Protein AF-A0A072PUK7-F1 (afdb_monomer)

Organism: NCBI:txid1182545

Nearest PDB structures (foldseek):
  8v2d-assembly1_y  TM=2.556E-01  e=5.052E+00  synthetic construct
  8v3b-assembly1_a  TM=1.703E-01  e=1.465E+00  synthetic construct

InterPro domains:
  IPR007219 Xylanolytic transcriptional activator, regulatory domain [PF04082] (165-290)

Sequence (587 aa):
MPHIDLFSLNPIAETFNTQPPFGWIFDDLPDAVFPTLPSFSNAPALASSQPLQNTEMQPFRTTEDVPGGLGLGKLATTPAPGKDTTSSEDLWSGDCTPFHSQRSVLPDFGRVDETPPAATHCASVQITPSMRMKILESVQGPLNCGAWPKAEWNPGSTQEEYYITAQLLQGTHGYCSGSKRLLETAECWRSALVNTAKSTGLFNYEPAQHLLSECKSAEERWKVWIGQERRRRLSWAVYEYDSSVSYLHNIRPYVTVGDMILDLPSSPPHWEAETAYSWAALHPWGPGPKYSAFRSTIRHFFDGTADPLSRLDEDNQRLPIMLTLIRMLWTVKEIRRSPICDLIDNSHWVNDARSLLKGINMFQESIVSLTASAKCTVDQILQAVRRAQMVHLAHLYGAGDLLDLVYVMIRQSPARDTAQERLRQWAKHDARRVRHVAFHAAQILALVRHWPGNAPLESFNVFHAGVVLCCMCVLLPSNQTSEVVFPRARADDAVRLDHLAMDQNDPRMNSIQAWVRDGGHRTVCIFGINDLTITMAQRQVLELTAEILGNMQVWGVSQYFRKIILDLSRKTPWDGVRPAFLRVEKA

Solvent-accessible surface area (backbone atoms only — not comparable to full-atom values): 35848 Å² total; per-residue (Å²): 132,82,84,84,43,90,78,74,59,70,71,79,71,76,74,90,88,72,84,74,98,67,96,77,91,72,83,91,55,61,61,80,74,37,71,85,74,85,79,90,77,82,78,75,87,80,76,79,89,82,90,81,77,92,74,90,80,81,86,84,81,86,78,88,87,87,89,79,94,88,79,94,80,91,86,84,88,89,83,88,86,83,89,86,85,84,91,83,85,89,86,86,87,82,87,89,82,90,82,84,87,82,91,81,86,79,86,91,81,82,90,82,89,87,79,71,81,71,83,77,72,82,78,76,80,84,77,54,73,69,58,51,50,51,53,44,52,68,48,44,53,57,60,74,53,34,73,55,57,56,30,74,79,34,68,70,55,54,64,37,71,67,46,55,49,50,51,52,52,51,30,54,46,16,63,21,50,44,40,66,69,40,29,52,48,23,61,64,44,48,58,52,51,51,48,47,39,55,76,60,39,47,39,57,56,79,84,57,62,66,64,34,65,71,40,89,44,59,58,53,26,40,56,56,46,52,56,51,52,50,47,51,45,49,32,50,49,53,50,46,62,43,43,43,35,38,81,68,46,71,42,87,45,84,73,52,83,86,57,59,45,43,61,42,61,72,54,67,70,61,72,68,35,92,41,36,66,63,35,45,66,77,34,80,90,50,83,57,87,83,71,52,52,41,70,63,57,59,45,32,62,72,72,74,52,80,66,55,64,82,78,48,60,70,63,72,37,44,48,64,53,50,53,47,45,47,43,48,42,49,48,53,55,53,48,68,69,36,78,66,40,80,78,44,77,68,77,58,60,65,51,48,53,53,48,42,51,53,44,45,54,67,65,57,72,48,57,53,45,46,70,71,36,93,83,59,51,72,64,60,50,51,52,47,49,52,44,39,43,50,43,32,48,40,51,48,60,65,57,62,65,49,62,63,37,51,50,39,39,74,54,67,41,94,61,29,68,62,35,42,51,50,51,42,50,54,39,71,75,37,60,41,56,47,42,43,42,35,33,30,21,32,39,40,51,36,49,46,72,75,56,71,76,73,48,73,65,52,50,50,53,43,50,54,21,26,56,50,32,28,54,32,25,45,68,46,83,60,83,79,88,55,97,64,88,66,74,80,74,54,83,85,51,50,41,56,45,37,67,78,44,58,50,98,79,33,66,67,51,51,51,45,53,46,35,30,68,72,53,74,96,54,47,39,23,43,90,98,36,81,41,39,50,47,86,62,27,35,42,52,38,23,53,52,36,28,49,57,27,64,70,44,68,71,39,42,31,16,55,48,49,24,51,49,34,55,52,46,50,73,62,55,69,60,75,80,46,48,70,84,71,73,78,76,74,87,122

Secondary structure (DSSP, 8-state):
-----TTT--PPP-------S--------GGGTSPPPP---------S--PPPP-PPPPPPP------------------------------------------PPPP----S---GGGG---PPPPPHHHHHHHHHHHHHHHHT-HHHHHHH-GGGGGSHHHHHHHHHHHHHHHHS--HHHHHHHHHHHHHHHHHHHHTTTTB---THHHHHH--SHHHHHHHHHHHHHHHHHHHHHHHHHHHHHHHT----SS-GGG-B-BPPPPHHHHH--SHHHHHHT-TTSSS----BHHHHHHTTTS--S-GGGGS-HHHHHHHHHHHHHHHHHHHHHHHHSGGGGGS-HHHHHHHHHHHHHHHHTT---HHHHHH-TT--HHHHHHHHHHHHHHHHHHHHTTTTHHHHHHHHHHT-TTHHHHHHHHHHHHHH-HHHHHHHHHHHHHHHHHHHHS----TTHHHHHHHHHHHHHHHHHHSPPSTT---------GGG-EETTPPPSSTT-HHHHHHHHHHHH--S--EEBTTBS-SSSTTHHHHHHHHHHHHHHH--SSTHHHHHHHHHHHHHHH-TTTT-S---------

pLDDT: mean 70.59, std 26.68, range [20.86, 98.5]

Foldseek 3Di:
DDDPPLQVPPDQDDDDPDDDPDDDDDDLFPCLQAPDDDDPPPDPDDDDDDDDDDDDDDDDDDDDDDDDDDDDDDDDDDDDDDDDDDDDDDDDDDDDDDDDDDDDDDDDDDDDDDFDPVVPPPDDDDDDPVVVVVVCVVLVVDVVCDLPVVCVVPVVVLLDLVSLVSLLVQLLQLSQFLDSVSPVVSVVCLLVSVVSCVVSCLQADDPVLVVLVPDDDLQSNLVVVLVRLSSPSSSLSSVCSQLVCCLLRVDDRPDDPVSRFDWQHFAPQLNPQPGSVSNCVVPVPGSHTDTHGLVVLLCCLPVPNDCSPVVDHALSRVVSSLSVLLSVLSVLLVCCSDPVCVVDPVVVSLVSLVSSLSSLCSLQDQLLLLVVDPPHDPVSSLSNLVSLLSSLSSLCSSLHCLVVLLSCLLSVDPCVVVSLVVLLVSLVVCVLSLLSNLLSLLQLLLSCVSDPSLNSSSLSSLLSSLSSNLLSLQSHDALPPDPPPDPDDPPVQEQASNDRDNDPPRVSVVVSVCCSVPNDNGAYAYVPGRHSNDPCNSLVSLVSSLVSLVVSRRTSSSVSSSVSSVVCSVVVSNPPSRPPPDPPPDD

Mean predicted aligned error: 15.01 Å

Structure (mmCIF, N/CA/C/O backbone):
data_AF-A0A072PUK7-F1
#
_entry.id   AF-A0A072PUK7-F1
#
loop_
_atom_site.group_PDB
_atom_site.id
_atom_site.type_symbol
_atom_site.label_atom_id
_atom_site.label_alt_id
_atom_site.label_comp_id
_atom_site.label_asym_id
_atom_site.label_entity_id
_atom_site.label_seq_id
_atom_site.pdbx_PDB_ins_code
_atom_site.Cartn_x
_atom_site.Cartn_y
_atom_site.Cartn_z
_atom_site.occupancy
_atom_site.B_iso_or_equiv
_atom_site.auth_seq_id
_atom_site.auth_comp_id
_atom_site.auth_asym_id
_atom_site.auth_atom_id
_atom_site.pdbx_PDB_model_num
ATOM 1 N N . MET A 1 1 ? -6.722 8.634 26.640 1.00 25.91 1 MET A N 1
ATOM 2 C CA . MET A 1 1 ? -5.559 7.976 26.005 1.00 25.91 1 MET A CA 1
ATOM 3 C C . MET A 1 1 ? -5.471 8.482 24.583 1.00 25.91 1 MET A C 1
ATOM 5 O O . MET A 1 1 ? -6.528 8.562 23.969 1.00 25.91 1 MET A O 1
ATOM 9 N N . PRO A 1 2 ? -4.289 8.891 24.098 1.00 23.02 2 PRO A N 1
ATOM 10 C CA . PRO A 1 2 ? -4.176 9.499 22.782 1.00 23.02 2 PRO A CA 1
ATOM 11 C C . PRO A 1 2 ? -4.453 8.458 21.691 1.00 23.02 2 PRO A C 1
ATOM 13 O O . PRO A 1 2 ? -4.244 7.262 21.894 1.00 23.02 2 PRO A O 1
ATOM 16 N N . HIS A 1 3 ? -4.977 8.951 20.573 1.00 25.84 3 HIS A N 1
ATOM 17 C CA . HIS A 1 3 ? -5.333 8.226 19.359 1.00 25.84 3 HIS A CA 1
ATOM 18 C C . HIS A 1 3 ? -4.319 7.131 18.998 1.00 25.84 3 HIS A C 1
ATOM 20 O O . HIS A 1 3 ? -3.142 7.417 18.794 1.00 25.84 3 HIS A O 1
ATOM 26 N N . ILE A 1 4 ? -4.786 5.889 18.861 1.00 30.83 4 ILE A N 1
ATOM 27 C CA . ILE A 1 4 ? -4.075 4.868 18.082 1.00 30.83 4 ILE A CA 1
ATOM 28 C C . ILE A 1 4 ? -4.841 4.744 16.779 1.00 30.83 4 ILE A C 1
ATOM 30 O O . ILE A 1 4 ? -5.672 3.864 16.580 1.00 30.83 4 ILE A O 1
ATOM 34 N N . ASP A 1 5 ? -4.594 5.717 15.925 1.00 33.12 5 ASP A N 1
ATOM 35 C CA . ASP A 1 5 ? -4.659 5.496 14.500 1.00 33.12 5 ASP A CA 1
ATOM 36 C C . ASP A 1 5 ? -3.208 5.211 14.095 1.00 33.12 5 ASP A C 1
ATOM 38 O O . ASP A 1 5 ? -2.327 6.054 14.283 1.00 33.12 5 ASP A O 1
ATOM 42 N N . LEU A 1 6 ? -2.941 3.990 13.620 1.00 32.50 6 LEU A N 1
ATOM 43 C CA . LEU A 1 6 ? -1.608 3.547 13.191 1.00 32.50 6 LEU A CA 1
ATOM 44 C C . LEU A 1 6 ? -0.988 4.469 12.130 1.00 32.50 6 LEU A C 1
ATOM 46 O O . LEU A 1 6 ? 0.217 4.400 11.886 1.00 32.50 6 LEU A O 1
ATOM 50 N N . PHE A 1 7 ? -1.795 5.342 11.526 1.00 35.38 7 PHE A N 1
ATOM 51 C CA . PHE A 1 7 ? -1.407 6.255 10.467 1.00 35.38 7 PHE A CA 1
ATOM 52 C C . PHE A 1 7 ? -1.565 7.730 10.816 1.00 35.38 7 PHE A C 1
ATOM 54 O O . PHE A 1 7 ? -0.974 8.552 10.119 1.00 35.38 7 PHE A O 1
ATOM 61 N N . SER A 1 8 ? -2.223 8.055 11.936 1.00 32.59 8 SER A N 1
ATOM 62 C CA . SER A 1 8 ? -2.003 9.321 12.655 1.00 32.59 8 SER A CA 1
ATOM 63 C C . SER A 1 8 ? -0.807 9.261 13.609 1.00 32.59 8 SER A C 1
ATOM 65 O O . SER A 1 8 ? -0.509 10.253 14.278 1.00 32.59 8 SER A O 1
ATOM 67 N N . LEU A 1 9 ? -0.093 8.129 13.680 1.00 31.00 9 LEU A N 1
ATOM 68 C CA . LEU A 1 9 ? 1.265 8.082 14.217 1.00 31.00 9 LEU A CA 1
ATOM 69 C C . LEU A 1 9 ? 2.174 8.929 13.312 1.00 31.00 9 LEU A C 1
ATOM 71 O O . LEU A 1 9 ? 2.912 8.400 12.490 1.00 31.00 9 LEU A O 1
ATOM 75 N N . ASN A 1 10 ? 2.118 10.250 13.474 1.00 26.75 10 ASN A N 1
ATOM 76 C CA . ASN A 1 10 ? 3.261 11.126 13.276 1.00 26.75 10 ASN A CA 1
ATOM 77 C C . ASN A 1 10 ? 4.203 10.836 14.451 1.00 26.75 10 ASN A C 1
ATOM 79 O O . ASN A 1 10 ? 3.912 11.271 15.572 1.00 26.75 10 ASN A O 1
ATOM 83 N N . PRO A 1 11 ? 5.327 10.119 14.277 1.00 30.80 11 PRO A N 1
ATOM 84 C CA . PRO A 1 11 ? 6.404 10.288 15.225 1.00 30.80 11 PRO A CA 1
ATOM 85 C C . PRO A 1 11 ? 6.891 11.716 15.026 1.00 30.80 11 PRO A C 1
ATOM 87 O O . PRO A 1 11 ? 7.088 12.166 13.895 1.00 30.80 11 PRO A O 1
ATOM 90 N N . ILE A 1 12 ? 7.091 12.434 16.122 1.00 27.72 12 ILE A N 1
ATOM 91 C CA . ILE A 1 12 ? 7.823 13.683 16.060 1.00 27.72 12 ILE A CA 1
ATOM 92 C C . ILE A 1 12 ? 9.151 13.424 15.339 1.00 27.72 12 ILE A C 1
ATOM 94 O O . ILE A 1 12 ? 9.971 12.614 15.779 1.00 27.72 12 ILE A O 1
ATOM 98 N N . ALA A 1 13 ? 9.304 14.077 14.191 1.00 27.75 13 ALA A N 1
ATOM 99 C CA . ALA A 1 13 ? 10.493 14.029 13.370 1.00 27.75 13 ALA A CA 1
ATOM 100 C C . ALA A 1 13 ? 11.665 14.654 14.140 1.00 27.75 13 ALA A C 1
ATOM 102 O O . ALA A 1 13 ? 11.561 15.797 14.566 1.00 27.75 13 ALA A O 1
ATOM 103 N N . GLU A 1 14 ? 12.751 13.898 14.333 1.00 29.55 14 GLU A N 1
ATOM 104 C CA . GLU A 1 14 ? 14.132 14.335 14.054 1.00 29.55 14 GLU A CA 1
ATOM 105 C C . GLU A 1 14 ? 15.160 13.233 14.407 1.00 29.55 14 GLU A C 1
ATOM 107 O O . GLU A 1 14 ? 15.269 12.766 15.540 1.00 29.55 14 GLU A O 1
ATOM 112 N N . THR A 1 15 ? 15.886 12.786 13.375 1.00 27.91 15 THR A N 1
ATOM 113 C CA . THR A 1 15 ? 17.275 12.272 13.333 1.00 27.91 15 THR A CA 1
ATOM 114 C C . THR A 1 15 ? 17.825 11.464 14.526 1.00 27.91 15 THR A C 1
ATOM 116 O O . THR A 1 15 ? 18.219 11.997 15.562 1.00 27.91 15 THR A O 1
ATOM 119 N N . PHE A 1 16 ? 17.971 10.145 14.346 1.00 28.09 16 PHE A N 1
ATOM 120 C CA . PHE A 1 16 ? 18.967 9.336 15.066 1.00 28.09 16 PHE A CA 1
ATOM 121 C C . PHE A 1 16 ? 20.197 9.179 14.172 1.00 28.09 16 PHE A C 1
ATOM 123 O O . PHE A 1 16 ? 20.231 8.319 13.299 1.00 28.09 16 PHE A O 1
ATOM 130 N N . ASN A 1 17 ? 21.209 10.016 14.394 1.00 28.11 17 ASN A N 1
ATOM 131 C CA . ASN A 1 17 ? 22.545 9.809 13.847 1.00 28.11 17 ASN A CA 1
ATOM 132 C C . ASN A 1 17 ? 23.510 9.556 15.010 1.00 28.11 17 ASN A C 1
ATOM 134 O O . ASN A 1 17 ? 24.316 10.406 15.371 1.00 28.11 17 ASN A O 1
ATOM 138 N N . THR A 1 18 ? 23.380 8.395 15.649 1.00 27.39 18 THR A N 1
ATOM 139 C CA . THR A 1 18 ? 24.414 7.861 16.537 1.00 27.39 18 THR A CA 1
ATOM 140 C C . THR A 1 18 ? 24.674 6.415 16.139 1.00 27.39 18 THR A C 1
ATOM 142 O O . THR A 1 18 ? 23.888 5.511 16.415 1.00 27.39 18 THR A O 1
ATOM 145 N N . GLN A 1 19 ? 25.783 6.203 15.425 1.00 24.84 19 GLN A N 1
ATOM 146 C CA . GLN A 1 19 ? 26.342 4.870 15.222 1.00 24.84 19 GLN A CA 1
ATOM 147 C C . GLN A 1 19 ? 26.604 4.230 16.597 1.00 24.84 19 GLN A C 1
ATOM 149 O O . GLN A 1 19 ? 27.283 4.852 17.419 1.00 24.84 19 GLN A O 1
ATOM 154 N N . PRO A 1 20 ? 26.128 3.003 16.875 1.00 25.94 20 PRO A N 1
ATOM 155 C CA . PRO A 1 20 ? 26.666 2.239 17.988 1.00 25.94 20 PRO A CA 1
ATOM 156 C C . PRO A 1 20 ? 28.110 1.820 17.650 1.00 25.94 20 PRO A C 1
ATOM 158 O O . PRO A 1 20 ? 28.400 1.491 16.495 1.00 25.94 20 PRO A O 1
ATOM 161 N N . PRO A 1 21 ? 29.032 1.807 18.628 1.00 24.41 21 PRO A N 1
ATOM 162 C CA . PRO A 1 21 ? 30.450 1.574 18.397 1.00 24.41 21 PRO A CA 1
ATOM 163 C C . PRO A 1 21 ? 30.739 0.073 18.314 1.00 24.41 21 PRO A C 1
ATOM 165 O O . PRO A 1 21 ? 31.517 -0.440 19.098 1.00 24.41 21 PRO A O 1
ATOM 168 N N . PHE A 1 22 ? 30.102 -0.664 17.406 1.00 24.11 22 PHE A N 1
ATOM 169 C CA . PHE A 1 22 ? 30.465 -2.059 17.154 1.00 24.11 22 PHE A CA 1
ATOM 170 C C . PHE A 1 22 ? 30.292 -2.376 15.671 1.00 24.11 22 PHE A C 1
ATOM 172 O O . PHE A 1 22 ? 29.188 -2.599 15.181 1.00 24.11 22 PHE A O 1
ATOM 179 N N . GLY A 1 23 ? 31.419 -2.377 14.956 1.00 27.22 23 GLY A N 1
ATOM 180 C CA . GLY A 1 23 ? 31.505 -2.808 13.568 1.00 27.22 23 GLY A CA 1
ATOM 181 C C . GLY A 1 23 ? 31.259 -4.306 13.456 1.00 27.22 23 GLY A C 1
ATOM 182 O O . GLY A 1 23 ? 32.079 -5.100 13.903 1.00 27.22 23 GLY A O 1
ATOM 183 N N . TRP A 1 24 ? 30.127 -4.673 12.863 1.00 23.97 24 TRP A N 1
ATOM 184 C CA . TRP A 1 24 ? 29.847 -6.026 12.393 1.00 23.97 24 TRP A CA 1
ATOM 185 C C . TRP A 1 24 ? 29.324 -5.892 10.962 1.00 23.97 24 TRP A C 1
ATOM 187 O O . TRP A 1 24 ? 28.233 -5.378 10.721 1.00 23.97 24 TRP A O 1
ATOM 197 N N . ILE A 1 25 ? 30.177 -6.273 10.016 1.00 28.25 25 ILE A N 1
ATOM 198 C CA . ILE A 1 25 ? 29.888 -6.349 8.585 1.00 28.25 25 ILE A CA 1
ATOM 199 C C . ILE A 1 25 ? 29.170 -7.685 8.359 1.00 28.25 25 ILE A C 1
ATOM 201 O O . ILE A 1 25 ? 29.759 -8.732 8.607 1.00 28.25 25 ILE A O 1
ATOM 205 N N . PHE A 1 26 ? 27.920 -7.651 7.897 1.00 25.41 26 PHE A N 1
ATOM 206 C CA . PHE A 1 26 ? 27.231 -8.805 7.312 1.00 25.41 26 PHE A CA 1
ATOM 207 C C . PHE A 1 26 ? 26.489 -8.361 6.052 1.00 25.41 26 PHE A C 1
ATOM 209 O O . PHE A 1 26 ? 25.993 -7.236 5.993 1.00 25.41 26 PHE A O 1
ATOM 216 N N . ASP A 1 27 ? 26.463 -9.248 5.060 1.00 32.69 27 ASP A N 1
ATOM 217 C CA . ASP A 1 27 ? 26.165 -8.960 3.658 1.00 32.69 27 ASP A CA 1
ATOM 218 C C . ASP A 1 27 ? 24.836 -8.225 3.420 1.00 32.69 27 ASP A C 1
ATOM 220 O O . ASP A 1 27 ? 23.766 -8.627 3.886 1.00 32.69 27 ASP A O 1
ATOM 224 N N . ASP A 1 28 ? 24.927 -7.151 2.633 1.00 41.06 28 ASP A N 1
ATOM 225 C CA . ASP A 1 28 ? 23.843 -6.269 2.190 1.00 41.06 28 ASP A CA 1
ATOM 226 C C . ASP A 1 28 ? 22.943 -6.933 1.132 1.00 41.06 28 ASP A C 1
ATOM 228 O O . ASP A 1 28 ? 22.792 -6.452 0.007 1.00 41.06 28 ASP A O 1
ATOM 232 N N . LEU A 1 29 ? 22.371 -8.088 1.475 1.00 48.34 29 LEU A N 1
ATOM 233 C CA . LEU A 1 29 ? 21.511 -8.870 0.591 1.00 48.34 29 LEU A CA 1
ATOM 234 C C . LEU A 1 29 ? 20.019 -8.617 0.894 1.00 48.34 29 LEU A C 1
ATOM 236 O O . LEU A 1 29 ? 19.629 -8.597 2.065 1.00 48.34 29 LEU A O 1
ATOM 240 N N . PRO A 1 30 ? 19.149 -8.484 -0.133 1.00 47.72 30 PRO A N 1
ATOM 241 C CA . PRO A 1 30 ? 17.701 -8.281 0.038 1.00 47.72 30 PRO A CA 1
ATOM 242 C C . PRO A 1 30 ? 16.964 -9.413 0.778 1.00 47.72 30 PRO A C 1
ATOM 244 O O . PRO A 1 30 ? 15.794 -9.254 1.131 1.00 47.72 30 PRO A O 1
ATOM 247 N N . ASP A 1 31 ? 17.626 -10.551 1.004 1.00 42.69 31 ASP A N 1
ATOM 248 C CA . ASP A 1 31 ? 17.055 -11.771 1.588 1.00 42.69 31 ASP A CA 1
ATOM 249 C C . ASP A 1 31 ? 16.512 -11.588 3.011 1.00 42.69 31 ASP A C 1
ATOM 251 O O . ASP A 1 31 ? 15.659 -12.355 3.446 1.00 42.69 31 ASP A O 1
ATOM 255 N N . ALA A 1 32 ? 16.983 -10.568 3.733 1.00 42.75 32 ALA A N 1
ATOM 256 C CA . ALA A 1 32 ? 16.532 -10.276 5.091 1.00 42.75 32 ALA A CA 1
ATOM 257 C C . ALA A 1 32 ? 15.123 -9.665 5.154 1.00 42.75 32 ALA A C 1
ATOM 259 O O . ALA A 1 32 ? 14.412 -9.878 6.128 1.00 42.75 32 ALA A O 1
ATOM 260 N N . VAL A 1 33 ? 14.732 -8.884 4.140 1.00 46.84 33 VAL A N 1
ATOM 261 C CA . VAL A 1 33 ? 13.440 -8.168 4.116 1.00 46.84 33 VAL A CA 1
ATOM 262 C C . VAL A 1 33 ? 12.386 -8.962 3.363 1.00 46.84 33 VAL A C 1
ATOM 264 O O . VAL A 1 33 ? 11.215 -8.961 3.723 1.00 46.84 33 VAL A O 1
ATOM 267 N N . PHE A 1 34 ? 12.800 -9.670 2.320 1.00 60.19 34 PHE A N 1
ATOM 268 C CA . PHE A 1 34 ? 11.905 -10.475 1.513 1.00 60.19 34 PHE A CA 1
ATOM 269 C C . PHE A 1 34 ? 12.312 -11.937 1.721 1.00 60.19 34 PHE A C 1
ATOM 271 O O . PHE A 1 34 ? 13.358 -12.342 1.216 1.00 60.19 34 PHE A O 1
ATOM 278 N N . PRO A 1 35 ? 11.543 -12.764 2.446 1.00 50.28 35 PRO A N 1
ATOM 279 C CA . PRO A 1 35 ? 11.881 -14.174 2.605 1.00 50.28 35 PRO A CA 1
ATOM 280 C C . PRO A 1 35 ? 11.685 -14.933 1.285 1.00 50.28 35 PRO A C 1
ATOM 282 O O . PRO A 1 35 ? 10.990 -14.483 0.367 1.00 50.28 35 PRO A O 1
ATOM 285 N N . THR A 1 36 ? 12.368 -16.064 1.123 1.00 43.31 36 THR A N 1
ATOM 286 C CA . THR A 1 36 ? 12.168 -16.973 -0.013 1.00 43.31 36 THR A CA 1
ATOM 287 C C . THR A 1 36 ? 10.867 -17.751 0.179 1.00 43.31 36 THR A C 1
ATOM 289 O O . THR A 1 36 ? 10.718 -18.503 1.138 1.00 43.31 36 THR A O 1
ATOM 292 N N . LEU A 1 37 ? 9.913 -17.606 -0.744 1.00 37.78 37 LEU A N 1
ATOM 293 C CA . LEU A 1 37 ? 8.827 -18.580 -0.855 1.00 37.78 37 LEU A CA 1
ATOM 294 C C . LEU A 1 37 ? 9.389 -19.823 -1.564 1.00 37.78 37 LEU A C 1
ATOM 296 O O . LEU A 1 37 ? 10.026 -19.664 -2.611 1.00 37.78 37 LEU A O 1
ATOM 300 N N . PRO A 1 38 ? 9.196 -21.046 -1.039 1.00 28.73 38 PRO A N 1
ATOM 301 C CA . PRO A 1 38 ? 9.624 -22.249 -1.736 1.00 28.73 38 PRO A CA 1
ATOM 302 C C . PRO A 1 38 ? 8.954 -22.316 -3.111 1.00 28.73 38 PRO A C 1
ATOM 304 O O . PRO A 1 38 ? 7.731 -22.233 -3.242 1.00 28.73 38 PRO A O 1
ATOM 307 N N . SER A 1 39 ? 9.769 -22.438 -4.157 1.00 32.19 39 SER A N 1
ATOM 308 C CA . SER A 1 39 ? 9.288 -22.602 -5.521 1.00 32.19 39 SER A CA 1
ATOM 309 C C . SER A 1 39 ? 8.701 -24.003 -5.689 1.00 32.19 39 SER A C 1
ATOM 311 O O . SER A 1 39 ? 9.440 -24.968 -5.888 1.00 32.19 39 SER A O 1
ATOM 313 N N . PHE A 1 40 ? 7.377 -24.129 -5.668 1.00 32.94 40 PHE A N 1
ATOM 314 C CA . PHE A 1 40 ? 6.696 -25.315 -6.189 1.00 32.94 40 PHE A CA 1
ATOM 315 C C . PHE A 1 40 ? 6.689 -25.237 -7.720 1.00 32.94 40 PHE A C 1
ATOM 317 O O . PHE A 1 40 ? 5.702 -24.875 -8.346 1.00 32.94 40 PHE A O 1
ATOM 324 N N . SER A 1 41 ? 7.840 -25.486 -8.338 1.00 34.19 41 SER A N 1
ATOM 325 C CA . SER A 1 41 ? 7.991 -25.518 -9.793 1.00 34.19 41 SER A CA 1
ATOM 326 C C . SER A 1 41 ? 8.832 -26.727 -10.163 1.00 34.19 41 SER A C 1
ATOM 328 O O . SER A 1 41 ? 9.997 -26.587 -10.510 1.00 34.19 41 SER A O 1
ATOM 330 N N . ASN A 1 42 ? 8.226 -27.905 -10.053 1.00 29.78 42 ASN A N 1
ATOM 331 C CA . ASN A 1 42 ? 8.621 -29.121 -10.762 1.00 29.78 42 ASN A CA 1
ATOM 332 C C . ASN A 1 42 ? 7.356 -29.968 -10.969 1.00 29.78 42 ASN A C 1
ATOM 334 O O . ASN A 1 42 ? 7.219 -31.051 -10.410 1.00 29.78 42 ASN A O 1
ATOM 338 N N . ALA A 1 43 ? 6.396 -29.450 -11.737 1.00 25.33 43 ALA A N 1
ATOM 339 C CA . ALA A 1 43 ? 5.422 -30.316 -12.390 1.00 25.33 43 ALA A CA 1
ATOM 340 C C . ALA A 1 43 ? 6.002 -30.642 -13.776 1.00 25.33 43 ALA A C 1
ATOM 342 O O . ALA A 1 43 ? 6.139 -29.725 -14.592 1.00 25.33 43 ALA A O 1
ATOM 343 N N . PRO A 1 44 ? 6.427 -31.888 -14.053 1.00 25.61 44 PRO A N 1
ATOM 344 C CA . PRO A 1 44 ? 6.801 -32.263 -15.406 1.00 25.61 44 PRO A CA 1
ATOM 345 C C . PRO A 1 44 ? 5.556 -32.160 -16.293 1.00 25.61 44 PRO A C 1
ATOM 347 O O . PRO A 1 44 ? 4.453 -32.500 -15.867 1.00 25.61 44 PRO A O 1
ATOM 350 N N . ALA A 1 45 ? 5.738 -31.684 -17.524 1.00 28.19 45 ALA A N 1
ATOM 351 C CA . ALA A 1 45 ? 4.702 -31.705 -18.546 1.00 28.19 45 ALA A CA 1
ATOM 352 C C . ALA A 1 45 ? 4.183 -33.145 -18.703 1.00 28.19 45 ALA A C 1
ATOM 354 O O . ALA A 1 45 ? 4.885 -34.013 -19.223 1.00 28.19 45 ALA A O 1
ATOM 355 N N . LEU A 1 46 ? 2.975 -33.413 -18.207 1.00 26.86 46 LEU A N 1
ATOM 356 C CA . LEU A 1 46 ? 2.336 -34.716 -18.337 1.00 26.86 46 LEU A CA 1
ATOM 357 C C . LEU A 1 46 ? 1.792 -34.844 -19.760 1.00 26.86 46 LEU A C 1
ATOM 359 O O . LEU A 1 46 ? 0.763 -34.277 -20.125 1.00 26.86 46 LEU A O 1
ATOM 363 N N . ALA A 1 47 ? 2.546 -35.581 -20.571 1.00 25.89 47 ALA A N 1
ATOM 364 C CA . ALA A 1 47 ? 2.105 -36.102 -21.848 1.00 25.89 47 ALA A CA 1
ATOM 365 C C . ALA A 1 47 ? 0.898 -37.042 -21.657 1.00 25.89 47 ALA A C 1
ATOM 367 O O . ALA A 1 47 ? 0.901 -37.908 -20.787 1.00 25.89 47 ALA A O 1
ATOM 368 N N . SER A 1 48 ? -0.123 -36.825 -22.488 1.00 28.00 48 SER A N 1
ATOM 369 C CA . SER A 1 48 ? -1.161 -37.758 -22.957 1.00 28.00 48 SER A CA 1
ATOM 370 C C . SER A 1 48 ? -1.429 -39.056 -22.164 1.00 28.00 48 SER A C 1
ATOM 372 O O . SER A 1 48 ? -0.689 -40.030 -22.265 1.00 28.00 48 SER A O 1
ATOM 374 N N . SER A 1 49 ? -2.609 -39.083 -21.530 1.00 28.73 49 SER A N 1
ATOM 375 C CA . SER A 1 49 ? -3.603 -40.177 -21.491 1.00 28.73 49 SER A CA 1
ATOM 376 C C . SER A 1 49 ? -3.157 -41.627 -21.224 1.00 28.73 49 SER A C 1
ATOM 378 O O . SER A 1 49 ? -2.731 -42.313 -22.149 1.00 28.73 49 SER A O 1
ATOM 380 N N . GLN A 1 50 ? -3.515 -42.153 -20.044 1.00 24.73 50 GLN A N 1
ATOM 381 C CA . GLN A 1 50 ? -4.168 -43.466 -19.874 1.00 24.73 50 GLN A CA 1
ATOM 382 C C . GLN A 1 50 ? -5.102 -43.441 -18.640 1.00 24.73 50 GLN A C 1
ATOM 384 O O . GLN A 1 50 ? -4.770 -42.779 -17.656 1.00 24.73 50 GLN A O 1
ATOM 389 N N . PRO A 1 51 ? -6.269 -44.119 -18.663 1.00 25.08 51 PRO A N 1
ATOM 390 C CA . PRO A 1 51 ? -7.196 -44.143 -17.534 1.00 25.08 51 PRO A CA 1
ATOM 391 C C . PRO A 1 51 ? -6.722 -45.152 -16.478 1.00 25.08 51 PRO A C 1
ATOM 393 O O . PRO A 1 51 ? -6.647 -46.351 -16.747 1.00 25.08 51 PRO A O 1
ATOM 396 N N . LEU A 1 52 ? -6.411 -44.675 -15.272 1.00 27.75 52 LEU A N 1
ATOM 397 C CA . LEU A 1 52 ? -6.125 -45.542 -14.129 1.00 27.75 52 LEU A CA 1
ATOM 398 C C . LEU A 1 52 ? -7.435 -46.015 -13.491 1.00 27.75 52 LEU A C 1
ATOM 400 O O . LEU A 1 52 ? -8.305 -45.222 -13.136 1.00 27.75 52 LEU A O 1
ATOM 404 N N . GLN A 1 53 ? -7.551 -47.338 -13.412 1.00 27.61 53 GLN A N 1
ATOM 405 C CA . GLN A 1 53 ? -8.649 -48.096 -12.827 1.00 27.61 53 GLN A CA 1
ATOM 406 C C . GLN A 1 53 ? -8.847 -47.774 -11.340 1.00 27.61 53 GLN A C 1
ATOM 408 O O . GLN A 1 53 ? -7.892 -47.515 -10.610 1.00 27.61 53 GLN A O 1
ATOM 413 N N . ASN A 1 54 ? -10.111 -47.841 -10.915 1.00 28.89 54 ASN A N 1
ATOM 414 C CA . ASN A 1 54 ? -10.561 -47.748 -9.531 1.00 28.89 54 ASN A CA 1
ATOM 415 C C . ASN A 1 54 ? -9.769 -48.683 -8.608 1.00 28.89 54 ASN A C 1
ATOM 417 O O . ASN A 1 54 ? -9.853 -49.903 -8.748 1.00 28.89 54 ASN A O 1
ATOM 421 N N . THR A 1 55 ? -9.120 -48.105 -7.600 1.00 27.75 55 THR A N 1
ATOM 422 C CA . THR A 1 55 ? -8.709 -48.830 -6.396 1.00 27.75 55 THR A CA 1
ATOM 423 C C . THR A 1 55 ? -9.420 -48.186 -5.213 1.00 27.75 55 THR A C 1
ATOM 425 O O . THR A 1 55 ? -9.147 -47.042 -4.855 1.00 27.75 55 THR A O 1
ATOM 428 N N . GLU A 1 56 ? -10.384 -48.911 -4.651 1.00 26.42 56 GLU A N 1
ATOM 429 C CA . GLU A 1 56 ? -11.117 -48.544 -3.441 1.00 26.42 56 GLU A CA 1
ATOM 430 C C . GLU A 1 56 ? -10.144 -48.318 -2.270 1.00 26.42 56 GLU A C 1
ATOM 432 O O . GLU A 1 56 ? -9.367 -49.206 -1.917 1.00 26.42 56 GLU A O 1
ATOM 437 N N . MET A 1 57 ? -10.190 -47.137 -1.643 1.00 24.81 57 MET A N 1
ATOM 438 C CA . MET A 1 57 ? -9.539 -46.898 -0.351 1.00 24.81 57 MET A CA 1
ATOM 439 C C . MET A 1 57 ? -10.513 -47.224 0.785 1.00 24.81 57 MET A C 1
ATOM 441 O O . MET A 1 57 ? -11.585 -46.630 0.892 1.00 24.81 57 MET A O 1
ATOM 445 N N . GLN A 1 58 ? -10.118 -48.172 1.637 1.00 25.81 58 GLN A N 1
ATOM 446 C CA . GLN A 1 58 ? -10.835 -48.545 2.855 1.00 25.81 58 GLN A CA 1
ATOM 447 C C . GLN A 1 58 ? -10.789 -47.438 3.929 1.00 25.81 58 GLN A C 1
ATOM 449 O O . GLN A 1 58 ? -9.793 -46.717 4.022 1.00 25.81 58 GLN A O 1
ATOM 454 N N . PRO A 1 59 ? -11.826 -47.317 4.781 1.00 26.08 59 PRO A N 1
ATOM 455 C CA . PRO A 1 59 ? -11.885 -46.298 5.825 1.00 26.08 59 PRO A CA 1
ATOM 456 C C . PRO A 1 59 ? -10.960 -46.620 7.012 1.00 26.08 59 PRO A C 1
ATOM 458 O O . PRO A 1 59 ? -10.960 -47.730 7.548 1.00 26.08 59 PRO A O 1
ATOM 461 N N . PHE A 1 60 ? -10.199 -45.613 7.451 1.00 25.19 60 PHE A N 1
ATOM 462 C CA . PHE A 1 60 ? -9.362 -45.658 8.652 1.00 25.19 60 PHE A CA 1
ATOM 463 C C . PHE A 1 60 ? -10.220 -45.784 9.924 1.00 25.19 60 PHE A C 1
ATOM 465 O O . PHE A 1 60 ? -11.138 -44.995 10.147 1.00 25.19 60 PHE A O 1
ATOM 472 N N . ARG A 1 61 ? -9.896 -46.774 10.768 1.00 25.50 61 ARG A N 1
ATOM 473 C CA . ARG A 1 61 ? -10.485 -46.984 12.100 1.00 25.50 61 ARG A CA 1
ATOM 474 C C . ARG A 1 61 ? -9.884 -46.018 13.124 1.00 25.50 61 ARG A C 1
ATOM 476 O O . ARG A 1 61 ? -8.668 -45.889 13.219 1.00 25.50 61 ARG A O 1
ATOM 483 N N . THR A 1 62 ? -10.754 -45.410 13.921 1.00 27.30 62 THR A N 1
ATOM 484 C CA . THR A 1 62 ? -10.461 -44.720 15.182 1.00 27.30 62 THR A CA 1
ATOM 485 C C . THR A 1 62 ? -10.145 -45.729 16.286 1.00 27.30 62 THR A C 1
ATOM 487 O O . THR A 1 62 ? -10.878 -46.704 16.444 1.00 27.30 62 THR A O 1
ATOM 490 N N . THR A 1 63 ? -9.114 -45.472 17.088 1.00 26.45 63 THR A N 1
ATOM 491 C CA . THR A 1 63 ? -8.918 -46.136 18.386 1.00 26.45 63 THR A CA 1
ATOM 492 C C . THR A 1 63 ? -8.673 -45.079 19.453 1.00 26.45 63 THR A C 1
ATOM 494 O O . THR A 1 63 ? -7.598 -44.481 19.517 1.00 26.45 63 THR A O 1
ATOM 497 N N . GLU A 1 64 ? -9.717 -44.839 20.242 1.00 27.17 64 GLU A N 1
ATOM 498 C CA . GLU A 1 64 ? -9.637 -44.397 21.632 1.00 27.17 64 GLU A CA 1
ATOM 499 C C . GLU A 1 64 ? -8.920 -45.480 22.454 1.00 27.17 64 GLU A C 1
ATOM 501 O O . GLU A 1 64 ? -9.101 -46.662 22.169 1.00 27.17 64 GLU A O 1
ATOM 506 N N . ASP A 1 65 ? -8.091 -45.085 23.427 1.00 25.70 65 ASP A N 1
ATOM 507 C CA . ASP A 1 65 ? -8.149 -45.620 24.797 1.00 25.70 65 ASP A CA 1
ATOM 508 C C . ASP A 1 65 ? -7.102 -44.963 25.721 1.00 25.70 65 ASP A C 1
ATOM 510 O O . ASP A 1 65 ? -5.911 -44.868 25.419 1.00 25.70 65 ASP A O 1
ATOM 514 N N . VAL A 1 66 ? -7.596 -44.518 26.878 1.00 29.98 66 VAL A N 1
ATOM 515 C CA . VAL A 1 66 ? -6.891 -44.064 28.092 1.00 29.98 66 VAL A CA 1
ATOM 516 C C . VAL A 1 66 ? -7.027 -45.183 29.135 1.00 29.98 66 VAL A C 1
ATOM 518 O O . VAL A 1 66 ? -8.085 -45.808 29.188 1.00 29.98 66 VAL A O 1
ATOM 521 N N . PRO A 1 67 ? -6.008 -45.480 29.966 1.00 32.00 67 PRO A N 1
ATOM 522 C CA . PRO A 1 67 ? -6.103 -45.192 31.420 1.00 32.00 67 PRO A CA 1
ATOM 523 C C . PRO A 1 67 ? -4.718 -44.907 32.060 1.00 32.00 67 PRO A C 1
ATOM 525 O O . PRO A 1 67 ? -3.700 -45.360 31.561 1.00 32.00 67 PRO A O 1
ATOM 528 N N . GLY A 1 68 ? -4.514 -44.210 33.180 1.00 24.28 68 GLY A N 1
ATOM 529 C CA . GLY A 1 68 ? -5.352 -43.633 34.226 1.00 24.28 68 GLY A CA 1
ATOM 530 C C . GLY A 1 68 ? -4.480 -43.419 35.490 1.00 24.28 68 GLY A C 1
ATOM 531 O O . GLY A 1 68 ? -3.583 -44.213 35.740 1.00 24.28 68 GLY A O 1
ATOM 532 N N . GLY A 1 69 ? -4.769 -42.371 36.275 1.00 22.59 69 GLY A N 1
ATOM 533 C CA . GLY A 1 69 ? -4.661 -42.326 37.750 1.00 22.59 69 GLY A CA 1
ATOM 534 C C . GLY A 1 69 ? -3.294 -42.233 38.465 1.00 22.59 69 GLY A C 1
ATOM 535 O O . GLY A 1 69 ? -2.403 -43.032 38.218 1.00 22.59 69 GLY A O 1
ATOM 536 N N . LEU A 1 70 ? -3.239 -41.309 39.449 1.00 26.53 70 LEU A N 1
ATOM 537 C CA . LEU A 1 70 ? -2.422 -41.196 40.693 1.00 26.53 70 LEU A CA 1
ATOM 538 C C . LEU A 1 70 ? -1.889 -39.751 40.810 1.00 26.53 70 LEU A C 1
ATOM 540 O O . LEU A 1 70 ? -1.274 -39.257 39.880 1.00 26.53 70 LEU A O 1
ATOM 544 N N . GLY A 1 71 ? -2.040 -38.965 41.876 1.00 25.06 71 GLY A N 1
ATOM 545 C CA . GLY A 1 71 ? -2.621 -39.107 43.206 1.00 25.06 71 GLY A CA 1
ATOM 546 C C . GLY A 1 71 ? -2.318 -37.801 43.972 1.00 25.06 71 GLY A C 1
ATOM 547 O O . GLY A 1 71 ? -1.273 -37.186 43.770 1.00 25.06 71 GLY A O 1
ATOM 548 N N . LEU A 1 72 ? -3.256 -37.348 44.806 1.00 28.50 72 LEU A N 1
ATOM 549 C CA . LEU A 1 72 ? -3.148 -36.165 45.671 1.00 28.50 72 LEU A CA 1
ATOM 550 C C . LEU A 1 72 ? -2.050 -36.323 46.740 1.00 28.50 72 LEU A C 1
ATOM 552 O O . LEU A 1 72 ? -2.022 -37.330 47.443 1.00 28.50 72 LEU A O 1
ATOM 556 N N . GLY A 1 73 ? -1.240 -35.279 46.949 1.00 24.81 73 GLY A N 1
ATOM 557 C CA . GLY A 1 73 ? -0.295 -35.169 48.065 1.00 24.81 73 GLY A CA 1
ATOM 558 C C . GLY A 1 73 ? -0.150 -33.724 48.557 1.00 24.81 73 GLY A C 1
ATOM 559 O O . GLY A 1 73 ? 0.369 -32.871 47.847 1.00 24.81 73 GLY A O 1
ATOM 560 N N . LYS A 1 74 ? -0.635 -33.461 49.777 1.00 26.41 74 LYS A N 1
ATOM 561 C CA . LYS A 1 74 ? -0.427 -32.235 50.574 1.00 26.41 74 LYS A CA 1
ATOM 562 C C . LYS A 1 74 ? 1.016 -32.152 51.092 1.00 26.41 74 LYS A C 1
ATOM 564 O O . LYS A 1 74 ? 1.535 -33.186 51.485 1.00 26.41 74 LYS A O 1
ATOM 569 N N . LEU A 1 75 ? 1.566 -30.937 51.216 1.00 25.22 75 LEU A N 1
ATOM 570 C CA . LEU A 1 75 ? 2.505 -30.398 52.239 1.00 25.22 75 LEU A CA 1
ATOM 571 C C . LEU A 1 75 ? 3.035 -29.050 51.679 1.00 25.22 75 LEU A C 1
ATOM 573 O O . LEU A 1 75 ? 3.209 -28.954 50.475 1.00 25.22 75 LEU A O 1
ATOM 577 N N . ALA A 1 76 ? 3.361 -27.966 52.382 1.00 24.75 76 ALA A N 1
ATOM 578 C CA . ALA A 1 76 ? 3.249 -27.499 53.757 1.00 24.75 76 ALA A CA 1
ATOM 579 C C . ALA A 1 76 ? 3.496 -25.968 53.721 1.00 24.75 76 ALA A C 1
ATOM 581 O O . ALA A 1 76 ? 4.124 -25.441 52.807 1.00 24.75 76 ALA A O 1
ATOM 582 N N . THR A 1 77 ? 2.970 -25.268 54.718 1.00 23.31 77 THR A N 1
ATOM 583 C CA . THR A 1 77 ? 3.019 -23.817 54.959 1.00 23.31 77 THR A CA 1
ATOM 584 C C . THR A 1 77 ? 4.349 -23.308 55.537 1.00 23.31 77 THR A C 1
ATOM 586 O O . THR A 1 77 ? 5.043 -24.073 56.200 1.00 23.31 77 THR A O 1
ATOM 589 N N . THR A 1 78 ? 4.534 -21.974 55.444 1.00 26.03 78 THR A N 1
ATOM 590 C CA . THR A 1 78 ? 5.351 -21.014 56.255 1.00 26.03 78 THR A CA 1
ATOM 591 C C . THR A 1 78 ? 6.632 -20.441 55.604 1.00 26.03 78 THR A C 1
ATOM 593 O O . THR A 1 78 ? 7.213 -21.093 54.747 1.00 26.03 78 THR A O 1
ATOM 596 N N . PRO A 1 79 ? 7.125 -19.249 56.025 1.00 28.58 79 PRO A N 1
ATOM 597 C CA . PRO A 1 79 ? 6.449 -17.941 56.021 1.00 28.58 79 PRO A CA 1
ATOM 598 C C . PRO A 1 79 ? 7.324 -16.803 55.417 1.00 28.58 79 PRO A C 1
ATOM 600 O O . PRO A 1 79 ? 8.525 -16.949 55.209 1.00 28.58 79 PRO A O 1
ATOM 603 N N . ALA A 1 80 ? 6.712 -15.640 55.175 1.00 28.83 80 ALA A N 1
ATOM 604 C CA . ALA A 1 80 ? 7.379 -14.392 54.779 1.00 28.83 80 ALA A CA 1
ATOM 605 C C . ALA A 1 80 ? 8.124 -13.704 55.946 1.00 28.83 80 ALA A C 1
ATOM 607 O O . ALA A 1 80 ? 7.744 -13.899 57.103 1.00 28.83 80 ALA A O 1
ATOM 608 N N . PRO A 1 81 ? 9.055 -12.774 55.656 1.00 27.72 81 PRO A N 1
ATOM 609 C CA . PRO A 1 81 ? 9.310 -11.628 56.515 1.00 27.72 81 PRO A CA 1
ATOM 610 C C . PRO A 1 81 ? 8.879 -10.325 55.825 1.00 27.72 81 PRO A C 1
ATOM 612 O O . PRO A 1 81 ? 9.152 -10.094 54.649 1.00 27.72 81 PRO A O 1
ATOM 615 N N . GLY A 1 82 ? 8.182 -9.480 56.582 1.00 23.59 82 GLY A N 1
ATOM 616 C CA . GLY A 1 82 ? 7.835 -8.117 56.198 1.00 23.59 82 GLY A CA 1
ATOM 617 C C . GLY A 1 82 ? 8.685 -7.065 56.909 1.00 23.59 82 GLY A C 1
ATOM 618 O O . GLY A 1 82 ? 9.645 -7.398 57.607 1.00 23.59 82 GLY A O 1
ATOM 619 N N . LYS A 1 83 ? 8.184 -5.826 56.790 1.00 29.22 83 LYS A N 1
ATOM 620 C CA . LYS A 1 83 ? 8.675 -4.524 57.277 1.00 29.22 83 LYS A CA 1
ATOM 621 C C . LYS A 1 83 ? 9.727 -3.868 56.388 1.00 29.22 83 LYS A C 1
ATOM 623 O O . LYS A 1 83 ? 10.622 -4.536 55.897 1.00 29.22 83 LYS A O 1
ATOM 628 N N . ASP A 1 84 ? 9.772 -2.559 56.190 1.00 24.02 84 ASP A N 1
ATOM 629 C CA . ASP A 1 84 ? 8.918 -1.377 56.424 1.00 24.02 84 ASP A CA 1
ATOM 630 C C . ASP A 1 84 ? 9.835 -0.210 55.999 1.00 24.02 84 ASP A C 1
ATOM 632 O O . ASP A 1 84 ? 11.022 -0.283 56.316 1.00 24.02 84 ASP A O 1
ATOM 636 N N . THR A 1 85 ? 9.350 0.843 55.325 1.00 26.77 85 THR A N 1
ATOM 637 C CA . THR A 1 85 ? 9.730 2.268 55.559 1.00 26.77 85 THR A CA 1
ATOM 638 C C . THR A 1 85 ? 9.114 3.205 54.503 1.00 26.77 85 THR A C 1
ATOM 640 O O . THR A 1 85 ? 9.562 3.310 53.369 1.00 26.77 85 THR A O 1
ATOM 643 N N . THR A 1 86 ? 8.007 3.834 54.902 1.00 23.45 86 THR A N 1
ATOM 644 C CA . THR A 1 86 ? 7.694 5.282 54.856 1.00 23.45 86 THR A CA 1
ATOM 645 C C . THR A 1 86 ? 8.359 6.226 53.827 1.00 23.45 86 THR A C 1
ATOM 647 O O . THR A 1 86 ? 9.552 6.494 53.904 1.00 23.45 86 THR A O 1
ATOM 650 N N . SER A 1 87 ? 7.492 6.831 52.995 1.00 25.06 87 SER A N 1
ATOM 651 C CA . SER A 1 87 ? 7.340 8.262 52.618 1.00 25.06 87 SER A CA 1
ATOM 652 C C . SER A 1 87 ? 8.553 9.176 52.350 1.00 25.06 87 SER A C 1
ATOM 654 O O . SER A 1 87 ? 9.344 9.431 53.252 1.00 25.06 87 SER A O 1
ATOM 656 N N . SER A 1 88 ? 8.523 9.882 51.211 1.00 24.14 88 SER A N 1
ATOM 657 C CA . SER A 1 88 ? 8.527 11.360 51.170 1.00 24.14 88 SER A CA 1
ATOM 658 C C . SER A 1 88 ? 8.181 11.865 49.767 1.00 24.14 88 SER A C 1
ATOM 660 O O . SER A 1 88 ? 8.697 11.360 48.774 1.00 24.14 88 SER A O 1
ATOM 662 N N . GLU A 1 89 ? 7.313 12.870 49.728 1.00 24.58 89 GLU A N 1
ATOM 663 C CA . GLU A 1 89 ? 6.960 13.699 48.579 1.00 24.58 89 GLU A CA 1
ATOM 664 C C . GLU A 1 89 ? 8.073 14.710 48.220 1.00 24.58 89 GLU A C 1
ATOM 666 O O . GLU A 1 89 ? 8.925 15.036 49.050 1.00 24.58 89 GLU A O 1
ATOM 671 N N . ASP A 1 90 ? 7.945 15.222 46.990 1.00 25.33 90 ASP A N 1
ATOM 672 C CA . ASP A 1 90 ? 8.180 16.598 46.527 1.00 25.33 90 ASP A CA 1
ATOM 673 C C . ASP A 1 90 ? 9.553 17.166 46.125 1.00 25.33 90 ASP A C 1
ATOM 675 O O . ASP A 1 90 ? 10.612 16.882 46.678 1.00 25.33 90 ASP A O 1
ATOM 679 N N . LEU A 1 91 ? 9.397 18.107 45.174 1.00 23.02 91 LEU A N 1
ATOM 680 C CA . LEU A 1 91 ? 10.295 19.109 44.588 1.00 23.02 91 LEU A CA 1
ATOM 681 C C . LEU A 1 91 ? 11.110 18.647 43.381 1.00 23.02 91 LEU A C 1
ATOM 683 O O . LEU A 1 91 ? 11.972 17.799 43.515 1.00 23.02 91 LEU A O 1
ATOM 687 N N . TRP A 1 92 ? 10.842 19.252 42.213 1.00 23.42 92 TRP A N 1
ATOM 688 C CA . TRP A 1 92 ? 11.764 20.185 41.538 1.00 23.42 92 TRP A CA 1
ATOM 689 C C . TRP A 1 92 ? 10.996 21.039 40.509 1.00 23.42 92 TRP A C 1
ATOM 691 O O . TRP A 1 92 ? 10.603 20.566 39.443 1.00 23.42 92 TRP A O 1
ATOM 701 N N . SER A 1 93 ? 10.810 22.316 40.852 1.00 23.73 93 SER A N 1
ATOM 702 C CA . SER A 1 93 ? 10.529 23.422 39.928 1.00 23.73 93 SER A CA 1
ATOM 703 C C . SER A 1 93 ? 11.822 23.850 39.221 1.00 23.73 93 SER A C 1
ATOM 705 O O . SER A 1 93 ? 12.895 23.780 39.821 1.00 23.73 93 SER A O 1
ATOM 707 N N . GLY A 1 94 ? 11.734 24.345 37.984 1.00 22.75 94 GLY A N 1
ATOM 708 C CA . GLY A 1 94 ? 12.870 24.962 37.293 1.00 22.75 94 GLY A CA 1
ATOM 709 C C . GLY A 1 94 ? 12.479 25.623 35.971 1.00 22.75 94 GLY A C 1
ATOM 710 O O . GLY A 1 94 ? 12.036 24.952 35.043 1.00 22.75 94 GLY A O 1
ATOM 711 N N . ASP A 1 95 ? 12.639 26.942 35.936 1.00 21.61 95 ASP A N 1
ATOM 712 C CA . ASP A 1 95 ? 12.208 27.907 34.923 1.00 21.61 95 ASP A CA 1
ATOM 713 C C . ASP A 1 95 ? 12.828 27.736 33.519 1.00 21.61 95 ASP A C 1
ATOM 715 O O . ASP A 1 95 ? 13.981 27.336 33.361 1.00 21.61 95 ASP A O 1
ATOM 719 N N . CYS A 1 96 ? 12.074 28.129 32.483 1.00 20.86 96 CYS A N 1
ATOM 720 C CA . CYS A 1 96 ? 12.551 28.282 31.103 1.00 20.86 96 CYS A CA 1
ATOM 721 C C . CYS A 1 96 ? 12.816 29.763 30.780 1.00 20.86 96 CYS A C 1
ATOM 723 O O . CYS A 1 96 ? 11.912 30.590 30.887 1.00 20.86 96 CYS A O 1
ATOM 725 N N . THR A 1 97 ? 14.019 30.090 30.300 1.00 22.02 97 THR A N 1
ATOM 726 C CA . THR A 1 97 ? 14.330 31.356 29.605 1.00 22.02 97 THR A CA 1
ATOM 727 C C . THR A 1 97 ? 14.652 31.083 28.124 1.00 22.02 97 THR A C 1
ATOM 729 O O . THR A 1 97 ? 15.173 30.011 27.810 1.00 22.02 97 THR A O 1
ATOM 732 N N . PRO A 1 98 ? 14.331 31.998 27.183 1.00 22.83 98 PRO A N 1
ATOM 733 C CA . PRO A 1 98 ? 14.499 31.752 25.752 1.00 22.83 98 PRO A CA 1
ATOM 734 C C . PRO A 1 98 ? 15.870 32.229 25.249 1.00 22.83 98 PRO A C 1
ATOM 736 O O . PRO A 1 98 ? 16.341 33.295 25.643 1.00 22.83 98 PRO A O 1
ATOM 739 N N . PHE A 1 99 ? 16.477 31.489 24.314 1.00 20.98 99 PHE A N 1
ATOM 740 C CA . PHE A 1 99 ? 17.619 31.970 23.529 1.00 20.98 99 PHE A CA 1
ATOM 741 C C . PHE A 1 99 ? 17.362 31.896 22.020 1.00 20.98 99 PHE A C 1
ATOM 743 O O . PHE A 1 99 ? 16.746 30.968 21.501 1.00 20.98 99 PHE A O 1
ATOM 750 N N . HIS A 1 100 ? 17.839 32.947 21.355 1.00 22.75 100 HIS A N 1
ATOM 751 C CA . HIS A 1 100 ? 17.632 33.329 19.964 1.00 22.75 100 HIS A CA 1
ATOM 752 C C . HIS A 1 100 ? 18.368 32.455 18.930 1.00 22.75 100 HIS A C 1
ATOM 754 O O . HIS A 1 100 ? 19.550 32.157 19.060 1.00 22.75 100 HIS A O 1
ATOM 760 N N . SER A 1 101 ? 17.634 32.168 17.851 1.00 25.47 101 SER A N 1
ATOM 761 C CA . SER A 1 101 ? 18.008 32.018 16.433 1.00 25.47 101 SER A CA 1
ATOM 762 C C . SER A 1 101 ? 19.484 32.094 15.997 1.00 25.47 101 SER A C 1
ATOM 764 O O . SER A 1 101 ? 20.120 33.136 16.142 1.00 25.47 101 SER A O 1
ATOM 766 N N . GLN A 1 102 ? 19.904 31.114 15.186 1.00 23.05 102 GLN A N 1
ATOM 767 C CA . GLN A 1 102 ? 20.804 31.340 14.047 1.00 23.05 102 GLN A CA 1
ATOM 768 C C . GLN A 1 102 ? 20.335 30.550 12.813 1.00 23.05 102 GLN A C 1
ATOM 770 O O . GLN A 1 102 ? 20.260 29.325 12.822 1.00 23.05 102 GLN A O 1
ATOM 775 N N . ARG A 1 103 ? 19.997 31.295 11.751 1.00 23.53 103 ARG A N 1
ATOM 776 C CA . ARG A 1 103 ? 19.768 30.809 10.383 1.00 23.53 103 ARG A CA 1
ATOM 777 C C . ARG A 1 103 ? 21.102 30.394 9.762 1.00 23.53 103 ARG A C 1
ATOM 779 O O . ARG A 1 103 ? 22.051 31.173 9.820 1.00 23.53 103 ARG A O 1
ATOM 786 N N . SER A 1 104 ? 21.127 29.270 9.054 1.00 22.44 104 SER A N 1
ATOM 787 C CA . SER A 1 104 ? 22.119 29.002 8.011 1.00 22.44 104 SER A CA 1
ATOM 788 C C . SER A 1 104 ? 21.427 28.915 6.647 1.00 22.44 104 SER A C 1
ATOM 790 O O . SER A 1 104 ? 20.337 28.369 6.495 1.00 22.44 104 SER A O 1
ATOM 792 N N . VAL A 1 105 ? 22.045 29.593 5.686 1.00 23.50 105 VAL A N 1
ATOM 793 C CA . VAL A 1 105 ? 21.566 29.914 4.339 1.00 23.50 105 VAL A CA 1
ATOM 794 C C . VAL A 1 105 ? 21.873 28.747 3.392 1.00 23.50 105 VAL A C 1
ATOM 796 O O . VAL A 1 105 ? 23.014 28.291 3.348 1.00 23.50 105 VAL A O 1
ATOM 799 N N . LEU A 1 106 ? 20.879 28.284 2.627 1.00 23.31 106 LEU A N 1
ATOM 800 C CA . LEU A 1 106 ? 21.059 27.381 1.479 1.00 23.31 106 LEU A CA 1
ATOM 801 C C . LEU A 1 106 ? 21.266 28.206 0.191 1.00 23.31 106 LEU A C 1
ATOM 803 O O . LEU A 1 106 ? 20.644 29.262 0.062 1.00 23.31 106 LEU A O 1
ATOM 807 N N . PRO A 1 107 ? 22.113 27.759 -0.756 1.00 24.23 107 PRO A N 1
ATOM 808 C CA . PRO A 1 107 ? 22.316 28.451 -2.022 1.00 24.23 107 PRO A CA 1
ATOM 809 C C . PRO A 1 107 ? 21.170 28.199 -3.012 1.00 24.23 107 PRO A C 1
ATOM 811 O O . PRO A 1 107 ? 20.620 27.103 -3.106 1.00 24.23 107 PRO A O 1
ATOM 814 N N . ASP A 1 108 ? 20.861 29.258 -3.754 1.00 28.14 108 ASP A N 1
ATOM 815 C CA . ASP A 1 108 ? 19.842 29.368 -4.794 1.00 28.14 108 ASP A CA 1
ATOM 816 C C . ASP A 1 108 ? 20.214 28.528 -6.028 1.00 28.14 108 ASP A C 1
ATOM 818 O O . ASP A 1 108 ? 21.262 28.748 -6.639 1.00 28.14 108 ASP A O 1
ATOM 822 N N . PHE A 1 109 ? 19.339 27.604 -6.436 1.00 26.08 109 PHE A N 1
ATOM 823 C CA . PHE A 1 109 ? 19.403 26.983 -7.760 1.00 26.08 109 PHE A CA 1
ATOM 824 C C . PHE A 1 109 ? 18.010 26.913 -8.397 1.00 26.08 109 PHE A C 1
ATOM 826 O O . PHE A 1 109 ? 17.218 26.017 -8.124 1.00 26.08 109 PHE A O 1
ATOM 833 N N . GLY A 1 110 ? 17.766 27.866 -9.304 1.00 24.23 110 GLY A N 1
ATOM 834 C CA . GLY A 1 110 ? 16.965 27.675 -10.517 1.00 24.23 110 GLY A CA 1
ATOM 835 C C . GLY A 1 110 ? 15.443 27.733 -10.380 1.00 24.23 110 GLY A C 1
ATOM 836 O O . GLY A 1 110 ? 14.771 26.716 -10.507 1.00 24.23 110 GLY A O 1
ATOM 837 N N . ARG A 1 111 ? 14.881 28.942 -10.256 1.00 24.12 111 ARG A N 1
ATOM 838 C CA . ARG A 1 111 ? 13.485 29.220 -10.643 1.00 24.12 111 ARG A CA 1
ATOM 839 C C . ARG A 1 111 ? 13.335 29.180 -12.166 1.00 24.12 111 ARG A C 1
ATOM 841 O O . ARG A 1 111 ? 14.089 29.888 -12.824 1.00 24.12 111 ARG A O 1
ATOM 848 N N . VAL A 1 112 ? 12.329 28.459 -12.675 1.00 26.98 112 VAL A N 1
ATOM 849 C CA . VAL A 1 112 ? 11.146 29.029 -13.365 1.00 26.98 112 VAL A CA 1
ATOM 850 C C . VAL A 1 112 ? 9.961 28.055 -13.190 1.00 26.98 112 VAL A C 1
ATOM 852 O O . VAL A 1 112 ? 9.981 26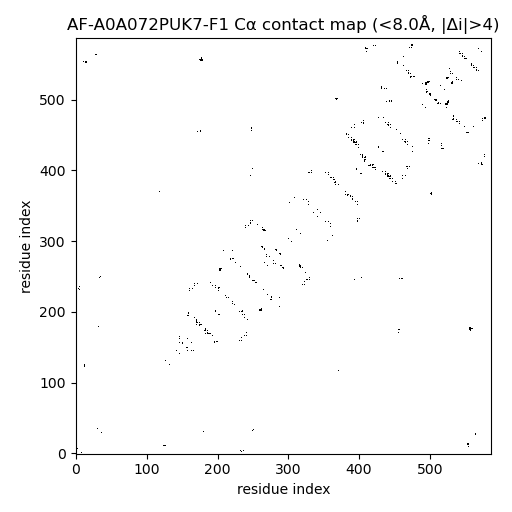.947 -13.712 1.00 26.98 112 VAL A O 1
ATOM 855 N N . ASP A 1 113 ? 8.995 28.501 -12.383 1.00 29.09 113 ASP A N 1
ATOM 856 C CA . ASP A 1 113 ? 7.541 28.264 -12.372 1.00 29.09 113 ASP A CA 1
ATOM 857 C C . ASP A 1 113 ? 6.970 26.858 -12.642 1.00 29.09 113 ASP A C 1
ATOM 859 O O . ASP A 1 113 ? 6.715 26.506 -13.785 1.00 29.09 113 ASP A O 1
ATOM 863 N N . GLU A 1 114 ? 6.676 26.111 -11.561 1.00 29.08 114 GLU A N 1
ATOM 864 C CA . GLU A 1 114 ? 5.487 25.227 -11.406 1.00 29.08 114 GLU A CA 1
ATOM 865 C C . GLU A 1 114 ? 5.421 24.522 -10.019 1.00 29.08 114 GLU A C 1
ATOM 867 O O . GLU A 1 114 ? 4.842 23.447 -9.873 1.00 29.08 114 GLU A O 1
ATOM 872 N N . THR A 1 115 ? 5.996 25.089 -8.948 1.00 27.03 115 THR A N 1
ATOM 873 C CA . THR A 1 115 ? 5.810 24.544 -7.589 1.00 27.03 115 THR A CA 1
ATOM 874 C C . THR A 1 115 ? 4.563 25.151 -6.934 1.00 27.03 115 THR A C 1
ATOM 876 O O . THR A 1 115 ? 4.530 26.362 -6.702 1.00 27.03 115 THR A O 1
ATOM 879 N N . PRO A 1 116 ? 3.516 24.366 -6.605 1.00 26.78 116 PRO A N 1
ATOM 880 C CA . PRO A 1 116 ? 2.403 24.897 -5.834 1.00 26.78 116 PRO A CA 1
ATOM 881 C C . PRO A 1 116 ? 2.882 25.310 -4.425 1.00 26.78 116 PRO A C 1
ATOM 883 O O . PRO A 1 116 ? 3.711 24.619 -3.826 1.00 26.78 116 PRO A O 1
ATOM 886 N N . PRO A 1 117 ? 2.349 26.408 -3.855 1.00 26.67 117 PRO A N 1
ATOM 887 C CA . PRO A 1 117 ? 2.814 27.018 -2.598 1.00 26.67 117 PRO A CA 1
ATOM 888 C C . PRO A 1 117 ? 2.657 26.147 -1.330 1.00 26.67 117 PRO A C 1
ATOM 890 O O . PRO A 1 117 ? 3.066 26.557 -0.241 1.00 26.67 117 PRO A O 1
ATOM 893 N N . ALA A 1 118 ? 2.110 24.933 -1.451 1.00 31.69 118 ALA A N 1
ATOM 894 C CA . ALA A 1 118 ? 1.831 24.017 -0.345 1.00 31.69 118 ALA A CA 1
ATOM 895 C C . ALA A 1 118 ? 3.087 23.437 0.339 1.00 31.69 118 ALA A C 1
ATOM 897 O O . ALA A 1 118 ? 3.012 23.044 1.501 1.00 31.69 118 ALA A O 1
ATOM 898 N N . ALA A 1 119 ? 4.251 23.436 -0.327 1.00 29.39 119 ALA A N 1
ATOM 899 C CA . ALA A 1 119 ? 5.497 22.886 0.228 1.00 29.39 119 ALA A CA 1
ATOM 900 C C . ALA A 1 119 ? 6.024 23.646 1.467 1.00 29.39 119 ALA A C 1
ATOM 902 O O . ALA A 1 119 ? 6.894 23.151 2.178 1.00 29.39 119 ALA A O 1
ATOM 903 N N . THR A 1 120 ? 5.494 24.839 1.747 1.00 30.95 120 THR A N 1
ATOM 904 C CA . THR A 1 120 ? 6.005 25.740 2.794 1.00 30.95 120 THR A CA 1
ATOM 905 C C . THR A 1 120 ? 5.305 25.593 4.154 1.00 30.95 120 THR A C 1
ATOM 907 O O . THR A 1 120 ? 5.725 26.232 5.115 1.00 30.95 120 THR A O 1
ATOM 910 N N . HIS A 1 121 ? 4.246 24.780 4.270 1.00 27.86 121 HIS A N 1
ATOM 911 C CA . HIS A 1 121 ? 3.359 24.793 5.448 1.00 27.86 121 HIS A CA 1
ATOM 912 C C . HIS A 1 121 ? 3.521 23.637 6.452 1.00 27.86 121 HIS A C 1
ATOM 914 O O . HIS A 1 121 ? 2.883 23.667 7.503 1.00 27.86 121 HIS A O 1
ATOM 920 N N . CYS A 1 122 ? 4.400 22.661 6.215 1.00 27.31 122 CYS A N 1
ATOM 921 C CA . CYS A 1 122 ? 4.645 21.569 7.167 1.00 27.31 122 CYS A CA 1
ATOM 922 C C . CYS A 1 122 ? 5.843 21.862 8.085 1.00 27.31 122 CYS A C 1
ATOM 924 O O . CYS A 1 122 ? 6.877 21.208 7.999 1.00 27.31 122 CYS A O 1
ATOM 926 N N . ALA A 1 123 ? 5.709 22.845 8.978 1.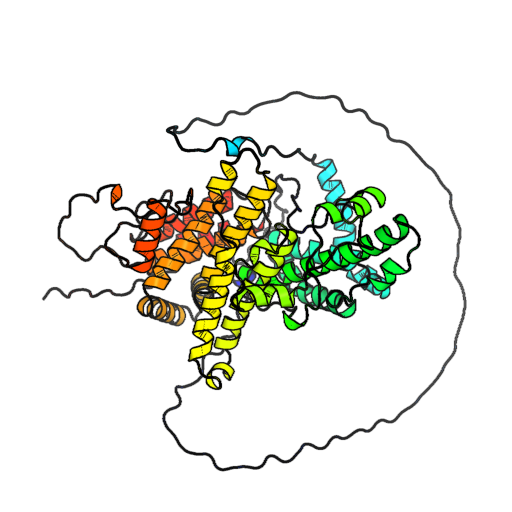00 26.39 123 ALA A N 1
ATOM 927 C CA . ALA A 1 123 ? 6.623 23.003 10.111 1.00 26.39 123 ALA A CA 1
ATOM 928 C C . ALA A 1 123 ? 6.004 22.334 11.350 1.00 26.39 123 ALA A C 1
ATOM 930 O O . ALA A 1 123 ? 5.117 22.896 11.990 1.00 26.39 123 ALA A O 1
ATOM 931 N N . SER A 1 124 ? 6.433 21.110 11.667 1.00 29.64 124 SER A N 1
ATOM 932 C CA . SER A 1 124 ? 6.038 20.397 12.888 1.00 29.64 124 SER A CA 1
ATOM 933 C C . SER A 1 124 ? 6.833 20.879 14.110 1.00 29.64 124 SER A C 1
ATOM 935 O O . SER A 1 124 ? 8.012 21.205 14.006 1.00 29.64 124 SER A O 1
ATOM 937 N N . VAL A 1 125 ? 6.180 20.894 15.276 1.00 29.80 125 VAL A N 1
ATOM 938 C CA . VAL A 1 125 ? 6.732 21.240 16.600 1.00 29.80 125 VAL A CA 1
ATOM 939 C C . VAL A 1 125 ? 7.979 20.401 16.932 1.00 29.80 125 VAL A C 1
ATOM 941 O O . VAL A 1 125 ? 7.932 19.174 16.861 1.00 29.80 125 VAL A O 1
ATOM 944 N N . GLN A 1 126 ? 9.079 21.054 17.330 1.00 27.73 126 GLN A N 1
ATOM 945 C CA . GLN A 1 126 ? 10.340 20.394 17.700 1.00 27.73 126 GLN A CA 1
ATOM 946 C C . GLN A 1 126 ? 10.264 19.765 19.103 1.00 27.73 126 GLN A C 1
ATOM 948 O O . GLN A 1 126 ? 10.012 20.458 20.089 1.00 27.73 126 GLN A O 1
ATOM 953 N N . ILE A 1 127 ? 10.526 18.457 19.211 1.00 32.75 127 ILE A N 1
ATOM 954 C CA . ILE A 1 127 ? 10.738 17.774 20.498 1.00 32.75 127 ILE A CA 1
ATOM 955 C C . ILE A 1 127 ? 12.202 17.867 20.918 1.00 32.75 127 ILE A C 1
ATOM 957 O O . ILE A 1 127 ? 13.110 17.603 20.136 1.00 32.75 127 ILE A O 1
ATOM 961 N N . THR A 1 128 ? 12.433 18.176 22.195 1.00 33.97 128 THR A N 1
ATOM 962 C CA . THR A 1 128 ? 13.783 18.264 22.757 1.00 33.97 128 THR A CA 1
ATOM 963 C C . THR A 1 128 ? 14.402 16.876 23.009 1.00 33.97 128 THR A C 1
ATOM 965 O O . THR A 1 128 ? 13.689 15.920 23.341 1.00 33.97 128 THR A O 1
ATOM 968 N N . PRO A 1 129 ? 15.744 16.737 22.949 1.00 34.06 129 PRO A N 1
ATOM 969 C CA . PRO A 1 129 ? 16.446 15.476 23.228 1.00 34.06 129 PRO A CA 1
ATOM 970 C C . PRO A 1 129 ? 16.115 14.841 24.592 1.00 34.06 129 PRO A C 1
ATOM 972 O O . PRO A 1 129 ? 16.097 13.618 24.720 1.00 34.06 129 PRO A O 1
ATOM 975 N N . SER A 1 130 ? 15.794 15.656 25.603 1.00 33.44 130 SER A N 1
ATOM 976 C CA . SER A 1 130 ? 15.382 15.174 26.930 1.00 33.44 130 SER A CA 1
ATOM 977 C C . SER A 1 130 ? 13.991 14.523 26.913 1.00 33.44 130 SER A C 1
ATOM 979 O O . SER A 1 130 ? 13.786 13.486 27.541 1.00 33.44 130 SER A O 1
ATOM 981 N N . MET A 1 131 ? 13.041 15.067 26.141 1.00 34.25 131 MET A N 1
ATOM 982 C CA . MET A 1 131 ? 11.717 14.459 25.947 1.00 34.25 131 MET A CA 1
ATOM 983 C C . MET A 1 131 ? 11.804 13.140 25.173 1.00 34.25 131 MET A C 1
ATOM 985 O O . MET A 1 131 ? 11.109 12.185 25.508 1.00 34.25 131 MET A O 1
ATOM 989 N N . ARG A 1 132 ? 12.700 13.061 24.185 1.00 36.16 132 ARG A N 1
ATOM 990 C CA . ARG A 1 132 ? 12.974 11.840 23.417 1.00 36.16 132 ARG A CA 1
ATOM 991 C C . ARG A 1 132 ? 13.491 10.700 24.292 1.00 36.16 132 ARG A C 1
ATOM 993 O O . ARG A 1 132 ? 13.003 9.582 24.166 1.00 36.16 132 ARG A O 1
ATOM 1000 N N . MET A 1 133 ? 14.440 10.990 25.185 1.00 34.94 133 MET A N 1
ATOM 1001 C CA . MET A 1 133 ? 14.950 10.009 26.149 1.00 34.94 133 MET A CA 1
ATOM 1002 C C . MET A 1 133 ? 13.868 9.566 27.129 1.00 34.94 133 MET A C 1
ATOM 1004 O O . MET A 1 133 ? 13.781 8.383 27.409 1.00 34.94 133 MET A O 1
ATOM 1008 N N . LYS A 1 134 ? 12.975 10.463 27.562 1.00 37.25 134 LYS A N 1
ATOM 1009 C CA . LYS A 1 134 ? 11.849 10.097 28.437 1.00 37.25 134 LYS A CA 1
ATOM 1010 C C . LYS A 1 134 ? 10.801 9.226 27.734 1.00 37.25 134 LYS A C 1
ATOM 1012 O O . LYS A 1 134 ? 10.321 8.264 28.326 1.00 37.25 134 LYS A O 1
ATOM 1017 N N . ILE A 1 135 ? 10.465 9.519 26.473 1.00 38.41 135 ILE A N 1
ATOM 1018 C CA . ILE A 1 135 ? 9.575 8.670 25.660 1.00 38.41 135 ILE A CA 1
ATOM 1019 C C . ILE A 1 135 ? 10.232 7.309 25.435 1.00 38.41 135 ILE A C 1
ATOM 1021 O O . ILE A 1 135 ? 9.605 6.288 25.697 1.00 38.41 135 ILE A O 1
ATOM 1025 N N . LEU A 1 136 ? 11.504 7.277 25.038 1.00 36.16 136 LEU A N 1
ATOM 1026 C CA . LEU A 1 136 ? 12.230 6.022 24.908 1.00 36.16 136 LEU A CA 1
ATOM 1027 C C . LEU A 1 136 ? 12.295 5.269 26.228 1.00 36.16 136 LEU A C 1
ATOM 1029 O O . LEU A 1 136 ? 11.849 4.146 26.238 1.00 36.16 136 LEU A O 1
ATOM 1033 N N . GLU A 1 137 ? 12.703 5.846 27.352 1.00 39.12 137 GLU A N 1
ATOM 1034 C CA . GLU A 1 137 ? 12.723 5.155 28.651 1.00 39.12 137 GLU A CA 1
ATOM 1035 C C . GLU A 1 137 ? 11.335 4.619 29.054 1.00 39.12 137 GLU A C 1
ATOM 1037 O O . GLU A 1 137 ? 11.224 3.476 29.504 1.00 39.12 137 GLU A O 1
ATOM 1042 N N . SER A 1 138 ? 10.265 5.386 28.804 1.00 36.50 138 SER A N 1
ATOM 1043 C CA . SER A 1 138 ? 8.883 4.971 29.099 1.00 36.50 138 SER A CA 1
ATOM 1044 C C . SER A 1 138 ? 8.357 3.826 28.227 1.00 36.50 138 SER A C 1
ATOM 1046 O O . SER A 1 138 ? 7.509 3.064 28.688 1.00 36.50 138 SER A O 1
ATOM 1048 N N . VAL A 1 139 ? 8.863 3.664 26.999 1.00 38.03 139 VAL A N 1
ATOM 1049 C CA . VAL A 1 139 ? 8.472 2.574 26.088 1.00 38.03 139 VAL A CA 1
ATOM 1050 C C . VAL A 1 139 ? 9.499 1.430 26.145 1.00 38.03 139 VAL A C 1
ATOM 1052 O O . VAL A 1 139 ? 9.141 0.262 26.080 1.00 38.03 139 VAL A O 1
ATOM 1055 N N . GLN A 1 140 ? 10.772 1.734 26.374 1.00 37.03 140 GLN A N 1
ATOM 1056 C CA . GLN A 1 140 ? 11.918 0.826 26.369 1.00 37.03 140 GLN A CA 1
ATOM 1057 C C . GLN A 1 140 ? 11.993 -0.031 27.630 1.00 37.03 140 GLN A C 1
ATOM 1059 O O . GLN A 1 140 ? 12.396 -1.183 27.523 1.00 37.03 140 GLN A O 1
ATOM 1064 N N . GLY A 1 141 ? 11.532 0.453 28.789 1.00 40.81 141 GLY A N 1
ATOM 1065 C CA . GLY A 1 141 ? 11.301 -0.400 29.962 1.00 40.81 141 GLY A CA 1
ATOM 1066 C C . GLY A 1 141 ? 10.301 -1.530 29.656 1.00 40.81 141 GLY A C 1
ATOM 1067 O O . GLY A 1 141 ? 10.662 -2.700 29.749 1.00 40.81 141 GLY A O 1
ATOM 1068 N N . PRO A 1 142 ? 9.073 -1.222 29.200 1.00 41.16 142 PRO A N 1
ATOM 1069 C CA . PRO A 1 142 ? 8.111 -2.225 28.731 1.00 41.16 142 PRO A CA 1
ATOM 1070 C C . PRO A 1 142 ? 8.580 -3.084 27.537 1.00 41.16 142 PRO A C 1
ATOM 1072 O O . PRO A 1 142 ? 8.244 -4.265 27.486 1.00 41.16 142 PRO A O 1
ATOM 1075 N N . LEU A 1 143 ? 9.354 -2.527 26.594 1.00 43.09 143 LEU A N 1
ATOM 1076 C CA . LEU A 1 143 ? 9.850 -3.228 25.396 1.00 43.09 143 LEU A CA 1
ATOM 1077 C C . LEU A 1 143 ? 11.043 -4.163 25.673 1.00 43.09 143 LEU A C 1
ATOM 1079 O O . LEU A 1 143 ? 11.094 -5.249 25.102 1.00 43.09 143 LEU A O 1
ATOM 1083 N N . ASN A 1 144 ? 11.996 -3.774 26.530 1.00 38.53 144 ASN A N 1
ATOM 1084 C CA . ASN A 1 144 ? 13.154 -4.607 26.896 1.00 38.53 144 ASN A CA 1
ATOM 1085 C C . ASN A 1 144 ? 12.787 -5.673 27.926 1.00 38.53 144 ASN A C 1
ATOM 1087 O O . ASN A 1 144 ? 13.367 -6.756 27.919 1.00 38.53 144 ASN A O 1
ATOM 1091 N N . CYS A 1 145 ? 11.812 -5.385 28.789 1.00 43.09 145 CYS A N 1
ATOM 1092 C CA . CYS A 1 145 ? 11.283 -6.366 29.726 1.00 43.09 145 CYS A CA 1
ATOM 1093 C C . CYS A 1 145 ? 10.297 -7.327 29.072 1.00 43.09 145 CYS A C 1
ATOM 1095 O O . CYS A 1 145 ? 9.787 -8.163 29.794 1.00 43.09 145 CYS A O 1
ATOM 1097 N N . GLY A 1 146 ? 10.030 -7.215 27.764 1.00 47.12 146 GLY A N 1
ATOM 1098 C CA . GLY A 1 146 ? 9.131 -8.077 27.013 1.00 47.12 146 GLY A CA 1
ATOM 1099 C C . GLY A 1 146 ? 7.683 -8.035 27.511 1.00 47.12 146 GLY A C 1
ATOM 1100 O O . GLY A 1 146 ? 7.358 -8.157 28.689 1.00 47.12 146 GLY A O 1
ATOM 1101 N N . ALA A 1 147 ? 6.752 -8.014 26.570 1.00 49.09 147 ALA A N 1
ATOM 1102 C CA . ALA A 1 147 ? 5.385 -8.449 26.833 1.00 49.09 147 ALA A CA 1
ATOM 1103 C C . ALA A 1 147 ? 5.370 -9.842 27.543 1.00 49.09 147 ALA A C 1
ATOM 1105 O O . ALA A 1 147 ? 4.493 -10.155 28.342 1.00 49.09 147 ALA A O 1
ATOM 1106 N N . TRP A 1 148 ? 6.406 -10.652 27.311 1.00 45.41 148 TRP A N 1
ATOM 1107 C CA . TRP A 1 148 ? 6.603 -12.007 27.825 1.00 45.41 148 TRP A CA 1
ATOM 1108 C C . TRP A 1 148 ? 6.769 -12.149 29.343 1.00 45.41 148 TRP A C 1
ATOM 1110 O O . TRP A 1 148 ? 5.942 -12.838 29.927 1.00 45.41 148 TRP A O 1
ATOM 1120 N N . PRO A 1 149 ? 7.734 -11.505 30.022 1.00 49.25 149 PRO A N 1
ATOM 1121 C CA . PRO A 1 149 ? 7.796 -11.542 31.481 1.00 49.25 149 PRO A CA 1
ATOM 1122 C C . PRO A 1 149 ? 6.475 -11.144 32.147 1.00 49.25 149 PRO A C 1
ATOM 1124 O O . PRO A 1 149 ? 5.991 -11.857 33.015 1.00 49.25 149 PRO A O 1
ATOM 1127 N N . LYS A 1 150 ? 5.791 -10.084 31.694 1.00 48.00 150 LYS A N 1
ATOM 1128 C CA . LYS A 1 150 ? 4.461 -9.749 32.248 1.00 48.00 150 LYS A CA 1
ATOM 1129 C C . LYS A 1 150 ? 3.400 -10.834 31.995 1.00 48.00 150 LYS A C 1
ATOM 1131 O O . LYS A 1 150 ? 2.606 -11.107 32.892 1.00 48.00 150 LYS A O 1
ATOM 1136 N N . ALA A 1 151 ? 3.412 -11.464 30.819 1.00 49.69 151 ALA A N 1
ATOM 1137 C CA . ALA A 1 151 ? 2.539 -12.589 30.478 1.00 49.69 151 ALA A CA 1
ATOM 1138 C C . ALA A 1 151 ? 2.787 -13.828 31.355 1.00 49.69 151 ALA A C 1
ATOM 1140 O O . ALA A 1 151 ? 1.840 -14.505 31.747 1.00 49.69 151 ALA A O 1
ATOM 1141 N N . GLU A 1 152 ? 4.054 -14.102 31.668 1.00 48.50 152 GLU A N 1
ATOM 1142 C CA . GLU A 1 152 ? 4.495 -15.222 32.503 1.00 48.50 152 GLU A CA 1
ATOM 1143 C C . GLU A 1 152 ? 4.045 -15.047 33.961 1.00 48.50 152 GLU A C 1
ATOM 1145 O O . GLU A 1 152 ? 3.566 -15.994 34.583 1.00 48.50 152 GLU A O 1
ATOM 1150 N N . TRP A 1 153 ? 4.114 -13.819 34.486 1.00 50.56 153 TRP A N 1
ATOM 1151 C CA . TRP A 1 153 ? 3.687 -13.499 35.853 1.00 50.56 153 TRP A CA 1
ATOM 1152 C C . TRP A 1 153 ? 2.166 -13.325 36.006 1.00 50.56 153 TRP A C 1
ATOM 1154 O O . TRP A 1 153 ? 1.646 -13.474 37.112 1.00 50.56 153 TRP A O 1
ATOM 1164 N N . ASN A 1 154 ? 1.433 -13.019 34.929 1.00 49.44 154 ASN A N 1
ATOM 1165 C CA . ASN A 1 154 ? -0.027 -12.922 34.946 1.00 49.44 154 ASN A CA 1
ATOM 1166 C C . ASN A 1 154 ? -0.635 -13.297 33.577 1.00 49.44 154 ASN A C 1
ATOM 1168 O O . ASN A 1 154 ? -0.745 -12.429 32.703 1.00 49.44 154 ASN A O 1
ATOM 1172 N N . PRO A 1 155 ? -1.111 -14.544 33.392 1.00 53.91 155 PRO A N 1
ATOM 1173 C CA . PRO A 1 155 ? -1.683 -15.007 32.125 1.00 53.91 155 PRO A CA 1
ATOM 1174 C C .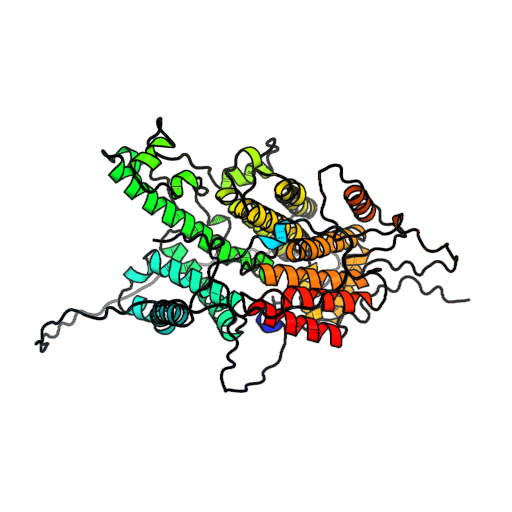 PRO A 1 155 ? -2.859 -14.153 31.630 1.00 53.91 155 PRO A C 1
ATOM 1176 O O . PRO A 1 155 ? -3.027 -13.980 30.423 1.00 53.91 155 PRO A O 1
ATOM 1179 N N . GLY A 1 156 ? -3.638 -13.558 32.544 1.00 55.06 156 GLY A N 1
ATOM 1180 C CA . GLY A 1 156 ? -4.763 -12.680 32.206 1.00 55.06 156 GLY A CA 1
ATOM 1181 C C . GLY A 1 156 ? -4.344 -11.350 31.571 1.00 55.06 156 GLY A C 1
ATOM 1182 O O . GLY A 1 156 ? -5.090 -10.800 30.768 1.00 55.06 156 GLY A O 1
ATOM 1183 N N . SER A 1 157 ? -3.123 -10.872 31.842 1.00 54.84 157 SER A N 1
ATOM 1184 C CA . SER A 1 157 ? -2.614 -9.607 31.287 1.00 54.84 157 SER A CA 1
ATOM 1185 C C . SER A 1 157 ? -2.381 -9.660 29.773 1.00 54.84 157 SER A C 1
ATOM 1187 O O . SER A 1 157 ? -2.445 -8.637 29.094 1.00 54.84 157 SER A O 1
ATOM 1189 N N . THR A 1 158 ? -2.177 -10.861 29.215 1.00 55.88 158 THR A N 1
ATOM 1190 C CA . THR A 1 158 ? -2.066 -11.069 27.759 1.00 55.88 158 THR A CA 1
ATOM 1191 C C . THR A 1 158 ? -3.376 -10.841 27.018 1.00 55.88 158 THR A C 1
ATOM 1193 O O . THR A 1 158 ? -3.369 -10.657 25.802 1.00 55.88 158 THR A O 1
ATOM 1196 N N . GLN A 1 159 ? -4.496 -10.845 27.746 1.00 59.84 159 GLN A N 1
ATOM 1197 C CA . GLN A 1 159 ? -5.828 -10.632 27.195 1.00 59.84 159 GLN A CA 1
ATOM 1198 C C . GLN A 1 159 ? -6.246 -9.155 27.213 1.00 59.84 159 GLN A C 1
ATOM 1200 O O . GLN A 1 159 ? -7.314 -8.805 26.711 1.00 59.84 159 GLN A O 1
ATOM 1205 N N . GLU A 1 160 ? -5.417 -8.277 27.786 1.00 70.69 160 GLU A N 1
ATOM 1206 C CA . GLU A 1 160 ? -5.704 -6.850 27.883 1.00 70.69 160 GLU A CA 1
ATOM 1207 C C . GLU A 1 160 ? -5.402 -6.116 26.568 1.00 70.69 160 GLU A C 1
ATOM 1209 O O . GLU A 1 160 ? -4.400 -6.358 25.894 1.00 70.69 160 GLU A O 1
ATOM 1214 N N . GLU A 1 161 ? -6.237 -5.133 26.223 1.00 76.50 161 GLU A N 1
ATOM 1215 C CA . GLU A 1 161 ? -6.091 -4.316 25.006 1.00 76.50 161 GLU A CA 1
ATOM 1216 C C . GLU A 1 161 ? -4.718 -3.631 24.905 1.00 76.50 161 GLU A C 1
ATOM 1218 O O . GLU A 1 161 ? -4.162 -3.481 23.814 1.00 76.50 161 GLU A O 1
ATOM 1223 N N . TYR A 1 162 ? -4.143 -3.238 26.046 1.00 78.75 162 TYR A N 1
ATOM 1224 C CA . TYR A 1 162 ? -2.832 -2.589 26.116 1.00 78.75 162 TYR A CA 1
ATOM 1225 C C . TYR A 1 162 ? -1.692 -3.507 25.692 1.00 78.75 162 TYR A C 1
ATOM 1227 O O . TYR A 1 162 ? -0.719 -3.043 25.100 1.00 78.75 162 TYR A O 1
ATOM 1235 N N . TYR A 1 163 ? -1.824 -4.804 25.960 1.00 80.31 163 TYR A N 1
ATOM 1236 C CA . TYR A 1 163 ? -0.838 -5.800 25.576 1.00 80.31 163 TYR A CA 1
ATOM 1237 C C . TYR A 1 163 ? -0.771 -5.946 24.052 1.00 80.31 163 TYR A C 1
ATOM 1239 O O . TYR A 1 163 ? 0.298 -5.811 23.455 1.00 80.31 163 TYR A O 1
ATOM 1247 N N . ILE A 1 164 ? -1.933 -6.128 23.419 1.00 84.31 164 ILE A N 1
ATOM 1248 C CA . ILE A 1 164 ? -2.073 -6.228 21.958 1.00 84.31 164 ILE A CA 1
ATOM 1249 C C . ILE A 1 164 ? -1.606 -4.929 21.290 1.00 84.31 164 ILE A C 1
ATOM 1251 O O . ILE A 1 164 ? -0.865 -4.960 20.310 1.00 84.31 164 ILE A O 1
ATOM 1255 N N . THR A 1 165 ? -1.976 -3.781 21.862 1.00 86.50 165 THR A N 1
ATOM 1256 C CA . THR A 1 165 ? -1.521 -2.461 21.404 1.00 86.50 165 THR A CA 1
ATOM 1257 C C . THR A 1 165 ? 0.005 -2.345 21.430 1.00 86.50 165 THR A C 1
ATOM 1259 O O . THR A 1 165 ? 0.610 -1.911 20.452 1.00 86.50 165 THR A O 1
ATOM 1262 N N . ALA A 1 166 ? 0.649 -2.743 22.529 1.00 83.19 166 ALA A N 1
ATOM 1263 C CA . ALA A 1 166 ? 2.101 -2.668 22.658 1.00 83.19 166 ALA A CA 1
ATOM 1264 C C . ALA A 1 166 ? 2.812 -3.580 21.646 1.00 83.19 166 ALA A C 1
ATOM 1266 O O . ALA A 1 166 ? 3.761 -3.146 20.994 1.00 83.19 166 ALA A O 1
ATOM 1267 N N . GLN A 1 167 ? 2.324 -4.811 21.466 1.00 86.38 167 GLN A N 1
ATOM 1268 C CA . GLN A 1 167 ? 2.847 -5.739 20.460 1.00 86.38 167 GLN A CA 1
ATOM 1269 C C . GLN A 1 167 ? 2.719 -5.183 19.035 1.00 86.38 167 GLN A C 1
ATOM 1271 O O . GLN A 1 167 ? 3.660 -5.272 18.247 1.00 86.38 167 GLN A O 1
ATOM 1276 N N . LEU A 1 168 ? 1.578 -4.574 18.713 1.00 88.31 168 LEU A N 1
ATOM 1277 C CA . LEU A 1 168 ? 1.323 -3.944 17.421 1.00 88.31 168 LEU A CA 1
ATOM 1278 C C . LEU A 1 168 ? 2.289 -2.779 17.142 1.00 88.31 168 LEU A C 1
ATOM 1280 O O . LEU A 1 168 ? 2.880 -2.700 16.060 1.00 88.31 168 LEU A O 1
ATOM 1284 N N . LEU A 1 169 ? 2.495 -1.896 18.125 1.00 87.38 169 LEU A N 1
ATOM 1285 C CA . LEU A 1 169 ? 3.448 -0.786 18.017 1.00 87.38 169 LEU A CA 1
ATOM 1286 C C . LEU A 1 169 ? 4.889 -1.294 17.873 1.00 87.38 169 LEU A C 1
ATOM 1288 O O . LEU A 1 169 ? 5.641 -0.794 17.034 1.00 87.38 169 LEU A O 1
ATOM 1292 N N . GLN A 1 170 ? 5.262 -2.319 18.644 1.00 86.25 170 GLN A N 1
ATOM 1293 C CA . GLN A 1 170 ? 6.576 -2.952 18.562 1.00 86.25 170 GLN A CA 1
ATOM 1294 C C . GLN A 1 170 ? 6.823 -3.571 17.182 1.00 86.25 170 GLN A C 1
ATOM 1296 O O . GLN A 1 170 ? 7.902 -3.388 16.617 1.00 86.25 170 GLN A O 1
ATOM 1301 N N . GLY A 1 171 ? 5.831 -4.269 16.630 1.00 87.62 171 GLY A N 1
ATOM 1302 C CA . GLY A 1 171 ? 5.902 -4.852 15.294 1.00 87.62 171 GLY A CA 1
ATOM 1303 C C . GLY A 1 171 ? 6.065 -3.792 14.205 1.00 87.62 171 GLY A C 1
ATOM 1304 O O . GLY A 1 171 ? 6.976 -3.874 13.380 1.00 87.62 171 GLY A O 1
ATOM 1305 N N . THR A 1 172 ? 5.246 -2.737 14.261 1.00 87.50 172 THR A N 1
ATOM 1306 C CA . THR A 1 172 ? 5.298 -1.614 13.308 1.00 87.50 172 THR A CA 1
ATOM 1307 C C . THR A 1 172 ? 6.665 -0.931 13.331 1.00 87.50 172 THR A C 1
ATOM 1309 O O . THR A 1 172 ? 7.281 -0.723 12.283 1.00 87.50 172 THR A O 1
ATOM 1312 N N . HIS A 1 173 ? 7.187 -0.646 14.528 1.00 86.12 173 HIS A N 1
ATOM 1313 C CA . HIS A 1 173 ? 8.536 -0.113 14.687 1.00 86.12 173 HIS A CA 1
ATOM 1314 C C . HIS A 1 173 ? 9.593 -1.084 14.149 1.00 86.12 173 HIS A C 1
ATOM 1316 O O . HIS A 1 173 ? 10.516 -0.659 13.458 1.00 86.12 173 HIS A O 1
ATOM 1322 N N . GLY A 1 174 ? 9.461 -2.385 14.421 1.00 86.69 174 GLY A N 1
ATOM 1323 C CA . GLY A 1 174 ? 10.401 -3.397 13.951 1.00 86.69 174 GLY A CA 1
ATOM 1324 C C . GLY A 1 174 ? 10.573 -3.390 12.433 1.00 86.69 174 GLY A C 1
ATOM 1325 O O . GLY A 1 174 ? 11.710 -3.277 11.970 1.00 86.69 174 GLY A O 1
ATOM 1326 N N . TYR A 1 175 ? 9.471 -3.373 11.675 1.00 86.12 175 TYR A N 1
ATOM 1327 C CA . TYR A 1 175 ? 9.508 -3.272 10.210 1.00 86.12 175 TYR A CA 1
ATOM 1328 C C . TYR A 1 175 ? 10.152 -1.988 9.690 1.00 86.12 175 TYR A C 1
ATOM 1330 O O . TYR A 1 175 ? 10.850 -2.010 8.678 1.00 86.12 175 TYR A O 1
ATOM 1338 N N . CYS A 1 176 ? 9.931 -0.867 10.375 1.00 86.50 176 CYS A N 1
ATOM 1339 C CA . CYS A 1 176 ? 10.265 0.452 9.834 1.00 86.50 176 CYS A CA 1
ATOM 1340 C C . CYS A 1 176 ? 11.579 1.022 10.396 1.00 86.50 176 CYS A C 1
ATOM 1342 O O . CYS A 1 176 ? 12.101 2.018 9.897 1.00 86.50 176 CYS A O 1
ATOM 1344 N N . SER A 1 177 ? 12.156 0.375 11.410 1.00 86.62 177 SER A N 1
ATOM 1345 C CA . SER A 1 177 ? 13.378 0.819 12.095 1.00 86.62 177 SER A CA 1
ATOM 1346 C C . SER A 1 177 ? 14.638 0.795 11.224 1.00 86.62 177 SER A C 1
ATOM 1348 O O . SER A 1 177 ? 15.609 1.475 11.543 1.00 86.62 177 SER A O 1
ATOM 1350 N N . GLY A 1 178 ? 14.661 -0.009 10.154 1.00 84.19 178 GLY A N 1
ATOM 1351 C CA . GLY A 1 178 ? 15.871 -0.279 9.365 1.00 84.19 178 GLY A CA 1
ATOM 1352 C C . GLY A 1 178 ? 16.863 -1.237 10.034 1.00 84.19 178 GLY A C 1
ATOM 1353 O O . GLY A 1 178 ? 17.923 -1.511 9.477 1.00 84.19 178 GLY A O 1
ATOM 1354 N N . SER A 1 179 ? 16.537 -1.779 11.213 1.00 85.38 179 SER A N 1
ATOM 1355 C CA . SER A 1 179 ? 17.338 -2.817 11.861 1.00 85.38 179 SER A CA 1
ATOM 1356 C C . SER A 1 179 ? 16.885 -4.198 11.402 1.00 85.38 179 SER A C 1
ATOM 1358 O O . SER A 1 179 ? 15.784 -4.632 11.738 1.00 85.38 179 SER A O 1
ATOM 1360 N N . LYS A 1 180 ? 17.770 -4.931 10.714 1.00 84.81 180 LYS A N 1
ATOM 1361 C CA . LYS A 1 180 ? 17.530 -6.326 10.301 1.00 84.81 180 LYS A CA 1
ATOM 1362 C C . LYS A 1 180 ? 17.033 -7.200 11.459 1.00 84.81 180 LYS A C 1
ATOM 1364 O O . LYS A 1 180 ? 16.018 -7.869 11.329 1.00 84.81 180 LYS A O 1
ATOM 1369 N N . ARG A 1 181 ? 17.692 -7.117 12.621 1.00 85.12 181 ARG A N 1
ATOM 1370 C CA . ARG A 1 181 ? 17.308 -7.879 13.820 1.00 85.12 181 ARG A CA 1
ATOM 1371 C C . ARG A 1 181 ? 15.887 -7.555 14.279 1.00 85.12 181 ARG A C 1
ATOM 1373 O O . ARG A 1 181 ? 15.150 -8.464 14.648 1.00 85.12 181 ARG A O 1
ATOM 1380 N N . LEU A 1 182 ? 15.508 -6.275 14.307 1.00 84.50 182 LEU A N 1
ATOM 1381 C CA . LEU A 1 182 ? 14.165 -5.877 14.741 1.00 84.50 182 LEU A CA 1
ATOM 1382 C C . LEU A 1 182 ? 13.095 -6.282 13.725 1.00 84.50 182 LEU A C 1
ATOM 1384 O O . LEU A 1 182 ? 12.003 -6.651 14.144 1.00 84.50 182 LEU A O 1
ATOM 1388 N N . LEU A 1 183 ? 13.417 -6.267 12.432 1.00 86.12 183 LEU A N 1
ATOM 1389 C CA . LEU A 1 183 ? 12.537 -6.754 11.375 1.00 86.12 183 LEU A CA 1
ATOM 1390 C C . LEU A 1 183 ? 12.300 -8.265 11.496 1.00 86.12 183 LEU A C 1
ATOM 1392 O O . LEU A 1 183 ? 11.153 -8.694 11.553 1.00 86.12 183 LEU A O 1
ATOM 1396 N N . GLU A 1 184 ? 13.363 -9.064 11.628 1.00 85.44 184 GLU A N 1
ATOM 1397 C CA . GLU A 1 184 ? 13.264 -10.518 11.844 1.00 85.44 184 GLU A CA 1
ATOM 1398 C C . GLU A 1 184 ? 12.472 -10.836 13.119 1.00 85.44 184 GLU A C 1
ATOM 1400 O O . GLU A 1 184 ? 11.608 -11.710 13.140 1.00 85.44 184 GLU A O 1
ATOM 1405 N N . THR A 1 185 ? 12.720 -10.071 14.183 1.00 84.88 185 THR A N 1
ATOM 1406 C CA . THR A 1 185 ? 11.988 -10.197 15.446 1.00 84.88 185 THR A CA 1
ATOM 1407 C C . THR A 1 185 ? 10.504 -9.863 15.254 1.00 84.88 185 THR A C 1
ATOM 1409 O O . THR A 1 185 ? 9.649 -10.620 15.709 1.00 84.88 185 THR A O 1
ATOM 1412 N N . ALA A 1 186 ? 10.172 -8.773 14.556 1.00 87.25 186 ALA A N 1
ATOM 1413 C CA . ALA A 1 186 ? 8.790 -8.393 14.267 1.00 87.25 186 ALA A CA 1
ATOM 1414 C C . ALA A 1 186 ? 8.057 -9.440 13.417 1.00 87.25 186 ALA A C 1
ATOM 1416 O O . ALA A 1 186 ? 6.896 -9.734 13.702 1.00 87.25 186 ALA A O 1
ATOM 1417 N N . GLU A 1 187 ? 8.732 -10.055 12.442 1.00 86.62 187 GLU A N 1
ATOM 1418 C CA . GLU A 1 187 ? 8.183 -11.173 11.664 1.00 86.62 187 GLU A CA 1
ATOM 1419 C C . GLU A 1 187 ? 7.863 -12.389 12.540 1.00 86.62 187 GLU A C 1
ATOM 1421 O O . GLU A 1 187 ? 6.760 -12.936 12.460 1.00 86.62 187 GLU A O 1
ATOM 1426 N N . CYS A 1 188 ? 8.784 -12.783 13.427 1.00 86.12 188 CYS A N 1
ATOM 1427 C CA . CYS A 1 188 ? 8.558 -13.883 14.368 1.00 86.12 188 CYS A CA 1
ATOM 1428 C C . CYS A 1 188 ? 7.345 -13.609 15.274 1.00 86.12 188 CYS A C 1
ATOM 1430 O O . CYS A 1 188 ? 6.470 -14.466 15.436 1.00 86.12 188 CYS A O 1
ATOM 1432 N N . TRP A 1 189 ? 7.256 -12.397 15.830 1.00 87.88 189 TRP A N 1
ATOM 1433 C CA . TRP A 1 189 ? 6.201 -12.022 16.775 1.00 87.88 189 TRP A CA 1
ATOM 1434 C C . TRP A 1 189 ? 4.855 -11.697 16.132 1.00 87.88 189 TRP A C 1
ATOM 1436 O O . TRP A 1 189 ? 3.838 -11.729 16.824 1.00 87.88 189 TRP A O 1
ATOM 1446 N N . ARG A 1 190 ? 4.800 -11.435 14.822 1.00 92.25 190 ARG A N 1
ATOM 1447 C CA . ARG A 1 190 ? 3.543 -11.147 14.117 1.00 92.25 190 ARG A CA 1
ATOM 1448 C C . ARG A 1 190 ? 2.528 -12.282 14.262 1.00 92.25 190 ARG A C 1
ATOM 1450 O O . ARG A 1 190 ? 1.351 -12.020 14.497 1.00 92.25 190 ARG A O 1
ATOM 1457 N N . SER A 1 191 ? 2.980 -13.536 14.190 1.00 91.69 191 SER A N 1
ATOM 1458 C CA . SER A 1 191 ? 2.114 -14.705 14.408 1.00 91.69 191 SER A CA 1
ATOM 1459 C C . SER A 1 191 ? 1.542 -14.744 15.832 1.00 91.69 191 SER A C 1
ATOM 1461 O O . SER A 1 191 ? 0.353 -15.002 16.015 1.00 91.69 191 SER A O 1
ATOM 1463 N N . ALA A 1 192 ? 2.364 -14.420 16.835 1.00 89.62 192 ALA A N 1
ATOM 1464 C CA . ALA A 1 192 ? 1.953 -14.362 18.232 1.00 89.62 192 ALA A CA 1
ATOM 1465 C C . ALA A 1 192 ? 0.913 -13.258 18.466 1.00 89.62 192 ALA A C 1
ATOM 1467 O O . ALA A 1 192 ? -0.116 -13.535 19.071 1.00 89.62 192 ALA A O 1
ATOM 1468 N N . LEU A 1 193 ? 1.125 -12.057 17.913 1.00 91.00 193 LEU A N 1
ATOM 1469 C CA . LEU A 1 193 ? 0.156 -10.957 17.963 1.00 91.00 193 LEU A CA 1
ATOM 1470 C C . LEU A 1 193 ? -1.204 -11.375 17.394 1.00 91.00 193 LEU A C 1
ATOM 1472 O O . LEU A 1 193 ? -2.238 -11.173 18.030 1.00 91.00 193 LEU A O 1
ATOM 1476 N N . VAL A 1 194 ? -1.209 -11.997 16.213 1.00 93.31 194 VAL A N 1
ATOM 1477 C CA . VAL A 1 194 ? -2.448 -12.469 15.579 1.00 93.31 194 VAL A CA 1
ATOM 1478 C C . VAL A 1 194 ? -3.121 -13.557 16.414 1.00 93.31 194 VAL A C 1
ATOM 1480 O O . VAL A 1 194 ? -4.341 -13.538 16.570 1.00 93.31 194 VAL A O 1
ATOM 1483 N N . ASN A 1 195 ? -2.351 -14.479 16.991 1.00 90.94 195 ASN A N 1
ATOM 1484 C CA . ASN A 1 195 ? -2.889 -15.523 17.859 1.00 90.94 195 ASN A CA 1
ATOM 1485 C C . ASN A 1 195 ? -3.499 -14.947 19.142 1.00 90.94 195 ASN A C 1
ATOM 1487 O O . ASN A 1 195 ? -4.596 -15.356 19.515 1.00 90.94 195 ASN A O 1
ATOM 1491 N N . THR A 1 196 ? -2.849 -13.970 19.777 1.00 88.94 196 THR A N 1
ATOM 1492 C CA . THR A 1 196 ? -3.388 -13.265 20.949 1.00 88.94 196 THR A CA 1
ATOM 1493 C C . THR A 1 196 ? -4.656 -12.481 20.597 1.00 88.94 196 THR A C 1
ATOM 1495 O O . THR A 1 196 ? -5.646 -12.536 21.324 1.00 88.94 196 THR A O 1
ATOM 1498 N N . ALA A 1 197 ? -4.688 -11.801 19.449 1.00 90.50 197 ALA A N 1
ATOM 1499 C CA . ALA A 1 197 ? -5.895 -11.136 18.960 1.00 90.50 197 ALA A CA 1
ATOM 1500 C C . ALA A 1 197 ? -7.046 -12.133 18.717 1.00 90.50 197 ALA A C 1
ATOM 1502 O O . ALA A 1 197 ? -8.191 -11.877 19.086 1.00 90.50 197 ALA A O 1
ATOM 1503 N N . LYS A 1 198 ? -6.755 -13.310 18.151 1.00 90.62 198 LYS A N 1
ATOM 1504 C CA . LYS A 1 198 ? -7.755 -14.372 17.954 1.00 90.62 198 LYS A CA 1
ATOM 1505 C C . LYS A 1 198 ? -8.264 -14.942 19.278 1.00 90.62 198 LYS A C 1
ATOM 1507 O O . LYS A 1 198 ? -9.474 -15.062 19.449 1.00 90.62 198 LYS A O 1
ATOM 1512 N N . SER A 1 199 ? -7.372 -15.270 20.214 1.00 87.50 199 SER A N 1
ATOM 1513 C CA . SER A 1 199 ? -7.744 -15.892 21.494 1.00 87.50 199 SER A CA 1
ATOM 1514 C C . SER A 1 199 ? -8.539 -14.961 22.410 1.00 87.50 199 SER A C 1
ATOM 1516 O O . SER A 1 199 ? -9.328 -15.433 23.223 1.00 87.50 199 SER A O 1
ATOM 1518 N N . THR A 1 200 ? -8.383 -13.647 22.246 1.00 85.12 200 THR A N 1
ATOM 1519 C CA . THR A 1 200 ? -9.162 -12.617 22.954 1.00 85.12 200 THR A CA 1
ATOM 1520 C C . THR A 1 200 ? -10.491 -12.279 22.275 1.00 85.12 200 THR A C 1
ATOM 1522 O O . THR A 1 200 ? -11.244 -11.448 22.781 1.00 85.12 200 THR A O 1
ATOM 1525 N N . GLY A 1 201 ? -10.801 -12.909 21.135 1.00 86.81 201 GLY A N 1
ATOM 1526 C CA . GLY A 1 201 ? -12.018 -12.643 20.367 1.00 86.81 201 GLY A CA 1
ATOM 1527 C C . GLY A 1 201 ? -12.002 -11.306 19.622 1.00 86.81 201 GLY A C 1
ATOM 1528 O O . GLY A 1 201 ? -13.052 -10.839 19.196 1.00 86.81 201 GLY A O 1
ATOM 1529 N N . LEU A 1 202 ? -10.834 -10.686 19.423 1.00 87.88 202 LEU A N 1
ATOM 1530 C CA . LEU A 1 202 ? -10.718 -9.334 18.869 1.00 87.88 202 LEU A CA 1
ATOM 1531 C C . LEU A 1 202 ? -11.321 -9.203 17.455 1.00 87.88 202 LEU A C 1
ATOM 1533 O O . LEU A 1 202 ? -11.805 -8.134 17.094 1.00 87.88 202 LEU A O 1
ATOM 1537 N N . PHE A 1 203 ? -11.330 -10.274 16.655 1.00 89.75 203 PHE A N 1
ATOM 1538 C CA . PHE A 1 203 ? -11.879 -10.277 15.287 1.00 89.75 203 PHE A CA 1
ATOM 1539 C C . PHE A 1 203 ? -13.361 -10.670 15.184 1.00 89.75 203 PHE A C 1
ATOM 1541 O O . PHE A 1 203 ? -13.927 -10.598 14.095 1.00 89.75 203 PHE A O 1
ATOM 1548 N N . ASN A 1 204 ? -13.988 -11.057 16.298 1.00 84.69 204 ASN A N 1
ATOM 1549 C CA . ASN A 1 204 ? -15.391 -11.449 16.352 1.00 84.69 204 ASN A CA 1
ATOM 1550 C C . ASN A 1 204 ? -16.120 -10.533 17.327 1.00 84.69 204 ASN A C 1
ATOM 1552 O O . ASN A 1 204 ? -16.030 -10.707 18.541 1.00 84.69 204 ASN A O 1
ATOM 1556 N N . TYR A 1 205 ? -16.843 -9.556 16.788 1.00 73.75 205 TYR A N 1
ATOM 1557 C CA . TYR A 1 205 ? -17.552 -8.584 17.605 1.00 73.75 205 TYR A CA 1
ATOM 1558 C C . TYR A 1 205 ? -19.043 -8.587 17.278 1.00 73.75 205 TYR A C 1
ATOM 1560 O O . TYR A 1 205 ? -19.440 -8.197 16.180 1.00 73.75 205 TYR A O 1
ATOM 1568 N N . GLU A 1 206 ? -19.875 -9.006 18.234 1.00 64.19 206 GLU A N 1
ATOM 1569 C CA . GLU A 1 206 ? -21.322 -8.828 18.124 1.00 64.19 206 GLU A CA 1
ATOM 1570 C C . GLU A 1 206 ? -21.716 -7.392 18.495 1.00 64.19 206 GLU A C 1
ATOM 1572 O O . GLU A 1 206 ? -21.227 -6.858 19.497 1.00 64.19 206 GLU A O 1
ATOM 1577 N N . PRO A 1 207 ? -22.618 -6.748 17.732 1.00 62.03 207 PRO A N 1
ATOM 1578 C CA . PRO A 1 207 ? -23.112 -5.423 18.065 1.00 62.03 207 PRO A CA 1
ATOM 1579 C C . PRO A 1 207 ? -23.797 -5.439 19.432 1.00 62.03 207 PRO A C 1
ATOM 1581 O O . PRO A 1 207 ? -24.915 -5.922 19.594 1.00 62.03 207 PRO A O 1
ATOM 1584 N N . ALA A 1 208 ? -23.167 -4.821 20.423 1.00 62.53 208 ALA A N 1
ATOM 1585 C CA . ALA A 1 208 ? -23.724 -4.655 21.758 1.00 62.53 208 ALA A CA 1
ATOM 1586 C C . ALA A 1 208 ? -24.841 -3.592 21.827 1.00 62.53 208 ALA A C 1
ATOM 1588 O O . ALA A 1 208 ? -25.010 -2.921 22.844 1.00 62.53 208 ALA A O 1
ATOM 1589 N N . GLN A 1 209 ? -25.626 -3.428 20.758 1.00 69.44 209 GLN A N 1
ATOM 1590 C CA . GLN A 1 209 ? -26.774 -2.516 20.724 1.00 69.44 209 GLN A CA 1
ATOM 1591 C C . GLN A 1 209 ? -27.762 -2.820 21.856 1.00 69.44 209 GLN A C 1
ATOM 1593 O O . GLN A 1 209 ? -28.330 -1.896 22.432 1.00 69.44 209 GLN A O 1
ATOM 1598 N N . HIS A 1 210 ? -27.892 -4.096 22.231 1.00 71.00 210 HIS A N 1
ATOM 1599 C CA . HIS A 1 210 ? -28.655 -4.511 23.405 1.00 71.00 210 HIS A CA 1
ATOM 1600 C C . HIS A 1 210 ? -28.087 -3.916 24.703 1.00 71.00 210 HIS A C 1
ATOM 1602 O O . HIS A 1 210 ? -28.824 -3.284 25.453 1.00 71.00 210 HIS A O 1
ATOM 1608 N N . LEU A 1 211 ? -26.770 -4.014 24.928 1.00 74.38 211 LEU A N 1
ATOM 1609 C CA . LEU A 1 211 ? -26.123 -3.446 26.120 1.00 74.38 211 LEU A CA 1
ATOM 1610 C C . LEU A 1 211 ? -26.284 -1.922 26.176 1.00 74.38 211 LEU A C 1
ATOM 1612 O O . LEU A 1 211 ? -26.508 -1.360 27.242 1.00 74.38 211 LEU A O 1
ATOM 1616 N N . LEU A 1 212 ? -26.227 -1.247 25.022 1.00 80.12 212 LEU A N 1
ATOM 1617 C CA . LEU A 1 212 ? -26.469 0.197 24.947 1.00 80.12 212 LEU A CA 1
ATOM 1618 C C . LEU A 1 212 ? -27.919 0.564 25.285 1.00 80.12 212 LEU A C 1
ATOM 1620 O O . LEU A 1 212 ? -28.154 1.635 25.838 1.00 80.12 212 LEU A O 1
ATOM 1624 N N . SER A 1 213 ? -28.887 -0.296 24.957 1.00 76.31 213 SER A N 1
ATOM 1625 C CA . SER A 1 213 ? -30.306 -0.059 25.249 1.00 76.31 213 SER A CA 1
ATOM 1626 C C . SER A 1 213 ? -30.671 -0.238 26.727 1.00 76.31 213 SER A C 1
ATOM 1628 O O . SER A 1 213 ? -31.629 0.371 27.195 1.00 76.31 213 SER A O 1
ATOM 1630 N N . GLU A 1 214 ? -29.889 -1.025 27.471 1.00 80.69 214 GLU A N 1
ATOM 1631 C CA . GLU A 1 214 ? -30.078 -1.252 28.910 1.00 80.69 214 GLU A CA 1
ATOM 1632 C C . GLU A 1 214 ? -29.501 -0.122 29.779 1.00 80.69 214 GLU A C 1
ATOM 1634 O O . GLU A 1 214 ? -29.931 0.078 30.919 1.00 80.69 214 GLU A O 1
ATOM 1639 N N . CYS A 1 215 ? -28.531 0.632 29.255 1.00 82.56 215 CYS A N 1
ATOM 1640 C CA . CYS A 1 215 ? -27.914 1.760 29.948 1.00 82.56 215 CYS A CA 1
ATOM 1641 C C . CYS A 1 215 ? -28.898 2.928 30.122 1.00 82.56 215 CYS A C 1
ATOM 1643 O O . CYS A 1 215 ? -29.541 3.378 29.172 1.00 82.56 215 CYS A O 1
ATOM 1645 N N . LYS A 1 216 ? -28.966 3.484 31.337 1.00 84.31 216 LYS A N 1
ATOM 1646 C CA . LYS A 1 216 ? -29.978 4.493 31.700 1.00 84.31 216 LYS A CA 1
ATOM 1647 C C . LYS A 1 216 ? -29.511 5.918 31.438 1.00 84.31 216 LYS A C 1
ATOM 1649 O O . LYS A 1 216 ? -30.334 6.802 31.205 1.00 84.31 216 LYS A O 1
ATOM 1654 N N . SER A 1 217 ? -28.201 6.154 31.482 1.00 89.62 217 SER A N 1
ATOM 1655 C CA . SER A 1 217 ? -27.609 7.471 31.244 1.00 89.62 217 SER A CA 1
ATOM 1656 C C . SER A 1 217 ? -26.833 7.525 29.927 1.00 89.62 217 SER A C 1
ATOM 1658 O O . SER A 1 217 ? -26.337 6.517 29.422 1.00 89.62 217 SER A O 1
ATOM 1660 N N . ALA A 1 218 ? -26.710 8.728 29.356 1.00 88.38 218 ALA A N 1
ATOM 1661 C CA . ALA A 1 218 ? -25.832 8.956 28.207 1.00 88.38 218 ALA A CA 1
ATOM 1662 C C . ALA A 1 218 ? -24.367 8.628 28.547 1.00 88.38 218 ALA A C 1
ATOM 1664 O O . ALA A 1 218 ? -23.656 8.079 27.713 1.00 88.38 218 ALA A O 1
ATOM 1665 N N . GLU A 1 219 ? -23.946 8.905 29.784 1.00 93.00 219 GLU A N 1
ATOM 1666 C CA . GLU A 1 219 ? -22.596 8.636 30.286 1.00 93.00 219 GLU A CA 1
ATOM 1667 C C . GLU A 1 219 ? -22.269 7.136 30.318 1.00 93.00 219 GLU A C 1
ATOM 1669 O O . GLU A 1 219 ? -21.202 6.721 29.869 1.00 93.00 219 GLU A O 1
ATOM 1674 N N . GLU A 1 220 ? -23.196 6.307 30.805 1.00 89.94 220 GLU A N 1
ATOM 1675 C CA . GLU A 1 220 ? -23.057 4.846 30.778 1.00 89.94 220 GLU A CA 1
ATOM 1676 C C . GLU A 1 220 ? -22.984 4.322 29.342 1.00 89.94 220 GLU A C 1
ATOM 1678 O O . GLU A 1 220 ? -22.072 3.562 29.014 1.00 89.94 220 GLU A O 1
ATOM 1683 N N . ARG A 1 221 ? -23.896 4.779 28.468 1.00 90.00 221 ARG A N 1
ATOM 1684 C CA . ARG A 1 221 ? -23.908 4.389 27.049 1.00 90.00 221 ARG A CA 1
ATOM 1685 C C . ARG A 1 221 ? -22.601 4.735 26.357 1.00 90.00 221 ARG A C 1
ATOM 1687 O O . ARG A 1 221 ? -22.028 3.883 25.684 1.00 90.00 221 ARG A O 1
ATOM 1694 N N . TRP A 1 222 ? -22.116 5.958 26.545 1.00 90.69 222 TRP A N 1
ATOM 1695 C CA . TRP A 1 222 ? -20.877 6.417 25.933 1.00 90.69 222 TRP A CA 1
ATOM 1696 C C . TRP A 1 222 ? -19.664 5.631 26.440 1.00 90.69 222 TRP A C 1
ATOM 1698 O O . TRP A 1 222 ? -18.846 5.212 25.627 1.00 90.69 222 TRP A O 1
ATOM 1708 N N . LYS A 1 223 ? -19.569 5.338 27.746 1.00 89.12 223 LYS A N 1
ATOM 1709 C CA . LYS A 1 223 ? -18.480 4.522 28.321 1.00 89.12 223 LYS A CA 1
ATOM 1710 C C . LYS A 1 223 ? -18.454 3.094 27.789 1.00 89.12 223 LYS A C 1
ATOM 1712 O O . LYS A 1 223 ? -17.383 2.572 27.480 1.00 89.12 223 LYS A O 1
ATOM 1717 N N . VAL A 1 224 ? -19.622 2.467 27.676 1.00 87.62 224 VAL A N 1
ATOM 1718 C CA . VAL A 1 224 ? -19.745 1.136 27.074 1.00 87.62 224 VAL A CA 1
ATOM 1719 C C . VAL A 1 224 ? -19.336 1.206 25.604 1.00 87.62 224 VAL A C 1
ATOM 1721 O O . VAL A 1 224 ? -18.462 0.459 25.172 1.00 87.62 224 VAL A O 1
ATOM 1724 N N . TRP A 1 225 ? -19.892 2.157 24.857 1.00 89.81 225 TRP A N 1
ATOM 1725 C CA . TRP A 1 225 ? -19.620 2.331 23.436 1.00 89.81 225 TRP A CA 1
ATOM 1726 C C . TRP A 1 225 ? -18.142 2.612 23.127 1.00 89.81 225 TRP A C 1
ATOM 1728 O O . TRP A 1 225 ? -17.567 1.956 22.260 1.00 89.81 225 TRP A O 1
ATOM 1738 N N . ILE A 1 226 ? -17.492 3.536 23.842 1.00 87.81 226 ILE A N 1
ATOM 1739 C CA . ILE A 1 226 ? -16.106 3.938 23.553 1.00 87.81 226 ILE A CA 1
ATOM 1740 C C . ILE A 1 226 ? -15.121 2.791 23.798 1.00 87.81 226 ILE A C 1
ATOM 1742 O O . ILE A 1 226 ? -14.143 2.652 23.063 1.00 87.81 226 ILE A O 1
ATOM 1746 N N . GLY A 1 227 ? -15.382 1.934 24.793 1.00 85.50 227 GLY A N 1
ATOM 1747 C CA . GLY A 1 227 ? -14.593 0.721 25.015 1.00 85.50 227 GLY A CA 1
ATOM 1748 C C . GLY A 1 227 ? -14.712 -0.261 23.846 1.00 85.50 227 GLY A C 1
ATOM 1749 O O . GLY A 1 227 ? -13.719 -0.824 23.392 1.00 85.50 227 GLY A O 1
ATOM 1750 N N . GLN A 1 228 ? -15.916 -0.415 23.299 1.00 85.69 228 GLN A N 1
ATOM 1751 C CA . GLN A 1 228 ? -16.179 -1.298 22.160 1.00 85.69 228 GLN A CA 1
ATOM 1752 C C . GLN A 1 228 ? -15.573 -0.763 20.864 1.00 85.69 228 GLN A C 1
ATOM 1754 O O . GLN A 1 228 ? -14.933 -1.504 20.121 1.00 85.69 228 GLN A O 1
ATOM 1759 N N . GLU A 1 229 ? -15.729 0.535 20.609 1.00 87.12 229 GLU A N 1
ATOM 1760 C CA . GLU A 1 229 ? -15.144 1.195 19.447 1.00 87.12 229 GLU A CA 1
ATOM 1761 C C . GLU A 1 229 ? -13.612 1.143 19.492 1.00 87.12 229 GLU A C 1
ATOM 1763 O O . GLU A 1 229 ? -12.979 0.882 18.469 1.00 87.12 229 GLU A O 1
ATOM 1768 N N . ARG A 1 230 ? -13.006 1.290 20.680 1.00 87.56 230 ARG A N 1
ATOM 1769 C CA . ARG A 1 230 ? -11.558 1.128 20.867 1.00 87.56 230 ARG A CA 1
ATOM 1770 C C . ARG A 1 230 ? -11.092 -0.273 20.482 1.00 87.56 230 ARG A C 1
ATOM 1772 O O . ARG A 1 230 ? -10.128 -0.394 19.729 1.00 87.56 230 ARG A O 1
ATOM 1779 N N . ARG A 1 231 ? -11.790 -1.317 20.944 1.00 86.94 231 ARG A N 1
ATOM 1780 C CA . ARG A 1 231 ? -11.500 -2.705 20.550 1.00 86.94 231 ARG A CA 1
ATOM 1781 C C . ARG A 1 231 ? -11.634 -2.895 19.048 1.00 86.94 231 ARG A C 1
ATOM 1783 O O . ARG A 1 231 ? -10.698 -3.388 18.440 1.00 86.94 231 ARG A O 1
ATOM 1790 N N . ARG A 1 232 ? -12.737 -2.441 18.442 1.00 88.81 232 ARG A N 1
ATOM 1791 C CA . ARG A 1 232 ? -12.974 -2.537 16.990 1.00 88.81 232 ARG A CA 1
ATOM 1792 C C . ARG A 1 232 ? -11.841 -1.895 16.187 1.00 88.81 232 ARG A C 1
ATOM 1794 O O . ARG A 1 232 ? -11.344 -2.492 15.235 1.00 88.81 232 ARG A O 1
ATOM 1801 N N . ARG A 1 233 ? -11.415 -0.689 16.570 1.00 90.31 233 ARG A N 1
ATOM 1802 C CA . ARG A 1 233 ? -10.297 0.018 15.927 1.00 90.31 233 ARG A CA 1
ATOM 1803 C C . ARG A 1 233 ? -8.977 -0.723 16.115 1.00 90.31 233 ARG A C 1
ATOM 1805 O O . ARG A 1 233 ? -8.236 -0.859 15.149 1.00 90.31 233 ARG A O 1
ATOM 1812 N N . LEU A 1 234 ? -8.722 -1.279 17.301 1.00 89.38 234 LEU A N 1
ATOM 1813 C CA . LEU A 1 234 ? -7.560 -2.137 17.543 1.00 89.38 234 LEU A CA 1
ATOM 1814 C C . LEU A 1 234 ? -7.586 -3.399 16.662 1.00 89.38 234 LEU A C 1
ATOM 1816 O O . LEU A 1 234 ? -6.552 -3.772 16.115 1.00 89.38 234 LEU A O 1
ATOM 1820 N N . SER A 1 235 ? -8.750 -4.023 16.454 1.00 92.12 235 SER A N 1
ATOM 1821 C CA . SER A 1 235 ? -8.902 -5.159 15.537 1.00 92.12 235 SER A CA 1
ATOM 1822 C C . SER A 1 235 ? -8.526 -4.789 14.104 1.00 92.12 235 SER A C 1
ATOM 1824 O O . SER A 1 235 ? -7.765 -5.512 13.461 1.00 92.12 235 SER A O 1
ATOM 1826 N N . TRP A 1 236 ? -9.037 -3.656 13.609 1.00 92.81 236 TRP A N 1
ATOM 1827 C CA . TRP A 1 236 ? -8.703 -3.146 12.278 1.00 92.81 236 TRP A CA 1
ATOM 1828 C C . TRP A 1 236 ? -7.224 -2.788 12.158 1.00 92.81 236 TRP A C 1
ATOM 1830 O O . TRP A 1 236 ? -6.611 -3.100 11.144 1.00 92.81 236 TRP A O 1
ATOM 1840 N N . ALA A 1 237 ? -6.631 -2.239 13.215 1.00 92.44 237 ALA A N 1
ATOM 1841 C CA . ALA A 1 237 ? -5.216 -1.911 13.276 1.00 92.44 237 ALA A CA 1
ATOM 1842 C C . ALA A 1 237 ? -4.320 -3.168 13.211 1.00 92.44 237 ALA A C 1
ATOM 1844 O O . ALA A 1 237 ? -3.362 -3.213 12.439 1.00 92.44 237 ALA A O 1
ATOM 1845 N N . VAL A 1 238 ? -4.656 -4.235 13.952 1.00 93.88 238 VAL A N 1
ATOM 1846 C CA . VAL A 1 238 ? -3.953 -5.530 13.844 1.00 93.88 238 VAL A CA 1
ATOM 1847 C C . VAL A 1 238 ? -4.152 -6.149 12.460 1.00 93.88 238 VAL A C 1
ATOM 1849 O O . VAL A 1 238 ? -3.197 -6.664 11.876 1.00 93.88 238 VAL A O 1
ATOM 1852 N N . TYR A 1 239 ? -5.372 -6.088 11.917 1.00 94.69 239 TYR A N 1
ATOM 1853 C CA . TYR A 1 239 ? -5.663 -6.582 10.572 1.00 94.69 239 TYR A CA 1
ATOM 1854 C C . TYR A 1 239 ? -4.867 -5.837 9.502 1.00 94.69 239 TYR A C 1
ATOM 1856 O O . TYR A 1 239 ? -4.383 -6.466 8.562 1.00 94.69 239 TYR A O 1
ATOM 1864 N N . GLU A 1 240 ? -4.707 -4.525 9.642 1.00 92.31 240 GLU A N 1
ATOM 1865 C CA . GLU A 1 240 ? -3.909 -3.711 8.740 1.00 92.31 240 GLU A CA 1
ATOM 1866 C C . GLU A 1 240 ? -2.431 -4.039 8.810 1.00 92.31 240 GLU A C 1
ATOM 1868 O O . GLU A 1 240 ? -1.827 -4.329 7.777 1.00 92.31 240 GLU A O 1
ATOM 1873 N N . TYR A 1 241 ? -1.874 -4.099 10.016 1.00 92.62 241 TYR A N 1
ATOM 1874 C CA . TYR A 1 241 ? -0.495 -4.517 10.220 1.00 92.62 241 TYR A CA 1
ATOM 1875 C C . TYR A 1 241 ? -0.215 -5.886 9.588 1.00 92.62 241 TYR A C 1
ATOM 1877 O O . TYR A 1 241 ? 0.702 -6.010 8.775 1.00 92.62 241 TYR A O 1
ATOM 1885 N N . ASP A 1 242 ? -1.036 -6.900 9.877 1.00 94.94 242 ASP A N 1
ATOM 1886 C CA . ASP A 1 242 ? -0.835 -8.240 9.321 1.00 94.94 242 ASP A CA 1
ATOM 1887 C C . ASP A 1 242 ? -1.130 -8.312 7.818 1.00 94.94 242 ASP A C 1
ATOM 1889 O O . ASP A 1 242 ? -0.411 -8.990 7.096 1.00 94.94 242 ASP A O 1
ATOM 1893 N N . SER A 1 243 ? -2.138 -7.605 7.305 1.00 92.38 243 SER A N 1
ATOM 1894 C CA . SER A 1 243 ? -2.449 -7.623 5.869 1.00 92.38 243 SER A CA 1
ATOM 1895 C C . SER A 1 243 ? -1.423 -6.851 5.045 1.00 92.38 243 SER A C 1
ATOM 1897 O O . SER A 1 243 ? -1.198 -7.205 3.884 1.00 92.38 243 SER A O 1
ATOM 1899 N N . SER A 1 244 ? -0.763 -5.848 5.632 1.00 89.56 244 SER A N 1
ATOM 1900 C CA . SER A 1 244 ? 0.238 -5.033 4.946 1.00 89.56 244 SER A CA 1
ATOM 1901 C C . SER A 1 244 ? 1.396 -5.859 4.386 1.00 89.56 244 SER A C 1
ATOM 1903 O O . SER A 1 244 ? 1.872 -5.605 3.282 1.00 89.56 244 SER A O 1
ATOM 1905 N N . VAL A 1 245 ? 1.772 -6.951 5.056 1.00 89.94 245 VAL A N 1
ATOM 1906 C CA . VAL A 1 245 ? 2.863 -7.833 4.612 1.00 89.94 245 VAL A CA 1
ATOM 1907 C C . VAL A 1 245 ? 2.617 -8.458 3.232 1.00 89.94 245 VAL A C 1
ATOM 1909 O O . VAL A 1 245 ? 3.577 -8.778 2.530 1.00 89.94 245 VAL A O 1
ATOM 1912 N N . SER A 1 246 ? 1.353 -8.577 2.804 1.00 88.81 246 SER A N 1
ATOM 1913 C CA . SER A 1 246 ? 0.999 -9.093 1.474 1.00 88.81 246 SER A CA 1
ATOM 1914 C C . SER A 1 246 ? 1.468 -8.186 0.341 1.00 88.81 246 SER A C 1
ATOM 1916 O O . SER A 1 246 ? 1.868 -8.689 -0.706 1.00 88.81 246 SER A O 1
ATOM 1918 N N . TYR A 1 247 ? 1.481 -6.869 0.559 1.00 85.69 247 TYR A N 1
ATOM 1919 C CA . TYR A 1 247 ? 1.941 -5.891 -0.428 1.00 85.69 247 TYR A CA 1
ATOM 1920 C C . TYR A 1 247 ? 3.243 -5.174 -0.033 1.00 85.69 247 TYR A C 1
ATOM 1922 O O . TYR A 1 247 ? 3.770 -4.373 -0.806 1.00 85.69 247 TYR A O 1
ATOM 1930 N N . LEU A 1 248 ? 3.791 -5.438 1.153 1.00 86.06 248 LEU A N 1
ATOM 1931 C CA . LEU A 1 248 ? 5.114 -4.947 1.547 1.00 86.06 248 LEU A CA 1
ATOM 1932 C C . LEU A 1 248 ? 6.195 -5.998 1.343 1.00 86.06 248 LEU A C 1
ATOM 1934 O O . LEU A 1 248 ? 7.251 -5.674 0.827 1.00 86.06 248 LEU A O 1
ATOM 1938 N N . HIS A 1 249 ? 5.933 -7.244 1.731 1.00 86.12 249 HIS A N 1
ATOM 1939 C CA . HIS A 1 249 ? 6.912 -8.333 1.690 1.00 86.12 249 HIS A CA 1
ATOM 1940 C C . HIS A 1 249 ? 6.526 -9.424 0.687 1.00 86.12 249 HIS A C 1
ATOM 1942 O O . HIS A 1 249 ? 7.296 -10.359 0.470 1.00 86.12 249 HIS A O 1
ATOM 1948 N N . ASN A 1 250 ? 5.342 -9.310 0.069 1.00 88.25 250 ASN A N 1
ATOM 1949 C CA . ASN A 1 250 ? 4.761 -10.323 -0.810 1.00 88.25 250 ASN A CA 1
ATOM 1950 C C . ASN A 1 250 ? 4.625 -11.697 -0.124 1.00 88.25 250 ASN A C 1
ATOM 1952 O O . ASN A 1 250 ? 4.811 -12.737 -0.757 1.00 88.25 250 ASN A O 1
ATOM 1956 N N . ILE A 1 251 ? 4.296 -11.698 1.171 1.00 87.94 251 ILE A N 1
ATOM 1957 C CA . ILE A 1 251 ? 4.105 -12.912 1.977 1.00 87.94 251 ILE A CA 1
ATOM 1958 C C . ILE A 1 251 ? 2.661 -13.051 2.449 1.00 87.94 251 ILE A C 1
ATOM 1960 O O . ILE A 1 251 ? 1.897 -12.089 2.476 1.00 87.94 251 ILE A O 1
ATOM 1964 N N . ARG A 1 252 ? 2.302 -14.266 2.866 1.00 90.56 252 ARG A N 1
ATOM 1965 C CA . ARG A 1 252 ? 0.964 -14.581 3.361 1.00 90.56 252 ARG A CA 1
ATOM 1966 C C . ARG A 1 252 ? 0.687 -13.895 4.713 1.00 90.56 252 ARG A C 1
ATOM 1968 O O . ARG A 1 252 ? 1.433 -14.130 5.669 1.00 90.56 252 ARG A O 1
ATOM 1975 N N . PRO A 1 253 ? -0.406 -13.125 4.836 1.00 92.88 253 PRO A N 1
ATOM 1976 C CA . PRO A 1 253 ? -0.918 -12.679 6.134 1.00 92.88 253 PRO A CA 1
ATOM 1977 C C . PRO A 1 253 ? -1.463 -13.846 6.984 1.00 92.88 253 PRO A C 1
ATOM 1979 O O . PRO A 1 253 ? -2.014 -14.804 6.433 1.00 92.88 253 PRO A O 1
ATOM 1982 N N . TYR A 1 254 ? -1.376 -13.765 8.316 1.00 93.75 254 TYR A N 1
ATOM 1983 C CA . TYR A 1 254 ? -1.887 -14.799 9.235 1.00 93.75 254 TYR A CA 1
ATOM 1984 C C . TYR A 1 254 ? -3.385 -14.683 9.549 1.00 93.75 254 TYR A C 1
ATOM 1986 O O . TYR A 1 254 ? -4.062 -15.698 9.746 1.00 93.75 254 TYR A O 1
ATOM 1994 N N . VAL A 1 255 ? -3.923 -13.466 9.634 1.00 92.81 255 VAL A N 1
ATOM 1995 C CA . VAL A 1 255 ? -5.370 -13.239 9.738 1.00 92.81 255 VAL A CA 1
ATOM 1996 C C . VAL A 1 255 ? -5.969 -13.651 8.407 1.00 92.81 255 VAL A C 1
ATOM 1998 O O . VAL A 1 255 ? -5.382 -13.320 7.386 1.00 92.81 255 VAL A O 1
ATOM 2001 N N . THR A 1 256 ? -7.092 -14.367 8.353 1.00 90.69 256 THR A N 1
ATOM 2002 C CA . THR A 1 256 ? -7.805 -14.589 7.083 1.00 90.69 256 THR A CA 1
ATOM 2003 C C . THR A 1 256 ? -8.899 -13.537 6.898 1.00 90.69 256 THR A C 1
ATOM 2005 O O . THR A 1 256 ? -9.444 -13.033 7.874 1.00 90.69 256 THR A O 1
ATOM 2008 N N . VAL A 1 257 ? -9.285 -13.215 5.655 1.00 91.00 257 VAL A N 1
ATOM 2009 C CA . VAL A 1 257 ? -10.463 -12.341 5.427 1.00 91.00 257 VAL A CA 1
ATOM 2010 C C . VAL A 1 257 ? -11.733 -12.983 6.009 1.00 91.00 257 VAL A C 1
ATOM 2012 O O . VAL A 1 257 ? -12.642 -12.293 6.467 1.00 91.00 257 VAL A O 1
ATOM 2015 N N . GLY A 1 258 ? -11.783 -14.319 6.017 1.00 88.81 258 GLY A N 1
ATOM 2016 C CA . GLY A 1 258 ? -12.857 -15.102 6.619 1.00 88.81 258 GLY A CA 1
ATOM 2017 C C . GLY A 1 258 ? -12.951 -14.952 8.138 1.00 88.81 258 GLY A C 1
ATOM 2018 O O . GLY A 1 258 ? -14.055 -15.048 8.658 1.00 88.81 258 GLY A O 1
ATOM 2019 N N . ASP A 1 259 ? -11.857 -14.629 8.829 1.00 89.00 259 ASP A N 1
ATOM 2020 C CA . ASP A 1 259 ? -11.841 -14.451 10.288 1.00 89.00 259 ASP A CA 1
ATOM 2021 C C . ASP A 1 259 ? -12.426 -13.095 10.720 1.00 89.00 259 ASP A C 1
ATOM 2023 O O . ASP A 1 259 ? -12.779 -12.918 11.880 1.00 89.00 259 ASP A O 1
ATOM 2027 N N . MET A 1 260 ? -12.544 -12.130 9.800 1.00 91.00 260 MET A N 1
ATOM 2028 C CA . MET A 1 260 ? -12.979 -10.762 10.100 1.00 91.00 260 MET A CA 1
ATOM 2029 C C . MET A 1 260 ? -14.509 -10.663 10.184 1.00 91.00 260 MET A C 1
ATOM 2031 O O . MET A 1 260 ? -15.182 -10.306 9.211 1.00 91.00 260 MET A O 1
ATOM 2035 N N . ILE A 1 261 ? -15.080 -10.990 11.346 1.00 90.06 261 ILE A N 1
ATOM 2036 C CA . ILE A 1 261 ? -16.506 -10.811 11.659 1.00 90.06 261 ILE A CA 1
ATOM 2037 C C . ILE A 1 261 ? -16.684 -9.515 12.462 1.00 90.06 261 ILE A C 1
ATOM 2039 O O . ILE A 1 261 ? -16.984 -9.532 13.655 1.00 90.06 261 ILE A O 1
ATOM 2043 N N . LEU A 1 262 ? -16.470 -8.383 11.788 1.00 87.50 262 LEU A N 1
ATOM 2044 C CA . LEU A 1 262 ? -16.534 -7.048 12.381 1.00 87.50 262 LEU A CA 1
ATOM 2045 C C . LEU A 1 262 ? -17.379 -6.090 11.545 1.00 87.50 262 LEU A C 1
ATOM 2047 O O . LEU A 1 262 ? -17.471 -6.206 10.322 1.00 87.50 262 LEU A O 1
ATOM 2051 N N . ASP A 1 263 ? -17.917 -5.084 12.219 1.00 90.75 263 ASP A N 1
ATOM 2052 C CA . ASP A 1 263 ? -18.378 -3.861 11.578 1.00 90.75 263 ASP A CA 1
ATOM 2053 C C . ASP A 1 263 ? -17.205 -2.932 11.238 1.00 90.75 263 ASP A C 1
ATOM 2055 O O . ASP A 1 263 ? -16.149 -2.957 11.884 1.00 90.75 263 ASP A O 1
ATOM 2059 N N . LEU A 1 264 ? -17.408 -2.069 10.243 1.00 90.94 264 LEU A N 1
ATOM 2060 C CA . LEU A 1 264 ? -16.482 -0.978 9.946 1.00 90.94 264 LEU A CA 1
ATOM 2061 C C . LEU A 1 264 ? -16.412 0.029 11.112 1.00 90.94 264 LEU A C 1
ATOM 2063 O O . LEU A 1 264 ? -17.379 0.145 11.871 1.00 90.94 264 LEU A O 1
ATOM 2067 N N . PRO A 1 265 ? -15.293 0.762 11.275 1.00 90.31 265 PRO A N 1
ATOM 2068 C CA . PRO A 1 265 ? -15.170 1.787 12.309 1.00 90.31 265 PRO A CA 1
ATOM 2069 C C . PRO A 1 265 ? -16.268 2.853 12.222 1.00 90.31 265 PRO A C 1
ATOM 2071 O O . PRO A 1 265 ? -16.751 3.190 11.135 1.00 90.31 265 PRO A O 1
ATOM 2074 N N . SER A 1 266 ? -16.633 3.413 13.376 1.00 87.50 266 SER A N 1
ATOM 2075 C CA . SER A 1 266 ? -17.540 4.560 13.441 1.00 87.50 266 SER A CA 1
ATOM 2076 C C . SER A 1 266 ? -16.877 5.809 12.851 1.00 87.50 266 SER A C 1
ATOM 2078 O O . SER A 1 266 ? -15.649 5.900 12.780 1.00 87.50 266 SER A O 1
ATOM 2080 N N . SER A 1 267 ? -17.677 6.806 12.470 1.00 86.81 267 SER A N 1
ATOM 2081 C CA . SER A 1 267 ? -17.157 8.060 11.919 1.00 86.81 267 SER A CA 1
ATOM 2082 C C . SER A 1 267 ? -16.234 8.809 12.906 1.00 86.81 267 SER A C 1
ATOM 2084 O O . SER A 1 267 ? -16.421 8.681 14.125 1.00 86.81 267 SER A O 1
ATOM 2086 N N . PRO A 1 268 ? -15.251 9.596 12.412 1.00 84.88 268 PRO A N 1
ATOM 2087 C CA . PRO A 1 268 ? -14.334 10.359 13.266 1.00 84.88 268 PRO A CA 1
ATOM 2088 C C . PRO A 1 268 ? -15.036 11.234 14.322 1.00 84.88 268 PRO A C 1
ATOM 2090 O O . PRO A 1 268 ? -14.671 11.116 15.491 1.00 84.88 268 PRO A O 1
ATOM 2093 N N . PRO A 1 269 ? -16.115 11.987 14.002 1.00 87.75 269 PRO A N 1
ATOM 2094 C CA . PRO A 1 269 ? -16.799 12.815 14.998 1.00 87.75 269 PRO A CA 1
ATOM 2095 C C . PRO A 1 269 ? -17.342 12.031 16.197 1.00 87.75 269 PRO A C 1
ATOM 2097 O O . PRO A 1 269 ? -17.330 12.529 17.318 1.00 87.75 269 PRO A O 1
ATOM 2100 N N . HIS A 1 270 ? -17.806 10.792 15.988 1.00 89.00 270 HIS A N 1
ATOM 2101 C CA . HIS A 1 270 ? -18.260 9.951 17.098 1.00 89.00 270 HIS A CA 1
ATOM 2102 C C . HIS A 1 270 ? -17.096 9.498 17.979 1.00 89.00 270 HIS A C 1
ATOM 2104 O O . HIS A 1 270 ? -17.251 9.423 19.195 1.00 89.00 270 HIS A O 1
ATOM 2110 N N . TRP A 1 271 ? -15.956 9.165 17.370 1.00 89.25 271 TRP A N 1
ATOM 2111 C CA . TRP A 1 271 ? -14.758 8.714 18.080 1.00 89.25 271 TRP A CA 1
ATOM 2112 C C . TRP A 1 271 ? -14.106 9.837 18.893 1.00 89.25 271 TRP A C 1
ATOM 2114 O O . TRP A 1 271 ? -13.676 9.609 20.020 1.00 89.25 271 TRP A O 1
ATOM 2124 N N . GLU A 1 272 ? -14.074 11.042 18.330 1.00 88.00 272 GLU A N 1
ATOM 2125 C CA . GLU A 1 272 ? -13.432 12.229 18.905 1.00 88.00 272 GLU A CA 1
ATOM 2126 C C . GLU A 1 272 ? -14.312 12.975 19.912 1.00 88.00 272 GLU A C 1
ATOM 2128 O O . GLU A 1 272 ? -13.859 13.917 20.557 1.00 88.00 272 GLU A O 1
ATOM 2133 N N . ALA A 1 273 ? -15.572 12.566 20.073 1.00 89.31 273 ALA A N 1
ATOM 2134 C CA . ALA A 1 273 ? -16.472 13.179 21.032 1.00 89.31 273 ALA A CA 1
ATOM 2135 C C . ALA A 1 273 ? -15.914 13.069 22.464 1.00 89.31 273 ALA A C 1
ATOM 2137 O O . ALA A 1 273 ? -15.859 11.989 23.047 1.00 89.31 273 ALA A O 1
ATOM 2138 N N . GLU A 1 274 ? -15.541 14.212 23.044 1.00 90.06 274 GLU A N 1
ATOM 2139 C CA . GLU A 1 274 ? -14.910 14.287 24.371 1.00 90.06 274 GLU A CA 1
ATOM 2140 C C . GLU A 1 274 ? -15.867 13.996 25.535 1.00 90.06 274 GLU A C 1
ATOM 2142 O O . GLU A 1 274 ? -15.429 13.728 26.654 1.00 90.06 274 GLU A O 1
ATOM 2147 N N . THR A 1 275 ? -17.178 14.077 25.292 1.00 91.88 275 THR A N 1
ATOM 2148 C CA . THR A 1 275 ? -18.202 13.917 26.326 1.00 91.88 275 THR A CA 1
ATOM 2149 C C . THR A 1 275 ? -19.353 13.056 25.827 1.00 91.88 275 THR A C 1
ATOM 2151 O O . THR A 1 275 ? -19.682 13.046 24.639 1.00 91.88 275 THR A O 1
ATOM 2154 N N . ALA A 1 276 ? -20.052 12.408 26.755 1.00 92.62 276 ALA A N 1
ATOM 2155 C CA . ALA A 1 276 ? -21.256 11.651 26.437 1.00 92.62 276 ALA A CA 1
ATOM 2156 C C . ALA A 1 276 ? -22.354 12.495 25.767 1.00 92.62 276 ALA A C 1
ATOM 2158 O O . ALA A 1 276 ? -23.099 11.987 24.930 1.00 92.62 276 ALA A O 1
ATOM 2159 N N . TYR A 1 277 ? -22.454 13.784 26.108 1.00 93.81 277 TYR A N 1
ATOM 2160 C CA . TYR A 1 277 ? -23.445 14.689 25.523 1.00 93.81 277 TYR A CA 1
ATOM 2161 C C . TYR A 1 277 ? -23.109 15.057 24.077 1.00 93.81 277 TYR A C 1
ATOM 2163 O O . TYR A 1 277 ? -23.992 14.994 23.223 1.00 93.81 277 TYR A O 1
ATOM 2171 N N . SER A 1 278 ? -21.847 15.396 23.783 1.00 94.44 278 SER A N 1
ATOM 2172 C CA . SER A 1 278 ? -21.415 15.675 22.407 1.00 94.44 278 SER A CA 1
ATOM 2173 C C . SER A 1 278 ? -21.511 14.430 21.527 1.00 94.44 278 SER A C 1
ATOM 2175 O O . SER A 1 278 ? -21.951 14.529 20.386 1.00 94.44 278 SER A O 1
ATOM 2177 N N . TRP A 1 279 ? -21.209 13.251 22.077 1.00 94.12 279 TRP A N 1
ATOM 2178 C CA . TRP A 1 279 ? -21.413 11.972 21.400 1.00 94.12 279 TRP A CA 1
ATOM 2179 C C . TRP A 1 279 ? -22.893 11.715 21.083 1.00 94.12 279 TRP A C 1
ATOM 2181 O O . TRP A 1 279 ? -23.234 11.438 19.934 1.00 94.12 279 TRP A O 1
ATOM 2191 N N . ALA A 1 280 ? -23.786 11.853 22.070 1.00 92.62 280 ALA A N 1
ATOM 2192 C CA . ALA A 1 280 ? -25.222 11.621 21.893 1.00 92.62 280 ALA A CA 1
ATOM 2193 C C . ALA A 1 280 ? -25.874 12.610 20.909 1.00 92.62 280 ALA A C 1
ATOM 2195 O O . ALA A 1 280 ? -26.810 12.251 20.192 1.00 92.62 280 ALA A O 1
ATOM 2196 N N . ALA A 1 281 ? -25.363 13.844 20.832 1.00 94.94 281 ALA A N 1
ATOM 2197 C CA . ALA A 1 281 ? -25.847 14.863 19.902 1.00 94.94 281 ALA A CA 1
ATOM 2198 C C . ALA A 1 281 ? -25.654 14.483 18.420 1.00 94.94 281 ALA A C 1
ATOM 2200 O O . ALA A 1 281 ? -26.377 14.994 17.567 1.00 94.94 281 ALA A O 1
ATOM 2201 N N . LEU A 1 282 ? -24.728 13.568 18.107 1.00 92.12 282 LEU A N 1
ATOM 2202 C CA . LEU A 1 282 ? -24.478 13.089 16.741 1.00 92.12 282 LEU A CA 1
ATOM 2203 C C . LEU A 1 282 ? -25.515 12.058 16.259 1.00 92.12 282 LEU A C 1
ATOM 2205 O O . LEU A 1 282 ? -25.620 11.799 15.061 1.00 92.12 282 LEU A O 1
ATOM 2209 N N . HIS A 1 283 ? -26.303 11.479 17.170 1.00 89.62 283 HIS A N 1
ATOM 2210 C CA . HIS A 1 283 ? -27.352 10.502 16.858 1.00 89.62 283 HIS A CA 1
ATOM 2211 C C . HIS A 1 283 ? -28.596 10.710 17.745 1.00 89.62 283 HIS A C 1
ATOM 2213 O O . HIS A 1 283 ? -28.997 9.813 18.488 1.00 89.62 283 HIS A O 1
ATOM 2219 N N . PRO A 1 284 ? -29.280 11.865 17.640 1.00 86.06 284 PRO A N 1
ATOM 2220 C CA . PRO A 1 284 ? -30.344 12.262 18.571 1.00 86.06 284 PRO A CA 1
ATOM 2221 C C . PRO A 1 284 ? -31.546 11.304 18.600 1.00 86.06 284 PRO A C 1
ATOM 2223 O O . PRO A 1 284 ? -32.289 11.262 19.576 1.00 86.06 284 PRO A O 1
ATOM 2226 N N . TRP A 1 285 ? -31.733 10.523 17.535 1.00 86.44 285 TRP A N 1
ATOM 2227 C CA . TRP A 1 285 ? -32.868 9.614 17.355 1.00 86.44 285 TRP A CA 1
ATOM 2228 C C . TRP A 1 285 ? -32.527 8.141 17.614 1.00 86.44 285 TRP A C 1
ATOM 2230 O O . TRP A 1 285 ? -33.332 7.268 17.299 1.00 86.44 285 TRP A O 1
ATOM 2240 N N . GLY A 1 286 ? -31.325 7.840 18.113 1.00 83.75 286 GLY A N 1
ATOM 2241 C CA . GLY A 1 286 ? -30.844 6.469 18.271 1.00 83.75 286 GLY A CA 1
ATOM 2242 C C . GLY A 1 286 ? -30.160 6.207 19.613 1.00 83.75 286 GLY A C 1
ATOM 2243 O O . GLY A 1 286 ? -29.737 7.137 20.299 1.00 83.75 286 GLY A O 1
ATOM 2244 N N . PRO A 1 287 ? -30.012 4.928 19.998 1.00 80.75 287 PRO A N 1
ATOM 2245 C CA . PRO A 1 287 ? -29.264 4.554 21.196 1.00 80.75 287 PRO A CA 1
ATOM 2246 C C . PRO A 1 287 ? -27.742 4.704 21.021 1.00 80.75 287 PRO A C 1
ATOM 2248 O O . PRO A 1 287 ? -27.032 4.758 22.026 1.00 80.75 287 PRO A O 1
ATOM 2251 N N . GLY A 1 288 ? -27.254 4.783 19.777 1.00 84.62 288 GLY A N 1
ATOM 2252 C CA . GLY A 1 288 ? -25.841 4.902 19.420 1.00 84.62 288 GLY A CA 1
ATOM 2253 C C . GLY A 1 288 ? -25.620 5.050 17.903 1.00 84.62 288 GLY A C 1
ATOM 2254 O O . GLY A 1 288 ? -26.595 5.090 17.140 1.00 84.62 288 GLY A O 1
ATOM 2255 N N . PRO A 1 289 ? -24.353 5.094 17.454 1.00 85.75 289 PRO A N 1
ATOM 2256 C CA . PRO A 1 289 ? -23.981 5.157 16.042 1.00 85.75 289 PRO A CA 1
ATOM 2257 C C . PRO A 1 289 ? -24.446 3.926 15.260 1.00 85.75 289 PRO A C 1
ATOM 2259 O O . PRO A 1 289 ? -24.511 2.813 15.789 1.00 85.75 289 PRO A O 1
ATOM 2262 N N . LYS A 1 290 ? -24.740 4.124 13.972 1.00 83.75 290 LYS A N 1
ATOM 2263 C CA . LYS A 1 290 ? -25.025 3.028 13.041 1.00 83.75 290 LYS A CA 1
ATOM 2264 C C . LYS A 1 290 ? -23.729 2.535 12.415 1.00 83.75 290 LYS A C 1
ATOM 2266 O O . LYS A 1 290 ? -22.858 3.330 12.080 1.00 83.75 290 LYS A O 1
ATOM 2271 N N . TYR A 1 291 ? -23.649 1.226 12.229 1.00 84.25 291 TYR A N 1
ATOM 2272 C CA . TYR A 1 291 ? -22.474 0.559 11.698 1.00 84.25 291 TYR A CA 1
ATOM 2273 C C . TYR A 1 291 ? -22.754 -0.073 10.340 1.00 84.25 291 TYR A C 1
ATOM 2275 O O . TYR A 1 291 ? -23.846 -0.588 10.091 1.00 84.25 291 TYR A O 1
ATOM 2283 N N . SER A 1 292 ? -21.738 -0.050 9.481 1.00 86.94 292 SER A N 1
ATOM 2284 C CA . SER A 1 292 ? -21.752 -0.723 8.187 1.00 86.94 292 SER A CA 1
ATOM 2285 C C . SER A 1 292 ? -21.072 -2.083 8.312 1.00 86.94 292 SER A C 1
ATOM 2287 O O . SER A 1 292 ? -19.893 -2.170 8.666 1.00 86.94 292 SER A O 1
ATOM 2289 N N . ALA A 1 293 ? -21.808 -3.147 7.992 1.00 88.31 293 ALA A N 1
ATOM 2290 C CA . ALA A 1 293 ? -21.288 -4.507 8.036 1.00 88.31 293 ALA A CA 1
ATOM 2291 C C . ALA A 1 293 ? -20.201 -4.702 6.967 1.00 88.31 293 ALA A C 1
ATOM 2293 O O . ALA A 1 293 ? -20.482 -4.666 5.767 1.00 88.31 293 ALA A O 1
ATOM 2294 N N . PHE A 1 294 ? -18.970 -4.984 7.399 1.00 91.31 294 PHE A N 1
ATOM 2295 C CA . PHE A 1 294 ? -17.782 -5.057 6.541 1.00 91.31 294 PHE A CA 1
ATOM 2296 C C . PHE A 1 294 ? -17.959 -5.941 5.299 1.00 91.31 294 PHE A C 1
ATOM 2298 O O . PHE A 1 294 ? -17.700 -5.515 4.173 1.00 91.31 294 PHE A O 1
ATOM 2305 N N . ARG A 1 295 ? -18.442 -7.177 5.484 1.00 90.06 295 ARG A N 1
ATOM 2306 C CA . ARG A 1 295 ? -18.600 -8.129 4.373 1.00 90.06 295 ARG A CA 1
ATOM 2307 C C . ARG A 1 295 ? -19.644 -7.680 3.361 1.00 90.06 295 ARG A C 1
ATOM 2309 O O . ARG A 1 295 ? -19.461 -7.897 2.168 1.00 90.06 295 ARG A O 1
ATOM 2316 N N . SER A 1 296 ? -20.736 -7.083 3.828 1.00 89.62 296 SER A N 1
ATOM 2317 C CA . SER A 1 296 ? -21.776 -6.553 2.945 1.00 89.62 296 SER A CA 1
ATOM 2318 C C . SER A 1 296 ? -21.242 -5.368 2.147 1.00 89.62 296 SER A C 1
ATOM 2320 O O . SER A 1 296 ? -21.424 -5.334 0.936 1.00 89.62 296 SER A O 1
ATOM 2322 N N . THR A 1 297 ? -20.474 -4.482 2.788 1.00 91.81 297 THR A N 1
ATOM 2323 C CA . THR A 1 297 ? -19.805 -3.369 2.111 1.00 91.81 297 THR A CA 1
ATOM 2324 C C . THR A 1 297 ? -18.874 -3.835 0.996 1.00 91.81 297 THR A C 1
ATOM 2326 O O . THR A 1 297 ? -18.927 -3.287 -0.100 1.00 91.81 297 THR A O 1
ATOM 2329 N N . ILE A 1 298 ? -18.051 -4.864 1.228 1.00 92.62 298 ILE A N 1
ATOM 2330 C CA . ILE A 1 298 ? -17.169 -5.403 0.178 1.00 92.62 298 ILE A CA 1
ATOM 2331 C C . ILE A 1 298 ? -17.978 -5.904 -1.024 1.00 92.62 298 ILE A C 1
ATOM 2333 O O . ILE A 1 298 ? -17.580 -5.676 -2.164 1.00 92.62 298 ILE A O 1
ATOM 2337 N N . ARG A 1 299 ? -19.122 -6.565 -0.797 1.00 91.38 299 ARG A N 1
ATOM 2338 C CA . ARG A 1 299 ? -19.961 -7.091 -1.890 1.00 91.38 299 ARG A CA 1
ATOM 2339 C C . ARG A 1 299 ? -20.495 -5.991 -2.807 1.00 91.38 299 ARG A C 1
ATOM 2341 O O . ARG A 1 299 ? -20.605 -6.239 -4.004 1.00 91.38 299 ARG A O 1
ATOM 2348 N N . HIS A 1 300 ? -20.720 -4.783 -2.289 1.00 91.81 300 HIS A N 1
ATOM 2349 C CA . HIS A 1 300 ? -21.172 -3.644 -3.094 1.00 91.81 300 HIS A CA 1
ATOM 2350 C C . HIS A 1 300 ? -20.180 -3.212 -4.185 1.00 91.81 300 HIS A C 1
ATOM 2352 O O . HIS A 1 300 ? -20.568 -2.551 -5.142 1.00 91.81 300 HIS A O 1
ATOM 2358 N N . PHE A 1 301 ? -18.909 -3.618 -4.101 1.00 91.38 301 PHE A N 1
ATOM 2359 C CA . PHE A 1 301 ? -17.932 -3.381 -5.171 1.00 91.38 301 PHE A CA 1
ATOM 2360 C C . PHE A 1 301 ? -18.074 -4.360 -6.349 1.00 91.38 301 PHE A C 1
ATOM 2362 O O . PHE A 1 301 ? -17.440 -4.161 -7.385 1.00 91.38 301 PHE A O 1
ATOM 2369 N N . PHE A 1 302 ? -18.895 -5.408 -6.210 1.00 89.31 302 PHE A N 1
ATOM 2370 C CA . PHE A 1 302 ? -19.010 -6.499 -7.185 1.00 89.31 302 PHE A CA 1
ATOM 2371 C C . PHE A 1 302 ? -20.449 -6.835 -7.594 1.00 89.31 302 PHE A C 1
ATOM 2373 O O . PHE A 1 302 ? -20.640 -7.518 -8.596 1.00 89.31 302 PHE A O 1
ATOM 2380 N N . ASP A 1 303 ? -21.458 -6.365 -6.860 1.00 89.12 303 ASP A N 1
ATOM 2381 C CA . ASP A 1 303 ? -22.878 -6.674 -7.095 1.00 89.12 303 ASP A CA 1
ATOM 2382 C C . ASP A 1 303 ? -23.580 -5.725 -8.089 1.00 89.12 303 ASP A C 1
ATOM 2384 O O . ASP A 1 303 ? -24.779 -5.855 -8.331 1.00 89.12 303 ASP A O 1
ATOM 2388 N N . GLY A 1 304 ? -22.845 -4.775 -8.677 1.00 85.56 304 GLY A N 1
ATOM 2389 C CA . GLY A 1 304 ? -23.397 -3.769 -9.587 1.00 85.56 304 GLY A CA 1
ATOM 2390 C C . GLY A 1 304 ? -24.024 -2.558 -8.888 1.00 85.56 304 GLY A C 1
ATOM 2391 O O . GLY A 1 304 ? -24.673 -1.754 -9.557 1.00 85.56 304 GLY A O 1
ATOM 2392 N N . THR A 1 305 ? -23.829 -2.397 -7.573 1.00 88.94 305 THR A N 1
ATOM 2393 C CA . THR A 1 305 ? -24.232 -1.188 -6.842 1.00 88.94 305 THR A CA 1
ATOM 2394 C C . THR A 1 305 ? -23.643 0.060 -7.500 1.00 88.94 305 THR A C 1
ATOM 2396 O O . THR A 1 305 ? -22.439 0.155 -7.743 1.00 88.94 305 THR A O 1
ATOM 2399 N N . ALA A 1 306 ? -24.502 1.043 -7.772 1.00 84.56 306 ALA A N 1
ATOM 2400 C CA . ALA A 1 306 ? -24.069 2.351 -8.243 1.00 84.56 306 ALA A CA 1
ATOM 2401 C C . ALA A 1 306 ? -23.358 3.104 -7.107 1.00 84.56 306 ALA A C 1
ATOM 2403 O O . ALA A 1 306 ? -23.919 3.256 -6.023 1.00 84.56 306 ALA A O 1
ATOM 2404 N N . ASP A 1 307 ? -22.132 3.556 -7.378 1.00 86.12 307 ASP A N 1
ATOM 2405 C CA . ASP A 1 307 ? -21.283 4.344 -6.473 1.00 86.12 307 ASP A CA 1
ATOM 2406 C C . ASP A 1 307 ? -21.197 3.808 -5.019 1.00 86.12 307 ASP A C 1
ATOM 2408 O O . ASP A 1 307 ? -21.676 4.447 -4.076 1.00 86.12 307 ASP A O 1
ATOM 2412 N N . PRO A 1 308 ? -20.571 2.633 -4.797 1.00 88.25 308 PRO A N 1
ATOM 2413 C CA . PRO A 1 308 ? -20.370 2.055 -3.467 1.00 88.25 308 PRO A CA 1
ATOM 2414 C C . PRO A 1 308 ? -19.587 2.962 -2.504 1.00 88.25 308 PRO A C 1
ATOM 2416 O O . PRO A 1 308 ? -19.735 2.818 -1.292 1.00 88.25 308 PRO A O 1
ATOM 2419 N N . LEU A 1 309 ? -18.781 3.905 -3.007 1.00 87.81 309 LEU A N 1
ATOM 2420 C CA . LEU A 1 309 ? -17.963 4.791 -2.175 1.00 87.81 309 LEU A CA 1
ATOM 2421 C C . LEU A 1 309 ? -18.761 5.906 -1.506 1.00 87.81 309 LEU A C 1
ATOM 2423 O O . LEU A 1 309 ? -18.394 6.318 -0.406 1.00 87.81 309 LEU A O 1
ATOM 2427 N N . SER A 1 310 ? -19.861 6.355 -2.117 1.00 85.12 310 SER A N 1
ATOM 2428 C CA . SER A 1 310 ? -20.778 7.336 -1.510 1.00 85.12 310 SER A CA 1
ATOM 2429 C C . SER A 1 310 ? -21.357 6.888 -0.163 1.00 85.12 310 SER A C 1
ATOM 2431 O O . SER A 1 310 ? -21.819 7.713 0.620 1.00 85.12 310 SER A O 1
ATOM 2433 N N . ARG A 1 311 ? -21.329 5.578 0.111 1.00 80.75 311 ARG A N 1
ATOM 2434 C CA . ARG A 1 311 ? -21.863 4.953 1.328 1.00 80.75 311 ARG A CA 1
ATOM 2435 C C . ARG A 1 311 ? -20.836 4.829 2.455 1.00 80.75 311 ARG A C 1
ATOM 2437 O O . ARG A 1 311 ? -21.187 4.306 3.510 1.00 80.75 311 ARG A O 1
ATOM 2444 N N . LEU A 1 312 ? -19.586 5.229 2.216 1.00 84.31 312 LEU A N 1
ATOM 2445 C CA . LEU A 1 312 ? -18.486 5.085 3.166 1.00 84.31 312 LEU A CA 1
ATOM 2446 C C . LEU A 1 312 ? -18.031 6.438 3.700 1.00 84.31 312 LEU A C 1
ATOM 2448 O O . LEU A 1 312 ? -17.674 7.331 2.926 1.00 84.31 312 LEU A O 1
ATOM 2452 N N . ASP A 1 313 ? -17.988 6.536 5.027 1.00 72.75 313 ASP A N 1
ATOM 2453 C CA . ASP A 1 313 ? -17.437 7.680 5.749 1.00 72.75 313 ASP A CA 1
ATOM 2454 C C . ASP A 1 313 ? -15.906 7.704 5.615 1.00 72.75 313 ASP A C 1
ATOM 2456 O O . ASP A 1 313 ? -15.260 6.724 5.984 1.00 72.75 313 ASP A O 1
ATOM 2460 N N . GLU A 1 314 ? -15.354 8.832 5.142 1.00 70.81 314 GLU A N 1
ATOM 2461 C CA . GLU A 1 314 ? -13.922 9.211 5.062 1.00 70.81 314 GLU A CA 1
ATOM 2462 C C . GLU A 1 314 ? -12.889 8.052 4.963 1.00 70.81 314 GLU A C 1
ATOM 2464 O O . GLU A 1 314 ? -13.159 7.003 4.380 1.00 70.81 314 GLU A O 1
ATOM 2469 N N . ASP A 1 315 ? -11.640 8.239 5.414 1.00 72.12 315 ASP A N 1
ATOM 2470 C CA . ASP A 1 315 ? -10.589 7.213 5.280 1.00 72.12 315 ASP A CA 1
ATOM 2471 C C . ASP A 1 315 ? -10.770 6.052 6.270 1.00 72.12 315 ASP A C 1
ATOM 2473 O O . ASP A 1 315 ? -10.458 4.908 5.944 1.00 72.12 315 ASP A O 1
ATOM 2477 N N . ASN A 1 316 ? -11.393 6.311 7.428 1.00 78.69 316 ASN A N 1
ATOM 2478 C CA . ASN A 1 316 ? -11.620 5.322 8.491 1.00 78.69 316 ASN A CA 1
ATOM 2479 C C . ASN A 1 316 ? -12.361 4.061 8.016 1.00 78.69 316 ASN A C 1
ATOM 2481 O O . ASN A 1 316 ? -12.108 2.971 8.530 1.00 78.69 316 ASN A O 1
ATOM 2485 N N . GLN A 1 317 ? -13.288 4.187 7.060 1.00 88.12 317 GLN A N 1
ATOM 2486 C CA . GLN A 1 317 ? -13.996 3.040 6.479 1.00 88.12 317 GLN A CA 1
ATOM 2487 C C . GLN A 1 317 ? -13.424 2.623 5.122 1.00 88.12 317 GLN A C 1
ATOM 2489 O O . GLN A 1 317 ? -13.461 1.440 4.777 1.00 88.12 317 GLN A O 1
ATOM 2494 N N . ARG A 1 318 ? -12.879 3.571 4.350 1.00 90.00 318 ARG A N 1
ATOM 2495 C CA . ARG A 1 318 ? -12.306 3.299 3.025 1.00 90.00 318 ARG A CA 1
ATOM 2496 C C . ARG A 1 318 ? -11.035 2.459 3.106 1.00 90.00 318 ARG A C 1
ATOM 2498 O O . ARG A 1 318 ? -10.904 1.513 2.330 1.00 90.00 318 ARG A O 1
ATOM 2505 N N . LEU A 1 319 ? -10.143 2.749 4.052 1.00 87.94 319 LEU A N 1
ATOM 2506 C CA . LEU A 1 319 ? -8.857 2.069 4.201 1.00 87.94 319 LEU A CA 1
ATOM 2507 C C . LEU A 1 319 ? -9.009 0.558 4.484 1.00 87.94 319 LEU A C 1
ATOM 2509 O O . LEU A 1 319 ? -8.461 -0.227 3.706 1.00 87.94 319 LEU A O 1
ATOM 2513 N N . PRO A 1 320 ? -9.815 0.099 5.470 1.00 91.25 320 PRO A N 1
ATOM 2514 C CA . PRO A 1 320 ? -10.064 -1.331 5.684 1.00 91.25 320 PRO A CA 1
ATOM 2515 C C . PRO A 1 320 ? -10.596 -2.078 4.455 1.00 91.25 320 PRO A C 1
ATOM 2517 O O . PRO A 1 320 ? -10.199 -3.218 4.186 1.00 91.25 320 PRO A O 1
ATOM 2520 N N . ILE A 1 321 ? -11.497 -1.448 3.696 1.00 94.12 321 ILE A N 1
ATOM 2521 C CA . ILE A 1 321 ? -12.058 -2.030 2.473 1.00 94.12 321 ILE A CA 1
ATOM 2522 C C . ILE A 1 321 ? -10.972 -2.132 1.407 1.00 94.12 321 ILE A C 1
ATOM 2524 O O . ILE A 1 321 ? -10.739 -3.216 0.876 1.00 94.12 321 ILE A O 1
ATOM 2528 N N . MET A 1 322 ? -10.272 -1.031 1.140 1.00 92.94 322 MET A N 1
ATOM 2529 C CA . MET A 1 322 ? -9.213 -0.963 0.142 1.00 92.94 322 MET A CA 1
ATOM 2530 C C . MET A 1 322 ? -8.109 -1.990 0.408 1.00 92.94 322 MET A C 1
ATOM 2532 O O . MET A 1 322 ? -7.763 -2.780 -0.471 1.00 92.94 322 MET A O 1
ATOM 2536 N N . LEU A 1 323 ? -7.612 -2.031 1.643 1.00 92.44 323 LEU A N 1
ATOM 2537 C CA . LEU A 1 323 ? -6.640 -3.008 2.112 1.00 92.44 323 LEU A CA 1
ATOM 2538 C C . LEU A 1 323 ? -7.116 -4.441 1.857 1.00 92.44 323 LEU A C 1
ATOM 2540 O O . LEU A 1 323 ? -6.354 -5.287 1.390 1.00 92.44 323 LEU A O 1
ATOM 2544 N N . THR A 1 324 ? -8.389 -4.718 2.137 1.00 95.19 324 THR A N 1
ATOM 2545 C CA . THR A 1 324 ? -8.959 -6.049 1.931 1.00 95.19 324 THR A CA 1
ATOM 2546 C C . THR A 1 324 ? -9.032 -6.415 0.455 1.00 95.19 324 THR A C 1
ATOM 2548 O O . THR A 1 324 ? -8.733 -7.555 0.108 1.00 95.19 324 THR A O 1
ATOM 2551 N N . LEU A 1 325 ? -9.365 -5.473 -0.429 1.00 94.94 325 LEU A N 1
ATOM 2552 C CA . LEU A 1 325 ? -9.352 -5.711 -1.873 1.00 94.94 325 LEU A CA 1
ATOM 2553 C C . LEU A 1 325 ? -7.939 -6.031 -2.385 1.00 94.94 325 LEU A C 1
ATOM 2555 O O . LEU A 1 325 ? -7.762 -6.975 -3.157 1.00 94.94 325 LEU A O 1
ATOM 2559 N N . ILE A 1 326 ? -6.922 -5.299 -1.917 1.00 93.12 326 ILE A N 1
ATOM 2560 C CA . ILE A 1 326 ? -5.507 -5.557 -2.247 1.00 93.12 326 ILE A CA 1
ATOM 2561 C C . ILE A 1 326 ? -5.076 -6.929 -1.729 1.00 93.12 326 ILE A C 1
ATOM 2563 O O . ILE A 1 326 ? -4.440 -7.715 -2.431 1.00 93.12 326 ILE A O 1
ATOM 2567 N N . ARG A 1 327 ? -5.473 -7.259 -0.506 1.00 92.69 327 ARG A N 1
ATOM 2568 C CA . ARG A 1 327 ? -5.203 -8.557 0.094 1.00 92.69 327 ARG A CA 1
ATOM 2569 C C . ARG A 1 327 ? -5.878 -9.697 -0.683 1.00 92.69 327 ARG A C 1
ATOM 2571 O O . ARG A 1 327 ? -5.248 -10.725 -0.916 1.00 92.69 327 ARG A O 1
ATOM 2578 N N . MET A 1 328 ? -7.128 -9.526 -1.119 1.00 92.62 328 MET A N 1
ATOM 2579 C CA . MET A 1 328 ? -7.828 -10.491 -1.977 1.00 92.62 328 MET A CA 1
ATOM 2580 C C . MET A 1 328 ? -7.108 -10.679 -3.315 1.00 92.62 328 MET A C 1
ATOM 2582 O O . MET A 1 328 ? -7.027 -11.802 -3.806 1.00 92.62 328 MET A O 1
ATOM 2586 N N . LEU A 1 329 ? -6.529 -9.616 -3.881 1.00 91.25 329 LEU A N 1
ATOM 2587 C CA . LEU A 1 329 ? -5.719 -9.699 -5.098 1.00 91.25 329 LEU A CA 1
ATOM 2588 C C . LEU A 1 329 ? -4.479 -10.582 -4.887 1.00 91.25 329 LEU A C 1
ATOM 2590 O O . LEU A 1 329 ? -4.162 -11.416 -5.738 1.00 91.25 329 LEU A O 1
ATOM 2594 N N . TRP A 1 330 ? -3.830 -10.468 -3.725 1.00 90.56 330 TRP A N 1
ATOM 2595 C CA . TRP A 1 330 ? -2.754 -11.377 -3.329 1.00 90.56 330 TRP A CA 1
ATOM 2596 C C . TRP A 1 330 ? -3.257 -12.818 -3.124 1.00 90.56 330 TRP A C 1
ATOM 2598 O O . TRP A 1 330 ? -2.616 -13.763 -3.576 1.00 90.56 330 TRP A O 1
ATOM 2608 N N . THR A 1 331 ? -4.438 -13.017 -2.528 1.00 89.56 331 THR A N 1
ATOM 2609 C CA . THR A 1 331 ? -5.051 -14.353 -2.393 1.00 89.56 331 THR A CA 1
ATOM 2610 C C . THR A 1 331 ? -5.350 -14.996 -3.750 1.00 89.56 331 THR A C 1
ATOM 2612 O O . THR A 1 331 ? -5.071 -16.177 -3.934 1.00 89.56 331 THR A O 1
ATOM 2615 N N . VAL A 1 332 ? -5.845 -14.237 -4.736 1.00 87.69 332 VAL A N 1
ATOM 2616 C CA . VAL A 1 332 ? -6.026 -14.742 -6.110 1.00 87.69 332 VAL A CA 1
ATOM 2617 C C . VAL A 1 332 ? -4.687 -15.201 -6.691 1.00 87.69 332 VAL A C 1
ATOM 2619 O O . VAL A 1 332 ? -4.607 -16.271 -7.291 1.00 87.69 332 VAL A O 1
ATOM 2622 N N . LYS A 1 333 ? -3.614 -14.432 -6.479 1.00 86.19 333 LYS A N 1
ATOM 2623 C CA . LYS A 1 333 ? -2.257 -14.821 -6.884 1.00 86.19 333 LYS A CA 1
ATOM 2624 C C . LYS A 1 333 ? -1.791 -16.114 -6.199 1.00 86.19 333 LYS A C 1
ATOM 2626 O O . LYS A 1 333 ? -1.206 -16.959 -6.870 1.00 86.19 333 LYS A O 1
ATOM 2631 N N . GLU A 1 334 ? -2.058 -16.287 -4.906 1.00 85.69 334 GLU A N 1
ATOM 2632 C CA . GLU A 1 334 ? -1.726 -17.511 -4.163 1.00 85.69 334 GLU A CA 1
ATOM 2633 C C . GLU A 1 334 ? -2.485 -18.731 -4.706 1.00 85.69 334 GLU A C 1
ATOM 2635 O O . GLU A 1 334 ? -1.871 -19.754 -5.008 1.00 85.69 3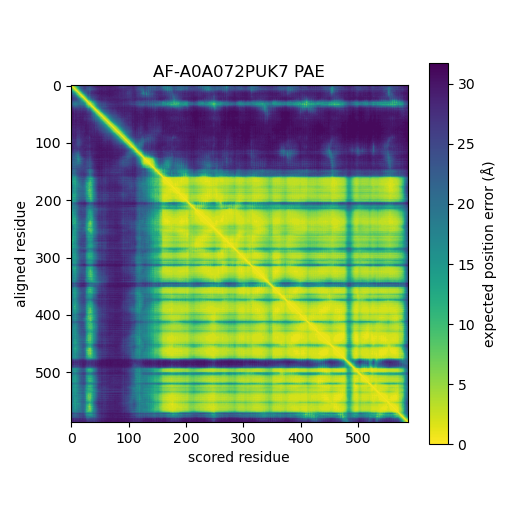34 GLU A O 1
ATOM 2640 N N . ILE A 1 335 ? -3.802 -18.610 -4.906 1.00 84.88 335 ILE A N 1
ATOM 2641 C CA . ILE A 1 335 ? -4.648 -19.689 -5.441 1.00 84.88 335 ILE A CA 1
ATOM 2642 C C . ILE A 1 335 ? -4.161 -20.121 -6.824 1.00 84.88 335 ILE A C 1
ATOM 2644 O O . ILE A 1 335 ? -4.032 -21.315 -7.075 1.00 84.88 335 ILE A O 1
ATOM 2648 N N . ARG A 1 336 ? -3.805 -19.169 -7.695 1.00 81.25 336 ARG A N 1
ATOM 2649 C CA . ARG A 1 336 ? -3.296 -19.452 -9.048 1.00 81.25 336 ARG A CA 1
ATOM 2650 C C . ARG A 1 336 ? -1.973 -20.213 -9.084 1.00 81.25 336 ARG A C 1
ATOM 2652 O O . ARG A 1 336 ? -1.622 -20.753 -10.126 1.00 81.25 336 ARG A O 1
ATOM 2659 N N . ARG A 1 337 ? -1.222 -20.222 -7.983 1.00 80.19 337 ARG A N 1
ATOM 2660 C CA . ARG A 1 337 ? 0.013 -21.008 -7.843 1.00 80.19 337 ARG A CA 1
ATOM 2661 C C . ARG A 1 337 ? -0.223 -22.383 -7.240 1.00 80.19 337 ARG A C 1
ATOM 2663 O O . ARG A 1 337 ? 0.686 -23.207 -7.247 1.00 80.19 337 ARG A O 1
ATOM 2670 N N . SER A 1 338 ? -1.406 -22.617 -6.686 1.00 84.31 338 SER A N 1
ATOM 2671 C CA . SER A 1 338 ? -1.770 -23.914 -6.144 1.00 84.31 338 SER A CA 1
ATOM 2672 C C . SER A 1 338 ? -2.090 -24.884 -7.284 1.00 84.31 338 SER A C 1
ATOM 2674 O O . SER A 1 338 ? -2.821 -24.497 -8.197 1.00 84.31 338 SER A O 1
ATOM 2676 N N . PRO A 1 339 ? -1.670 -26.160 -7.201 1.00 84.94 339 PRO A N 1
ATOM 2677 C CA . PRO A 1 339 ? -2.136 -27.213 -8.109 1.00 84.94 339 PRO A CA 1
ATOM 2678 C C . PRO A 1 339 ? -3.666 -27.365 -8.134 1.00 84.94 339 PRO A C 1
ATOM 2680 O O . PRO A 1 339 ? -4.228 -27.880 -9.091 1.00 84.94 339 PRO A O 1
ATOM 2683 N N . ILE A 1 340 ? -4.366 -26.879 -7.097 1.00 82.69 340 ILE A N 1
ATOM 2684 C CA . ILE A 1 340 ? -5.836 -26.813 -7.072 1.00 82.69 340 ILE A CA 1
ATOM 2685 C C . ILE A 1 340 ? -6.383 -25.958 -8.225 1.00 82.69 340 ILE A C 1
ATOM 2687 O O . ILE A 1 340 ? -7.490 -26.215 -8.689 1.00 82.69 340 ILE A O 1
ATOM 2691 N N . CYS A 1 341 ? -5.627 -24.967 -8.709 1.00 78.56 341 CYS A N 1
ATOM 2692 C CA . CYS A 1 341 ? -6.055 -24.133 -9.829 1.00 78.56 341 CYS A CA 1
ATOM 2693 C C . CYS A 1 341 ? -6.259 -24.952 -11.112 1.00 78.56 341 CYS A C 1
ATOM 2695 O O . CYS A 1 341 ? -7.148 -24.622 -11.887 1.00 78.56 341 CYS A O 1
ATOM 2697 N N . ASP A 1 342 ? -5.512 -26.044 -11.305 1.00 80.88 342 ASP A N 1
ATOM 2698 C CA . ASP A 1 342 ? -5.659 -26.923 -12.472 1.00 80.88 342 ASP A CA 1
ATOM 2699 C C . ASP A 1 342 ? -6.969 -27.734 -12.438 1.00 80.88 342 ASP A C 1
ATOM 2701 O O . ASP A 1 342 ? -7.411 -28.250 -13.464 1.00 80.88 342 ASP A O 1
ATOM 2705 N N . LEU A 1 343 ? -7.611 -27.836 -11.266 1.00 82.38 343 LEU A N 1
ATOM 2706 C CA . LEU A 1 343 ? -8.877 -28.549 -11.069 1.00 82.38 343 LEU A CA 1
ATOM 2707 C C . LEU A 1 343 ? -10.113 -27.677 -11.340 1.00 82.38 343 LEU A C 1
ATOM 2709 O O . LEU A 1 343 ? -11.225 -28.200 -11.395 1.00 82.38 343 LEU A O 1
ATOM 2713 N N . ILE A 1 344 ? -9.946 -26.358 -11.466 1.00 75.50 344 ILE A N 1
ATOM 2714 C CA . ILE A 1 344 ? -11.039 -25.390 -11.611 1.00 75.50 344 ILE A CA 1
ATOM 2715 C C . ILE A 1 344 ? -10.873 -24.679 -12.956 1.00 75.50 344 ILE A C 1
ATOM 2717 O O . ILE A 1 344 ? -9.762 -24.333 -13.342 1.00 75.50 344 ILE A O 1
ATOM 2721 N N . ASP A 1 345 ? -11.968 -24.438 -13.682 1.00 68.38 345 ASP A N 1
ATOM 2722 C CA . ASP A 1 345 ? -11.910 -23.768 -14.986 1.00 68.38 345 ASP A CA 1
ATOM 2723 C C . ASP A 1 345 ? -11.188 -22.404 -14.888 1.00 68.38 345 ASP A C 1
ATOM 2725 O O . ASP A 1 345 ? -11.613 -21.481 -14.185 1.00 68.38 345 ASP A O 1
ATOM 2729 N N . ASN A 1 346 ? -10.069 -22.289 -15.612 1.00 62.09 346 ASN A N 1
ATOM 2730 C CA . ASN A 1 346 ? -9.152 -21.150 -15.573 1.00 62.09 346 ASN A CA 1
ATOM 2731 C C . ASN A 1 346 ? -9.761 -19.828 -16.081 1.00 62.09 346 ASN A C 1
ATOM 2733 O O . ASN A 1 346 ? -9.193 -18.754 -15.853 1.00 62.09 346 ASN A O 1
ATOM 2737 N N . SER A 1 347 ? -10.899 -19.882 -16.778 1.00 60.88 347 SER A N 1
ATOM 2738 C CA . SER A 1 347 ? -11.535 -18.714 -17.395 1.00 60.88 347 SER A CA 1
ATOM 2739 C C . SER A 1 347 ? -12.110 -17.709 -16.383 1.00 60.88 347 SER A C 1
ATOM 2741 O O . SER A 1 347 ? -12.125 -16.504 -16.658 1.00 60.88 347 SER A O 1
ATOM 2743 N N . HIS A 1 348 ? -12.514 -18.155 -15.190 1.00 60.53 348 HIS A N 1
ATOM 2744 C CA . HIS A 1 348 ? -13.121 -17.286 -14.175 1.00 60.53 348 HIS A CA 1
ATOM 2745 C C . HIS A 1 348 ? -12.080 -16.438 -13.413 1.00 60.53 348 HIS A C 1
ATOM 2747 O O . HIS A 1 348 ? -12.254 -15.227 -13.270 1.00 60.53 348 HIS A O 1
ATOM 2753 N N . TRP A 1 349 ? -10.918 -17.003 -13.068 1.00 57.50 349 TRP A N 1
ATOM 2754 C CA . TRP A 1 349 ? -9.911 -16.341 -12.220 1.00 57.50 349 TRP A CA 1
ATOM 2755 C C . TRP A 1 349 ? -9.240 -15.103 -12.837 1.00 57.50 349 TRP A C 1
ATOM 2757 O O . TRP A 1 349 ? -8.847 -14.169 -12.132 1.00 57.50 349 TRP A O 1
ATOM 2767 N N . VAL A 1 350 ? -9.071 -15.068 -14.166 1.00 56.62 350 VAL A N 1
ATOM 2768 C CA . VAL A 1 350 ? -8.523 -13.886 -14.869 1.00 56.62 350 VAL A CA 1
ATOM 2769 C C . VAL A 1 350 ? -9.488 -12.702 -14.774 1.00 56.62 350 VAL A C 1
ATOM 2771 O O . VAL A 1 350 ? -9.054 -11.546 -14.724 1.00 56.62 350 VAL A O 1
ATOM 2774 N N . ASN A 1 351 ? -10.790 -12.981 -14.725 1.00 63.22 351 ASN A N 1
ATOM 2775 C CA . ASN A 1 351 ? -11.802 -11.956 -14.528 1.00 63.22 351 ASN A CA 1
ATOM 2776 C C . ASN A 1 351 ? -11.814 -11.461 -13.077 1.00 63.22 351 ASN A C 1
ATOM 2778 O O . ASN A 1 351 ? -12.011 -10.266 -12.872 1.00 63.22 351 ASN A O 1
ATOM 2782 N N . ASP A 1 352 ? -11.481 -12.305 -12.099 1.00 77.44 352 ASP A N 1
ATOM 2783 C CA . ASP A 1 352 ? -11.511 -11.942 -10.676 1.00 77.44 352 ASP A CA 1
ATOM 2784 C C . ASP A 1 352 ? -10.454 -10.897 -10.298 1.00 77.44 352 ASP A C 1
ATOM 2786 O O . ASP A 1 352 ? -10.788 -9.868 -9.711 1.00 77.44 352 ASP A O 1
ATOM 2790 N N . ALA A 1 353 ? -9.192 -11.072 -10.713 1.00 85.56 353 ALA A N 1
ATOM 2791 C CA . ALA A 1 353 ? -8.143 -10.072 -10.462 1.00 85.56 353 ALA A CA 1
ATOM 2792 C C . ALA A 1 353 ? -8.461 -8.719 -11.126 1.00 85.56 353 ALA A C 1
ATOM 2794 O O . ALA A 1 353 ? -8.224 -7.656 -10.552 1.00 85.56 353 ALA A O 1
ATOM 2795 N N . ARG A 1 354 ? -9.044 -8.745 -12.332 1.00 87.50 354 ARG A N 1
ATOM 2796 C CA . ARG A 1 354 ? -9.461 -7.531 -13.043 1.00 87.50 354 ARG A CA 1
ATOM 2797 C C . ARG A 1 354 ? -10.645 -6.853 -12.352 1.00 87.50 354 ARG A C 1
ATOM 2799 O O . ARG A 1 354 ? -10.671 -5.628 -12.290 1.00 87.50 354 ARG A O 1
ATOM 2806 N N . SER A 1 355 ? -11.607 -7.622 -11.849 1.00 90.06 355 SER A N 1
ATOM 2807 C CA . SER A 1 355 ? -12.743 -7.107 -11.078 1.00 90.06 355 SER A CA 1
ATOM 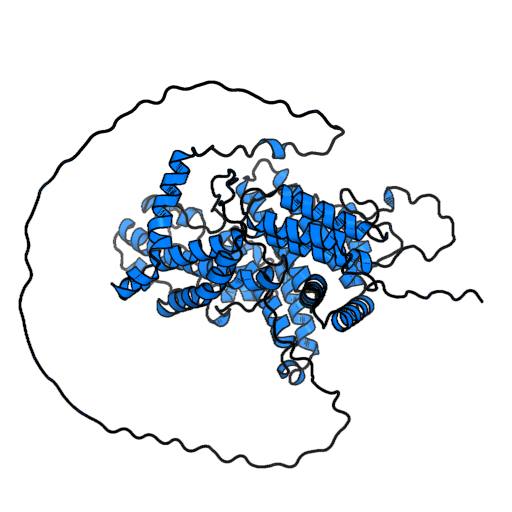2808 C C . SER A 1 355 ? -12.282 -6.474 -9.766 1.00 90.06 355 SER A C 1
ATOM 2810 O O . SER A 1 355 ? -12.705 -5.363 -9.456 1.00 90.06 355 SER A O 1
ATOM 2812 N N . LEU A 1 356 ? -11.341 -7.105 -9.056 1.00 93.38 356 LEU A N 1
ATOM 2813 C CA . LEU A 1 356 ? -10.711 -6.530 -7.863 1.00 93.38 356 LEU A CA 1
ATOM 2814 C C . LEU A 1 356 ? -10.016 -5.202 -8.183 1.00 93.38 356 LEU A C 1
ATOM 2816 O O . LEU A 1 356 ? -10.286 -4.202 -7.525 1.00 93.38 356 LEU A O 1
ATOM 2820 N N . LEU A 1 357 ? -9.189 -5.154 -9.234 1.00 94.00 357 LEU A N 1
ATOM 2821 C CA . LEU A 1 357 ? -8.522 -3.918 -9.659 1.00 94.00 357 LEU A CA 1
ATOM 2822 C C . LEU A 1 357 ? -9.515 -2.822 -10.073 1.00 94.00 357 LEU A C 1
ATOM 2824 O O . LEU A 1 357 ? -9.268 -1.653 -9.798 1.00 94.00 357 LEU A O 1
ATOM 2828 N N . LYS A 1 358 ? -10.651 -3.173 -10.693 1.00 92.94 358 LYS A N 1
ATOM 2829 C CA . LYS A 1 358 ? -11.730 -2.209 -10.972 1.00 92.94 358 LYS A CA 1
ATOM 2830 C C . LYS A 1 358 ? -12.307 -1.625 -9.684 1.00 92.94 358 LYS A C 1
ATOM 2832 O O . LYS A 1 358 ? -12.447 -0.411 -9.614 1.00 92.94 358 LYS A O 1
ATOM 2837 N N . GLY A 1 359 ? -12.591 -2.460 -8.681 1.00 94.00 359 GLY A N 1
ATOM 2838 C CA . GLY A 1 359 ? -13.058 -2.006 -7.368 1.00 94.00 359 GLY A CA 1
ATOM 2839 C C . GLY A 1 359 ? -12.032 -1.118 -6.656 1.00 94.00 359 GLY A C 1
ATOM 2840 O O . GLY A 1 359 ? -12.385 -0.069 -6.129 1.00 94.00 359 GLY A O 1
ATOM 2841 N N . ILE A 1 360 ? -10.747 -1.480 -6.718 1.00 95.12 360 ILE A N 1
ATOM 2842 C CA . ILE A 1 360 ? -9.643 -0.685 -6.155 1.00 95.12 360 ILE A CA 1
ATOM 2843 C C . ILE A 1 360 ? -9.514 0.669 -6.868 1.00 95.12 360 ILE A C 1
ATOM 2845 O O . ILE A 1 360 ? -9.336 1.690 -6.213 1.00 95.12 360 ILE A O 1
ATOM 2849 N N . ASN A 1 361 ? -9.667 0.711 -8.193 1.00 93.88 361 ASN A N 1
ATOM 2850 C CA . ASN A 1 361 ? -9.593 1.954 -8.968 1.00 93.88 361 ASN A CA 1
ATOM 2851 C C . ASN A 1 361 ? -10.676 2.972 -8.606 1.00 93.88 361 ASN A C 1
ATOM 2853 O O . ASN A 1 361 ? -10.494 4.155 -8.879 1.00 93.88 361 ASN A O 1
ATOM 2857 N N . MET A 1 362 ? -11.784 2.545 -7.994 1.00 92.62 362 MET A N 1
ATOM 2858 C CA . MET A 1 362 ? -12.822 3.473 -7.542 1.00 92.62 362 MET A CA 1
ATOM 2859 C C . MET A 1 362 ? -12.280 4.443 -6.486 1.00 92.62 362 MET A C 1
ATOM 2861 O O . MET A 1 362 ? -12.740 5.575 -6.418 1.00 92.62 362 MET A O 1
ATOM 2865 N N . PHE A 1 363 ? -11.282 4.027 -5.697 1.00 92.00 363 PHE A N 1
ATOM 2866 C CA . PHE A 1 363 ? -10.659 4.846 -4.651 1.00 92.00 363 PHE A CA 1
ATOM 2867 C C . PHE A 1 363 ? -9.711 5.926 -5.197 1.00 92.00 363 PHE A C 1
ATOM 2869 O O . PHE A 1 363 ? -9.152 6.691 -4.412 1.00 92.00 363 PHE A O 1
ATOM 2876 N N . GLN A 1 364 ? -9.501 5.990 -6.515 1.00 88.69 364 GLN A N 1
ATOM 2877 C CA . GLN A 1 364 ? -8.669 7.015 -7.132 1.00 88.69 364 GLN A CA 1
ATOM 2878 C C . GLN A 1 364 ? -9.402 8.363 -7.143 1.00 88.69 364 GLN A C 1
ATOM 2880 O O . GLN A 1 364 ? -10.511 8.480 -7.661 1.00 88.69 364 GLN A O 1
ATOM 2885 N N . GLU A 1 365 ? -8.741 9.409 -6.659 1.00 86.06 365 GLU A N 1
ATOM 2886 C CA . GLU A 1 365 ? -9.218 10.791 -6.729 1.00 86.06 365 GLU A CA 1
ATOM 2887 C C . GLU A 1 365 ? -8.095 11.730 -7.190 1.00 86.06 365 GLU A C 1
ATOM 2889 O O . GLU A 1 365 ? -6.910 11.398 -7.093 1.00 86.06 365 GLU A O 1
ATOM 2894 N N . SER A 1 366 ? -8.446 12.905 -7.726 1.00 87.00 366 SER A N 1
ATOM 2895 C CA . SER A 1 366 ? -7.428 13.887 -8.113 1.00 87.00 366 SER A CA 1
ATOM 2896 C C . SER A 1 366 ? -6.896 14.612 -6.879 1.00 87.00 366 SER A C 1
ATOM 2898 O O . SER A 1 366 ? -7.519 15.533 -6.351 1.00 87.00 366 SER A O 1
ATOM 2900 N N . ILE A 1 367 ? -5.695 14.223 -6.457 1.00 88.75 367 ILE A N 1
ATOM 2901 C CA . ILE A 1 367 ? -4.971 14.871 -5.357 1.00 88.75 367 ILE A CA 1
ATOM 2902 C C . ILE A 1 367 ? -4.637 16.322 -5.703 1.00 88.75 367 ILE A C 1
ATOM 2904 O O . ILE A 1 367 ? -4.661 17.190 -4.829 1.00 88.75 367 ILE A O 1
ATOM 2908 N N . VAL A 1 368 ? -4.359 16.614 -6.976 1.00 85.69 368 VAL A N 1
ATOM 2909 C CA . VAL A 1 368 ? -4.044 17.982 -7.390 1.00 85.69 368 VAL A CA 1
ATOM 2910 C C . VAL A 1 368 ? -5.280 18.875 -7.282 1.00 85.69 368 VAL A C 1
ATOM 2912 O O . VAL A 1 368 ? -5.188 19.970 -6.729 1.00 85.69 368 VAL A O 1
ATOM 2915 N N . SER A 1 369 ? -6.452 18.383 -7.701 1.00 85.38 369 SER A N 1
ATOM 2916 C CA . SER A 1 369 ? -7.721 19.088 -7.495 1.00 85.38 369 SER A CA 1
ATOM 2917 C C . SER A 1 369 ? -8.034 19.289 -6.010 1.00 85.38 369 SER A C 1
ATOM 2919 O O . SER A 1 369 ? -8.523 20.356 -5.640 1.00 85.38 369 SER A O 1
ATOM 2921 N N . LEU A 1 370 ? -7.760 18.293 -5.159 1.00 85.19 370 LEU A N 1
ATOM 2922 C CA . LEU A 1 370 ? -7.934 18.420 -3.707 1.00 85.19 370 LEU A CA 1
ATOM 2923 C C . LEU A 1 370 ? -6.994 19.478 -3.120 1.00 85.19 370 LEU A C 1
ATOM 2925 O O . LEU A 1 370 ? -7.426 20.312 -2.334 1.00 85.19 370 LEU A O 1
ATOM 2929 N N . THR A 1 371 ? -5.733 19.500 -3.551 1.00 84.81 371 THR A N 1
ATOM 2930 C CA . THR A 1 371 ? -4.731 20.476 -3.090 1.00 84.81 371 THR A CA 1
ATOM 2931 C C . THR A 1 371 ? -5.069 21.901 -3.536 1.00 84.81 371 THR A C 1
ATOM 2933 O O . THR A 1 371 ? -4.765 22.861 -2.833 1.00 84.81 371 THR A O 1
ATOM 2936 N N . ALA A 1 372 ? -5.721 22.058 -4.691 1.00 84.19 372 ALA A N 1
ATOM 2937 C CA . ALA A 1 372 ? -6.201 23.352 -5.170 1.00 84.19 372 ALA A CA 1
ATOM 2938 C C . ALA A 1 372 ? -7.442 23.863 -4.406 1.00 84.19 372 ALA A C 1
ATOM 2940 O O . ALA A 1 372 ? -7.768 25.049 -4.478 1.00 84.19 372 ALA A O 1
ATOM 2941 N N . SER A 1 373 ? -8.146 22.993 -3.675 1.00 83.56 373 SER A N 1
ATOM 2942 C CA . SER A 1 373 ? -9.333 23.360 -2.903 1.00 83.56 373 SER A CA 1
ATOM 2943 C C . SER A 1 373 ? -8.953 24.041 -1.590 1.00 83.56 373 SER A C 1
ATOM 2945 O O . SER A 1 373 ? -8.355 23.435 -0.706 1.00 83.56 373 SER A O 1
ATOM 2947 N N . ALA A 1 374 ? -9.423 25.275 -1.393 1.00 76.31 374 ALA A N 1
ATOM 2948 C CA . ALA A 1 374 ? -9.227 26.017 -0.144 1.00 76.31 374 ALA A CA 1
ATOM 2949 C C . ALA A 1 374 ? -9.916 25.385 1.088 1.00 76.31 374 ALA A C 1
ATOM 2951 O O . ALA A 1 374 ? -9.730 25.864 2.203 1.00 76.31 374 ALA A O 1
ATOM 2952 N N . LYS A 1 375 ? -10.749 24.352 0.899 1.00 83.62 375 LYS A N 1
ATOM 2953 C CA . LYS A 1 375 ? -11.521 23.696 1.968 1.00 83.62 375 LYS A CA 1
ATOM 2954 C C . LYS A 1 375 ? -10.890 22.400 2.485 1.00 83.62 375 LYS A C 1
ATOM 2956 O O . LYS A 1 375 ? -11.386 21.867 3.472 1.00 83.62 375 LYS A O 1
ATOM 2961 N N . CYS A 1 376 ? -9.864 21.873 1.818 1.00 83.31 376 CYS A N 1
ATOM 2962 C CA . CYS A 1 376 ? -9.271 20.587 2.177 1.00 83.31 376 CYS A CA 1
ATOM 2963 C C . CYS A 1 376 ? -8.201 20.748 3.259 1.00 83.31 376 CYS A C 1
ATOM 2965 O O . CYS A 1 376 ? -7.355 21.641 3.186 1.00 83.31 376 CYS A O 1
ATOM 2967 N N . THR A 1 377 ? -8.226 19.869 4.260 1.00 86.00 377 THR A N 1
ATOM 2968 C CA . THR A 1 377 ? -7.184 19.826 5.292 1.00 86.00 377 THR A CA 1
ATOM 2969 C C . THR A 1 377 ? -5.943 19.092 4.779 1.00 86.00 377 THR A C 1
ATOM 2971 O O . THR A 1 377 ? -6.011 18.288 3.847 1.00 86.00 377 THR A O 1
ATOM 2974 N N . VAL A 1 378 ? -4.789 19.339 5.408 1.00 84.12 378 VAL A N 1
ATOM 2975 C CA . VAL A 1 378 ? -3.543 18.612 5.097 1.00 84.12 378 VAL A CA 1
ATOM 2976 C C . VAL A 1 378 ? -3.722 17.106 5.301 1.00 84.12 378 VAL A C 1
ATOM 2978 O O . VAL A 1 378 ? -3.270 16.317 4.479 1.00 84.12 378 VAL A O 1
ATOM 2981 N N . ASP A 1 379 ? -4.427 16.713 6.360 1.00 81.19 379 ASP A N 1
ATOM 2982 C CA . ASP A 1 379 ? -4.717 15.312 6.666 1.00 81.19 379 ASP A CA 1
ATOM 2983 C C . ASP A 1 379 ? -5.540 14.636 5.555 1.00 81.19 379 ASP A C 1
ATOM 2985 O O . ASP A 1 379 ? -5.153 13.584 5.050 1.00 81.19 379 ASP A O 1
ATOM 2989 N N . GLN A 1 380 ? -6.591 15.298 5.058 1.00 84.12 380 GLN A N 1
ATOM 2990 C CA . GLN A 1 380 ? -7.387 14.794 3.933 1.00 84.12 380 GLN A CA 1
ATOM 2991 C C . GLN A 1 380 ? -6.547 14.600 2.662 1.00 84.12 380 GLN A C 1
ATOM 2993 O O . GLN A 1 380 ? -6.733 13.617 1.940 1.00 84.12 380 GLN A O 1
ATOM 2998 N N . ILE A 1 381 ? -5.602 15.509 2.392 1.00 86.94 381 ILE A N 1
ATOM 2999 C CA . ILE A 1 381 ? -4.673 15.385 1.259 1.00 86.94 381 ILE A CA 1
ATOM 3000 C C . ILE A 1 381 ? -3.746 14.181 1.461 1.00 86.94 381 ILE A C 1
ATOM 3002 O O . ILE A 1 381 ? -3.583 13.381 0.543 1.00 86.94 381 ILE A O 1
ATOM 3006 N N . LEU A 1 382 ? -3.165 14.008 2.650 1.00 85.44 382 LEU A N 1
ATOM 3007 C CA . LEU A 1 382 ? -2.270 12.882 2.940 1.00 85.44 382 LEU A CA 1
ATOM 3008 C C . LEU A 1 382 ? -2.992 11.530 2.861 1.00 85.44 382 LEU A C 1
ATOM 3010 O O . LEU A 1 382 ? -2.443 10.569 2.318 1.00 85.44 382 LEU A O 1
ATOM 3014 N N . GLN A 1 383 ? -4.238 11.456 3.328 1.00 85.25 383 GLN A N 1
ATOM 3015 C CA . GLN A 1 383 ? -5.085 10.273 3.174 1.00 85.25 383 GLN A CA 1
ATOM 3016 C C . GLN A 1 383 ? -5.386 9.980 1.694 1.00 85.25 383 GLN A C 1
ATOM 3018 O O . GLN A 1 383 ? -5.288 8.834 1.254 1.00 85.25 383 GLN A O 1
ATOM 3023 N N . ALA A 1 384 ? -5.678 11.007 0.889 1.00 88.88 384 ALA A N 1
ATOM 3024 C CA . ALA A 1 384 ? -5.870 10.862 -0.556 1.00 88.88 384 ALA A CA 1
ATOM 3025 C C . ALA A 1 384 ? -4.604 10.357 -1.269 1.00 88.88 384 ALA A C 1
ATOM 3027 O O . ALA A 1 384 ? -4.664 9.437 -2.087 1.00 88.88 384 ALA A O 1
ATOM 3028 N N . VAL A 1 385 ? -3.439 10.908 -0.913 1.00 90.69 385 VAL A N 1
ATOM 3029 C CA . VAL A 1 385 ? -2.129 10.468 -1.419 1.00 90.69 385 VAL A CA 1
ATOM 3030 C C . VAL A 1 385 ? -1.884 9.004 -1.075 1.00 90.69 385 VAL A C 1
ATOM 3032 O O . VAL A 1 385 ? -1.529 8.218 -1.953 1.00 90.69 385 VAL A O 1
ATOM 3035 N N . ARG A 1 386 ? -2.126 8.610 0.177 1.00 88.06 386 ARG A N 1
ATOM 3036 C CA . ARG A 1 386 ? -2.007 7.225 0.642 1.00 88.06 386 ARG A CA 1
ATOM 3037 C C . ARG A 1 386 ? -2.903 6.279 -0.158 1.00 88.06 386 ARG A C 1
ATOM 3039 O O . ARG A 1 386 ? -2.425 5.239 -0.615 1.00 88.06 386 ARG A O 1
ATOM 3046 N N . ARG A 1 387 ? -4.177 6.631 -0.360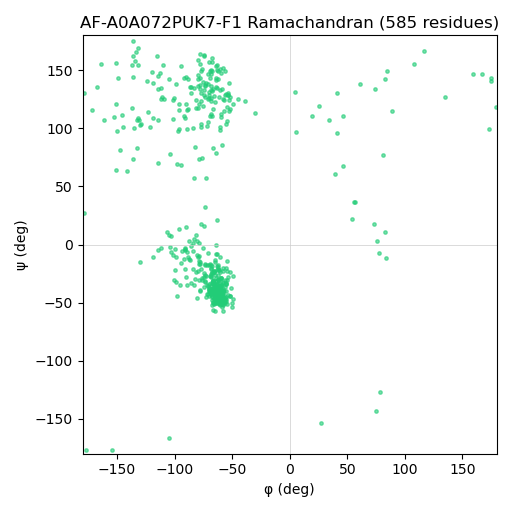 1.00 90.75 387 ARG A N 1
ATOM 3047 C CA . ARG A 1 387 ? -5.099 5.852 -1.200 1.00 90.75 387 ARG A CA 1
ATOM 3048 C C . ARG A 1 387 ? -4.562 5.725 -2.620 1.00 90.75 387 ARG A C 1
ATOM 3050 O O . ARG A 1 387 ? -4.418 4.610 -3.104 1.00 90.75 387 ARG A O 1
ATOM 3057 N N . ALA A 1 388 ? -4.159 6.816 -3.265 1.00 93.38 388 ALA A N 1
ATOM 3058 C CA . ALA A 1 388 ? -3.592 6.738 -4.611 1.00 93.38 388 ALA A CA 1
ATOM 3059 C C . ALA A 1 388 ? -2.348 5.832 -4.663 1.00 93.38 388 ALA A C 1
ATOM 3061 O O . ALA A 1 388 ? -2.261 4.958 -5.527 1.00 93.38 388 ALA A O 1
ATOM 3062 N N . GLN A 1 389 ? -1.417 5.959 -3.708 1.00 93.19 389 GLN A N 1
ATOM 3063 C CA . GLN A 1 389 ? -0.246 5.078 -3.617 1.00 93.19 389 GLN A CA 1
ATOM 3064 C C . GLN A 1 389 ? -0.657 3.600 -3.538 1.00 93.19 389 GLN A C 1
ATOM 3066 O O . GLN A 1 389 ? -0.114 2.778 -4.275 1.00 93.19 389 GLN A O 1
ATOM 3071 N N . MET A 1 390 ? -1.644 3.261 -2.703 1.00 92.75 390 MET A N 1
ATOM 3072 C CA . MET A 1 390 ? -2.165 1.898 -2.589 1.00 92.75 390 MET A CA 1
ATOM 3073 C C . MET A 1 390 ? -2.849 1.412 -3.876 1.00 92.75 390 MET A C 1
ATOM 3075 O O . MET A 1 390 ? -2.669 0.250 -4.239 1.00 92.75 390 MET A O 1
ATOM 3079 N N . VAL A 1 391 ? -3.571 2.276 -4.607 1.00 95.56 391 VAL A N 1
ATOM 3080 C CA . VAL A 1 391 ? -4.153 1.926 -5.918 1.00 95.56 391 VAL A CA 1
ATOM 3081 C C . VAL A 1 391 ? -3.034 1.554 -6.884 1.00 95.56 391 VAL A C 1
ATOM 3083 O O . VAL A 1 391 ? -3.060 0.478 -7.482 1.00 95.56 391 VAL A O 1
ATOM 3086 N N . HIS A 1 392 ? -2.017 2.407 -7.026 1.00 96.25 392 HIS A N 1
ATOM 3087 C CA . HIS A 1 392 ? -0.910 2.139 -7.942 1.00 96.25 392 HIS A CA 1
ATOM 3088 C C . HIS A 1 392 ? -0.102 0.903 -7.525 1.00 96.25 392 HIS A C 1
ATOM 3090 O O . HIS A 1 392 ? 0.273 0.104 -8.386 1.00 96.25 392 HIS A O 1
ATOM 3096 N N . LEU A 1 393 ? 0.110 0.692 -6.225 1.00 94.50 393 LEU A N 1
ATOM 3097 C CA . LEU A 1 393 ? 0.791 -0.494 -5.717 1.00 94.50 393 LEU A CA 1
ATOM 3098 C C . LEU A 1 393 ? -0.003 -1.771 -6.015 1.00 94.50 393 LEU A C 1
ATOM 3100 O O . LEU A 1 393 ? 0.581 -2.767 -6.446 1.00 94.50 393 LEU A O 1
ATOM 3104 N N . ALA A 1 394 ? -1.331 -1.735 -5.876 1.00 95.19 394 ALA A N 1
ATOM 3105 C CA . ALA A 1 394 ? -2.202 -2.856 -6.213 1.00 95.19 394 ALA A CA 1
ATOM 3106 C C . ALA A 1 394 ? -2.028 -3.305 -7.668 1.00 95.19 394 ALA A C 1
ATOM 3108 O O . ALA A 1 394 ? -2.032 -4.501 -7.939 1.00 95.19 394 ALA A O 1
ATOM 3109 N N . HIS A 1 395 ? -1.800 -2.380 -8.603 1.00 95.38 395 HIS A N 1
ATOM 3110 C CA . HIS A 1 395 ? -1.518 -2.727 -10.000 1.00 95.38 395 HIS A CA 1
ATOM 3111 C C . HIS A 1 395 ? -0.161 -3.394 -10.205 1.00 95.38 395 HIS A C 1
ATOM 3113 O O . HIS A 1 395 ? -0.026 -4.196 -11.128 1.00 95.38 395 HIS A O 1
ATOM 3119 N N . LEU A 1 396 ? 0.828 -3.122 -9.347 1.00 94.56 396 LEU A N 1
ATOM 3120 C CA . LEU A 1 396 ? 2.113 -3.823 -9.400 1.00 94.56 396 LEU A CA 1
ATOM 3121 C C . LEU A 1 396 ? 1.956 -5.268 -8.902 1.00 94.56 396 LEU A C 1
ATOM 3123 O O . LEU A 1 396 ? 2.451 -6.198 -9.536 1.00 94.56 396 LEU A O 1
ATOM 3127 N N . TYR A 1 397 ? 1.201 -5.471 -7.818 1.00 89.19 397 TYR A N 1
ATOM 3128 C CA . TYR A 1 397 ? 0.892 -6.802 -7.275 1.00 89.19 397 TYR A CA 1
ATOM 3129 C C . TYR A 1 397 ? -0.086 -7.602 -8.141 1.00 89.19 397 TYR A C 1
ATOM 3131 O O . TYR A 1 397 ? 0.056 -8.815 -8.289 1.00 89.19 397 TYR A O 1
ATOM 3139 N N . GLY A 1 398 ? -1.046 -6.924 -8.768 1.00 89.75 398 GLY A N 1
ATOM 3140 C CA . GLY A 1 398 ? -2.008 -7.500 -9.705 1.00 89.75 398 GLY A CA 1
ATOM 3141 C C . GLY A 1 398 ? -1.400 -7.909 -11.043 1.00 89.75 398 GLY A C 1
ATOM 3142 O O . GLY A 1 398 ? -2.063 -8.562 -11.847 1.00 89.75 398 GLY A O 1
ATOM 3143 N N . ALA A 1 399 ? -0.129 -7.581 -11.282 1.00 91.25 399 ALA A N 1
ATOM 3144 C CA . ALA A 1 399 ? 0.599 -7.902 -12.504 1.00 91.25 399 ALA A CA 1
ATOM 3145 C C . ALA A 1 399 ? 1.062 -9.378 -12.589 1.00 91.25 399 ALA A C 1
ATOM 3147 O O . ALA A 1 399 ? 1.924 -9.724 -13.404 1.00 91.25 399 ALA A O 1
ATOM 3148 N N . GLY A 1 400 ? 0.476 -10.269 -11.783 1.00 86.69 400 GLY A N 1
ATOM 3149 C CA . GLY A 1 400 ? 0.778 -11.700 -11.740 1.00 86.69 400 GLY A CA 1
ATOM 3150 C C . GLY A 1 400 ? 2.057 -11.997 -10.956 1.00 86.69 400 GLY A C 1
ATOM 3151 O O . GLY A 1 400 ? 2.212 -11.572 -9.815 1.00 86.69 400 GLY A O 1
ATOM 3152 N N . ASP A 1 401 ? 2.987 -12.725 -11.575 1.00 86.62 401 ASP A N 1
ATOM 3153 C CA . ASP A 1 401 ? 4.234 -13.162 -10.928 1.00 86.62 401 ASP A CA 1
ATOM 3154 C C . ASP A 1 401 ? 5.350 -12.103 -10.931 1.00 86.62 401 ASP A C 1
ATOM 3156 O O . ASP A 1 401 ? 6.468 -12.392 -10.509 1.00 86.62 401 ASP A O 1
ATOM 3160 N N . LEU A 1 402 ? 5.072 -10.885 -11.414 1.00 92.06 402 LEU A N 1
ATOM 3161 C CA . LEU A 1 402 ? 6.082 -9.849 -11.648 1.00 92.06 402 LEU A CA 1
ATOM 3162 C C . LEU A 1 402 ? 6.988 -9.614 -10.433 1.00 92.06 402 LEU A C 1
ATOM 3164 O O . LEU A 1 402 ? 8.207 -9.674 -10.566 1.00 92.06 402 LEU A O 1
ATOM 3168 N N . LEU A 1 403 ? 6.408 -9.343 -9.261 1.00 91.12 403 LEU A N 1
ATOM 3169 C CA . LEU A 1 403 ? 7.195 -9.005 -8.074 1.00 91.12 403 LEU A CA 1
ATOM 3170 C C . LEU A 1 403 ? 8.047 -10.176 -7.574 1.00 91.12 403 LEU A C 1
ATOM 3172 O O . LEU A 1 403 ? 9.165 -9.954 -7.128 1.00 91.12 403 LEU A O 1
ATOM 3176 N N . ASP A 1 404 ? 7.591 -11.421 -7.717 1.00 90.31 404 ASP A N 1
ATOM 3177 C CA . ASP A 1 404 ? 8.398 -12.590 -7.348 1.00 90.31 404 ASP A CA 1
ATOM 3178 C C . ASP A 1 404 ? 9.593 -12.751 -8.279 1.00 90.31 404 ASP A C 1
ATOM 3180 O O . ASP A 1 404 ? 10.701 -13.011 -7.816 1.00 90.31 404 ASP A O 1
ATOM 3184 N N . LEU A 1 405 ? 9.386 -12.543 -9.584 1.00 91.06 405 LEU A N 1
ATOM 3185 C CA . LEU A 1 405 ? 10.471 -12.555 -10.562 1.00 91.06 405 LEU A CA 1
ATOM 3186 C C . LEU A 1 405 ? 11.470 -11.432 -10.265 1.00 91.06 405 LEU A C 1
ATOM 3188 O O . LEU A 1 405 ? 12.670 -11.682 -10.211 1.00 91.06 405 LEU A O 1
ATOM 3192 N N . VAL A 1 406 ? 10.986 -10.215 -9.999 1.00 91.12 406 VAL A N 1
ATOM 3193 C CA . VAL A 1 406 ? 11.823 -9.067 -9.621 1.00 91.12 406 VAL A CA 1
ATOM 3194 C C . VAL A 1 406 ? 12.629 -9.360 -8.354 1.00 91.12 406 VAL A C 1
ATOM 3196 O O . VAL A 1 406 ? 13.828 -9.089 -8.335 1.00 91.12 406 VAL A O 1
ATOM 3199 N N . TYR A 1 407 ? 12.032 -9.968 -7.324 1.00 90.12 407 TYR A N 1
ATOM 3200 C CA . TYR A 1 407 ? 12.767 -10.324 -6.109 1.00 90.12 407 TYR A CA 1
ATOM 3201 C C . TYR A 1 407 ? 13.857 -11.368 -6.355 1.00 90.12 407 TYR A C 1
ATOM 3203 O O . TYR A 1 407 ? 14.958 -11.225 -5.828 1.00 90.12 407 TYR A O 1
ATOM 3211 N N . VAL A 1 408 ? 13.596 -12.387 -7.180 1.00 88.62 408 VAL A N 1
ATOM 3212 C CA . VAL A 1 408 ? 14.624 -13.368 -7.571 1.00 88.62 408 VAL A CA 1
ATOM 3213 C C . VAL A 1 408 ? 15.783 -12.678 -8.299 1.00 88.62 408 VAL A C 1
ATOM 3215 O O . VAL A 1 408 ? 16.947 -12.981 -8.024 1.00 88.62 408 VAL A O 1
ATOM 3218 N N . MET A 1 409 ? 15.478 -11.708 -9.170 1.00 86.50 409 MET A N 1
ATOM 3219 C CA . MET A 1 409 ? 16.481 -10.945 -9.921 1.00 86.50 409 MET A CA 1
ATOM 3220 C C . MET A 1 409 ? 17.367 -10.082 -9.014 1.00 86.50 409 MET A C 1
ATOM 3222 O O . MET A 1 409 ? 18.588 -10.101 -9.166 1.00 86.50 409 MET A O 1
ATOM 3226 N N . ILE A 1 410 ? 16.791 -9.354 -8.049 1.00 86.81 410 ILE A N 1
ATOM 3227 C CA . ILE A 1 410 ? 17.578 -8.475 -7.162 1.00 86.81 410 ILE A CA 1
ATOM 3228 C C . ILE A 1 410 ? 18.395 -9.249 -6.117 1.00 86.81 410 ILE A C 1
ATOM 3230 O O . ILE A 1 410 ? 19.431 -8.754 -5.682 1.00 86.81 410 ILE A O 1
ATOM 3234 N N . A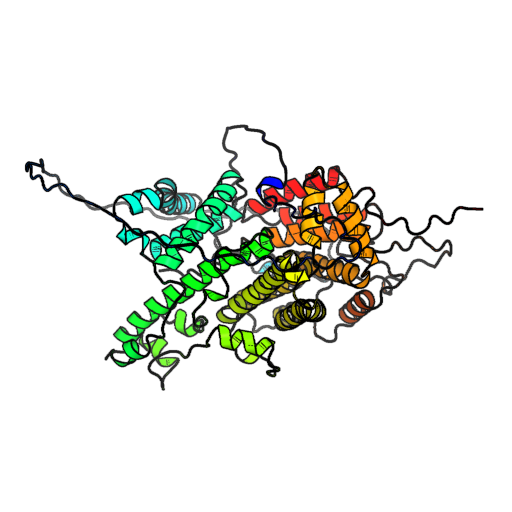RG A 1 411 ? 17.964 -10.458 -5.727 1.00 81.56 411 ARG A N 1
ATOM 3235 C CA . ARG A 1 411 ? 18.677 -11.317 -4.761 1.00 81.56 411 ARG A CA 1
ATOM 3236 C C . ARG A 1 411 ? 19.853 -12.078 -5.365 1.00 81.56 411 ARG A C 1
ATOM 3238 O O . ARG A 1 411 ? 20.622 -12.674 -4.628 1.00 81.56 411 ARG A O 1
ATOM 3245 N N . GLN A 1 412 ? 19.989 -12.083 -6.694 1.00 72.88 412 GLN A N 1
ATOM 3246 C CA . GLN A 1 412 ? 21.035 -12.841 -7.396 1.00 72.88 412 GLN A CA 1
ATOM 3247 C C . GLN A 1 412 ? 21.000 -14.348 -7.069 1.00 72.88 412 GLN A C 1
ATOM 3249 O O . GLN A 1 412 ? 22.028 -15.010 -6.974 1.00 72.88 412 GLN A O 1
ATOM 3254 N N . SER A 1 413 ? 19.790 -14.889 -6.907 1.00 75.50 413 SER A N 1
ATOM 3255 C CA . SER A 1 413 ? 19.554 -16.309 -6.627 1.00 75.50 413 SER A CA 1
ATOM 3256 C C . SER A 1 413 ? 20.027 -17.207 -7.787 1.00 75.50 413 SER A C 1
ATOM 3258 O O . SER A 1 413 ? 19.980 -16.774 -8.941 1.00 75.50 413 SER A O 1
ATOM 3260 N N . PRO A 1 414 ? 20.378 -18.488 -7.543 1.00 80.75 414 PRO A N 1
ATOM 3261 C CA . PRO A 1 414 ? 20.680 -19.457 -8.606 1.00 80.75 414 PRO A CA 1
ATOM 3262 C C . PRO A 1 414 ? 19.565 -19.603 -9.657 1.00 80.75 414 PRO A C 1
ATOM 3264 O O . PRO A 1 414 ? 19.823 -20.000 -10.787 1.00 80.75 414 PRO A O 1
ATOM 3267 N N . ALA A 1 415 ? 18.323 -19.253 -9.306 1.00 85.25 415 ALA A N 1
ATOM 3268 C CA . ALA A 1 415 ? 17.172 -19.276 -10.210 1.00 85.25 415 ALA A CA 1
ATOM 3269 C C . ALA A 1 415 ? 17.060 -18.037 -11.130 1.00 85.25 415 ALA A C 1
ATOM 3271 O O . ALA A 1 415 ? 16.039 -17.870 -11.804 1.00 85.25 415 ALA A O 1
ATOM 3272 N N . ARG A 1 416 ? 18.069 -17.153 -11.156 1.00 84.31 416 ARG A N 1
ATOM 3273 C CA . ARG A 1 416 ? 18.050 -15.886 -11.906 1.00 84.31 416 ARG A CA 1
ATOM 3274 C C . ARG A 1 416 ? 17.804 -16.079 -13.399 1.00 84.31 416 ARG A C 1
ATOM 3276 O O . ARG A 1 416 ? 16.939 -15.400 -13.940 1.00 84.31 416 ARG A O 1
ATOM 3283 N N . ASP A 1 417 ? 18.492 -17.015 -14.047 1.00 85.62 417 ASP A N 1
ATOM 3284 C CA . ASP A 1 417 ? 18.362 -17.221 -15.498 1.00 85.62 417 ASP A CA 1
ATOM 3285 C C . ASP A 1 417 ? 16.942 -17.658 -15.884 1.00 85.62 417 ASP A C 1
ATOM 3287 O O . ASP A 1 417 ? 16.339 -17.128 -16.822 1.00 85.62 417 ASP A O 1
ATOM 3291 N N . THR A 1 418 ? 16.357 -18.562 -15.094 1.00 89.62 418 THR A N 1
ATOM 3292 C CA . THR A 1 418 ? 14.964 -18.997 -15.247 1.00 89.62 418 THR A CA 1
ATOM 3293 C C . THR A 1 418 ? 13.989 -17.844 -15.011 1.00 89.62 418 THR A C 1
ATOM 3295 O O . THR A 1 418 ? 13.032 -17.675 -15.769 1.00 89.62 418 THR A O 1
ATOM 3298 N N . ALA A 1 419 ? 14.213 -17.027 -13.976 1.00 89.12 419 ALA A N 1
ATOM 3299 C CA . ALA A 1 419 ? 13.370 -15.867 -13.688 1.00 89.12 419 ALA A CA 1
ATOM 3300 C C . ALA A 1 419 ? 13.448 -14.810 -14.799 1.00 89.12 419 ALA A C 1
ATOM 3302 O O . ALA A 1 419 ? 12.424 -14.258 -15.201 1.00 89.12 419 ALA A O 1
ATOM 3303 N N . GLN A 1 420 ? 14.642 -14.581 -15.342 1.00 88.12 420 GLN A N 1
ATOM 3304 C CA . GLN A 1 420 ? 14.895 -13.694 -16.469 1.00 88.12 420 GLN A CA 1
ATOM 3305 C C . GLN A 1 420 ? 14.155 -14.154 -17.725 1.00 88.12 420 GLN A C 1
ATOM 3307 O O . GLN A 1 420 ? 13.500 -13.340 -18.376 1.00 88.12 420 GLN A O 1
ATOM 3312 N N . GLU A 1 421 ? 14.187 -15.446 -18.048 1.00 89.12 421 GLU A N 1
ATOM 3313 C CA . GLU A 1 421 ? 13.439 -15.967 -19.192 1.00 89.12 421 GLU A CA 1
ATOM 3314 C C . GLU A 1 421 ? 11.921 -15.860 -18.989 1.00 89.12 421 GLU A C 1
ATOM 3316 O O . GLU A 1 421 ? 11.210 -15.366 -19.866 1.00 89.12 421 GLU A O 1
ATOM 3321 N N . ARG A 1 422 ? 11.417 -16.203 -17.797 1.00 91.56 422 ARG A N 1
ATOM 3322 C CA . ARG A 1 422 ? 9.995 -16.019 -17.455 1.00 91.56 422 ARG A CA 1
ATOM 3323 C C . ARG A 1 422 ? 9.557 -14.560 -17.546 1.00 91.56 422 ARG A C 1
ATOM 3325 O O . ARG A 1 422 ? 8.455 -14.287 -18.012 1.00 91.56 422 ARG A O 1
ATOM 3332 N N . LEU A 1 423 ? 10.407 -13.619 -17.144 1.00 91.38 423 LEU A N 1
ATOM 3333 C CA . LEU A 1 423 ? 10.126 -12.188 -17.231 1.00 91.38 423 LEU A CA 1
ATOM 3334 C C . LEU A 1 423 ? 10.061 -11.707 -18.690 1.00 91.38 423 LEU A C 1
ATOM 3336 O O . LEU A 1 423 ? 9.170 -10.931 -19.041 1.00 91.38 423 LEU A O 1
ATOM 3340 N N . ARG A 1 424 ? 10.938 -12.214 -19.569 1.00 89.56 424 ARG A N 1
ATOM 3341 C CA . ARG A 1 424 ? 10.850 -11.949 -21.015 1.00 89.56 424 ARG A CA 1
ATOM 3342 C C . ARG A 1 424 ? 9.558 -12.504 -21.608 1.00 89.56 424 ARG A C 1
ATOM 3344 O O . ARG A 1 424 ? 8.915 -11.821 -22.400 1.00 89.56 424 ARG A O 1
ATOM 3351 N N . GLN A 1 425 ? 9.168 -13.722 -21.236 1.00 90.88 425 GLN A N 1
ATOM 3352 C CA . GLN A 1 425 ? 7.916 -14.336 -21.693 1.00 90.88 425 GLN A CA 1
ATOM 3353 C C . GLN A 1 425 ? 6.694 -13.558 -21.198 1.00 90.88 425 GLN A C 1
ATOM 3355 O O . GLN A 1 425 ? 5.799 -13.258 -21.986 1.00 90.88 425 GLN A O 1
ATOM 3360 N N . TRP A 1 426 ? 6.700 -13.158 -19.925 1.00 91.25 426 TRP A N 1
ATOM 3361 C CA . TRP A 1 426 ? 5.677 -12.303 -19.325 1.00 91.25 426 TRP A CA 1
ATOM 3362 C C . TRP A 1 426 ? 5.507 -10.991 -20.106 1.00 91.25 426 TRP A C 1
ATOM 3364 O O . TRP A 1 426 ? 4.383 -10.618 -20.436 1.00 91.25 426 TRP A O 1
ATOM 3374 N N . ALA A 1 427 ? 6.613 -10.339 -20.484 1.00 90.62 427 ALA A N 1
ATOM 3375 C CA . ALA A 1 427 ? 6.585 -9.103 -21.267 1.00 90.62 427 ALA A CA 1
ATOM 3376 C C . ALA A 1 427 ? 6.119 -9.312 -22.718 1.00 90.62 427 ALA A C 1
ATOM 3378 O O . ALA A 1 427 ? 5.361 -8.498 -23.245 1.00 90.62 427 ALA A O 1
ATOM 3379 N N . LYS A 1 428 ? 6.546 -10.407 -23.365 1.00 89.06 428 LYS A N 1
ATOM 3380 C CA . LYS A 1 428 ? 6.135 -10.761 -24.736 1.00 89.06 428 LYS A CA 1
ATOM 3381 C C . LYS A 1 428 ? 4.643 -11.075 -24.833 1.00 89.06 428 LYS A C 1
ATOM 3383 O O . LYS A 1 428 ? 4.029 -10.764 -25.847 1.00 89.06 428 LYS A O 1
ATOM 3388 N N . HIS A 1 429 ? 4.076 -11.696 -23.801 1.00 89.25 429 HIS A N 1
ATOM 3389 C CA . HIS A 1 429 ? 2.672 -12.096 -23.787 1.00 89.25 429 HIS A CA 1
ATOM 3390 C C . HIS A 1 429 ? 1.717 -10.894 -23.735 1.00 89.25 429 HIS A C 1
ATOM 3392 O O . HIS A 1 429 ? 0.650 -10.931 -24.341 1.00 89.25 429 HIS A O 1
ATOM 3398 N N . ASP A 1 430 ? 2.087 -9.827 -23.019 1.00 88.88 430 ASP A N 1
ATOM 3399 C CA . ASP A 1 430 ? 1.214 -8.675 -22.790 1.00 88.88 430 ASP A CA 1
ATOM 3400 C C . ASP A 1 430 ? 2.023 -7.369 -22.695 1.00 88.88 430 ASP A C 1
ATOM 3402 O O . ASP A 1 430 ? 2.309 -6.844 -21.617 1.00 88.88 430 ASP A O 1
ATOM 3406 N N . ALA A 1 431 ? 2.383 -6.805 -23.853 1.00 90.62 431 ALA A N 1
ATOM 3407 C CA . ALA A 1 431 ? 3.128 -5.545 -23.923 1.00 90.62 431 ALA A CA 1
ATOM 3408 C C . ALA A 1 431 ? 2.355 -4.355 -23.317 1.00 90.62 431 ALA A C 1
ATOM 3410 O O . ALA A 1 431 ? 2.962 -3.393 -22.838 1.00 90.62 431 ALA A O 1
ATOM 3411 N N . ARG A 1 432 ? 1.014 -4.409 -23.312 1.00 93.81 432 ARG A N 1
ATOM 3412 C CA . ARG A 1 432 ? 0.172 -3.402 -22.652 1.00 93.81 432 ARG A CA 1
ATOM 3413 C C . ARG A 1 432 ? 0.374 -3.444 -21.141 1.00 93.81 432 ARG A C 1
ATOM 3415 O O . ARG A 1 432 ? 0.499 -2.389 -20.524 1.00 93.81 432 ARG A O 1
ATOM 3422 N N . ARG A 1 433 ? 0.469 -4.634 -20.547 1.00 93.31 433 ARG A N 1
ATOM 3423 C CA . ARG A 1 433 ? 0.762 -4.799 -19.117 1.00 93.31 433 ARG A CA 1
ATOM 3424 C C . ARG A 1 433 ? 2.117 -4.226 -18.722 1.00 93.31 433 ARG A C 1
ATOM 3426 O O . ARG A 1 433 ? 2.193 -3.592 -17.677 1.00 93.31 433 ARG A O 1
ATOM 3433 N N . VAL A 1 434 ? 3.148 -4.367 -19.558 1.00 95.00 434 VAL A N 1
ATOM 3434 C CA . VAL A 1 434 ? 4.464 -3.737 -19.324 1.00 95.00 434 VAL A CA 1
ATOM 3435 C C . VAL A 1 434 ? 4.321 -2.215 -19.202 1.00 95.00 434 VAL A C 1
ATOM 3437 O O . VAL A 1 434 ? 4.761 -1.624 -18.218 1.00 95.00 434 VAL A O 1
ATOM 3440 N N . ARG A 1 435 ? 3.647 -1.574 -20.169 1.00 96.50 435 ARG A N 1
ATOM 3441 C CA . ARG A 1 435 ? 3.410 -0.118 -20.154 1.00 96.50 435 ARG A CA 1
ATOM 3442 C C . ARG A 1 435 ? 2.561 0.322 -18.965 1.00 96.50 435 ARG A C 1
ATOM 3444 O O . ARG A 1 435 ? 2.840 1.346 -18.351 1.00 96.50 435 ARG A O 1
ATOM 3451 N N . HIS A 1 436 ? 1.547 -0.468 -18.627 1.00 96.62 436 HIS A N 1
ATOM 3452 C CA . HIS A 1 436 ? 0.665 -0.218 -17.495 1.00 96.62 436 HIS A CA 1
ATOM 3453 C C . HIS A 1 436 ? 1.428 -0.249 -16.164 1.00 96.62 436 HIS A C 1
ATOM 3455 O O . HIS A 1 436 ? 1.343 0.686 -15.376 1.00 96.62 436 HIS A O 1
ATOM 3461 N N . VAL A 1 437 ? 2.248 -1.278 -15.941 1.00 97.62 437 VAL A N 1
ATOM 3462 C CA . VAL A 1 437 ? 3.111 -1.390 -14.757 1.00 97.62 437 VAL A CA 1
ATOM 3463 C C . VAL A 1 437 ? 4.109 -0.231 -14.686 1.00 97.62 437 VAL A C 1
ATOM 3465 O O . VAL A 1 437 ? 4.284 0.345 -13.614 1.00 97.62 437 VAL A O 1
ATOM 3468 N N . ALA A 1 438 ? 4.719 0.155 -15.813 1.00 97.94 438 ALA A N 1
ATOM 3469 C CA . ALA A 1 438 ? 5.622 1.305 -15.869 1.00 97.94 438 ALA A CA 1
ATOM 3470 C C . ALA A 1 438 ? 4.920 2.607 -15.447 1.00 97.94 438 ALA A C 1
ATOM 3472 O O . ALA A 1 438 ? 5.469 3.368 -14.653 1.00 97.94 438 ALA A O 1
ATOM 3473 N N . PHE A 1 439 ? 3.691 2.828 -15.925 1.00 97.94 439 PHE A N 1
ATOM 3474 C CA . PHE A 1 439 ? 2.861 3.958 -15.513 1.00 97.94 439 PHE A CA 1
ATOM 3475 C C . PHE A 1 439 ? 2.605 3.952 -14.000 1.00 97.94 439 PHE A C 1
ATOM 3477 O O . PHE A 1 439 ? 2.932 4.926 -13.330 1.00 97.94 439 PHE A O 1
ATOM 3484 N N . HIS A 1 440 ? 2.093 2.856 -13.430 1.00 98.12 440 HIS A N 1
ATOM 3485 C CA . HIS A 1 440 ? 1.791 2.806 -11.993 1.00 98.12 440 HIS A CA 1
ATOM 3486 C C . HIS A 1 440 ? 3.039 2.976 -11.115 1.00 98.12 440 HIS A C 1
ATOM 3488 O O . HIS A 1 440 ? 2.980 3.681 -10.110 1.00 98.12 440 HIS A O 1
ATOM 3494 N N . ALA A 1 441 ? 4.179 2.405 -11.508 1.00 98.50 441 ALA A N 1
ATOM 3495 C CA . ALA A 1 441 ? 5.431 2.597 -10.786 1.00 98.50 441 ALA A CA 1
ATOM 3496 C C . ALA A 1 441 ? 5.902 4.066 -10.830 1.00 98.50 441 ALA A C 1
ATOM 3498 O O . ALA A 1 441 ? 6.274 4.624 -9.799 1.00 98.50 441 ALA A O 1
ATOM 3499 N N . ALA A 1 442 ? 5.818 4.726 -11.990 1.00 98.44 442 ALA A N 1
ATOM 3500 C CA . ALA A 1 442 ? 6.149 6.146 -12.120 1.00 98.44 442 ALA A CA 1
ATOM 3501 C C . ALA A 1 442 ? 5.224 7.047 -11.282 1.00 98.44 442 ALA A C 1
ATOM 3503 O O . ALA A 1 442 ? 5.696 7.994 -10.654 1.00 98.44 442 ALA A O 1
ATOM 3504 N N . GLN A 1 443 ? 3.928 6.727 -11.217 1.00 97.81 443 GLN A N 1
ATOM 3505 C CA . GLN A 1 443 ? 2.958 7.468 -10.406 1.00 97.81 443 GLN A CA 1
ATOM 3506 C C . GLN A 1 443 ? 3.274 7.382 -8.906 1.00 97.81 443 GLN A C 1
ATOM 3508 O O . GLN A 1 443 ? 3.217 8.403 -8.230 1.00 97.81 443 GLN A O 1
ATOM 3513 N N . ILE A 1 444 ? 3.685 6.218 -8.383 1.00 97.19 444 ILE A N 1
ATOM 3514 C CA . ILE A 1 444 ? 4.104 6.091 -6.971 1.00 97.19 444 ILE A CA 1
ATOM 3515 C C . ILE A 1 444 ? 5.281 7.028 -6.668 1.00 97.19 444 ILE A C 1
ATOM 3517 O O . ILE A 1 444 ? 5.236 7.770 -5.688 1.00 97.19 444 ILE A O 1
ATOM 3521 N N . LEU A 1 445 ? 6.311 7.034 -7.523 1.00 97.50 445 LEU A N 1
ATOM 3522 C CA . LEU A 1 445 ? 7.475 7.910 -7.344 1.00 97.50 445 LEU A CA 1
ATOM 3523 C C . LEU A 1 445 ? 7.092 9.396 -7.431 1.00 97.50 445 LEU A C 1
ATOM 3525 O O . LEU A 1 445 ? 7.593 10.202 -6.647 1.00 97.50 445 LEU A O 1
ATOM 3529 N N . ALA A 1 446 ? 6.184 9.767 -8.340 1.00 96.56 446 ALA A N 1
ATOM 3530 C CA . ALA A 1 446 ? 5.662 11.130 -8.413 1.00 96.56 446 ALA A CA 1
ATOM 3531 C C . ALA A 1 446 ? 4.893 11.529 -7.154 1.00 96.56 446 ALA A C 1
ATOM 3533 O O . ALA A 1 446 ? 5.155 12.605 -6.622 1.00 96.56 446 ALA A O 1
ATOM 3534 N N . LEU A 1 447 ? 3.970 10.696 -6.673 1.00 94.94 447 LEU A N 1
ATOM 3535 C CA . LEU A 1 447 ? 3.142 11.003 -5.505 1.00 94.94 447 LEU A CA 1
ATOM 3536 C C . LEU A 1 447 ? 3.997 11.323 -4.281 1.00 94.94 447 LEU A C 1
ATOM 3538 O O . LEU A 1 447 ? 3.836 12.377 -3.675 1.00 94.94 447 LEU A O 1
ATOM 3542 N N . VAL A 1 448 ? 4.961 10.455 -3.983 1.00 93.19 448 VAL A N 1
ATOM 3543 C CA . VAL A 1 448 ? 5.871 10.618 -2.844 1.00 93.19 448 VAL A CA 1
ATOM 3544 C C . VAL A 1 448 ? 6.754 11.862 -2.985 1.00 93.19 448 VAL A C 1
ATOM 3546 O O . VAL A 1 448 ? 7.038 12.541 -2.003 1.00 93.19 448 VAL A O 1
ATOM 3549 N N . ARG A 1 449 ? 7.192 12.186 -4.208 1.00 92.75 449 ARG A N 1
ATOM 3550 C CA . ARG A 1 449 ? 8.035 13.361 -4.469 1.00 92.75 449 ARG A CA 1
ATOM 3551 C C . ARG A 1 449 ? 7.291 14.683 -4.259 1.00 92.75 449 ARG A C 1
ATOM 3553 O O . ARG A 1 449 ? 7.920 15.658 -3.863 1.00 92.75 449 ARG A O 1
ATOM 3560 N N . HIS A 1 450 ? 5.988 14.726 -4.542 1.00 91.19 450 HIS A N 1
ATOM 3561 C CA . HIS A 1 450 ? 5.177 15.941 -4.391 1.00 91.19 450 HIS A CA 1
ATOM 3562 C C . HIS A 1 450 ? 4.561 16.075 -2.991 1.00 91.19 450 HIS A C 1
ATOM 3564 O O . HIS A 1 450 ? 4.478 17.190 -2.481 1.00 91.19 450 HIS A O 1
ATOM 3570 N N . TRP A 1 451 ? 4.171 14.963 -2.358 1.00 90.12 451 TRP A N 1
ATOM 3571 C CA . TRP A 1 451 ? 3.619 14.938 -0.999 1.00 90.12 451 TRP A CA 1
ATOM 3572 C C . TRP A 1 451 ? 4.302 13.848 -0.165 1.00 90.12 451 TRP A C 1
ATOM 3574 O O . TRP A 1 451 ? 3.768 12.744 -0.045 1.00 90.12 451 TRP A O 1
ATOM 3584 N N . PRO A 1 452 ? 5.480 14.135 0.416 1.00 84.31 452 PRO A N 1
ATOM 3585 C CA . PRO A 1 452 ? 6.145 13.194 1.308 1.00 84.31 452 PRO A CA 1
ATOM 3586 C C . PRO A 1 452 ? 5.332 13.043 2.599 1.00 84.31 452 PRO A C 1
ATOM 3588 O O . PRO A 1 452 ? 5.233 13.981 3.392 1.00 84.31 452 PRO A O 1
ATOM 3591 N N . GLY A 1 453 ? 4.741 11.865 2.814 1.00 74.88 453 GLY A N 1
ATOM 3592 C CA . GLY A 1 453 ? 3.929 11.586 3.999 1.00 74.88 453 GLY A CA 1
ATOM 3593 C C . GLY A 1 453 ? 4.745 11.151 5.217 1.00 74.88 453 GLY A C 1
ATOM 3594 O O . GLY A 1 453 ? 4.258 11.244 6.339 1.00 74.88 453 GLY A O 1
ATOM 3595 N N . ASN A 1 454 ? 5.974 10.656 5.011 1.00 76.69 454 ASN A N 1
ATOM 3596 C CA . ASN A 1 454 ? 6.828 10.051 6.043 1.00 76.69 454 ASN A CA 1
ATOM 3597 C C . ASN A 1 454 ? 6.147 8.905 6.816 1.00 76.69 454 ASN A C 1
ATOM 3599 O O . ASN A 1 454 ? 6.545 8.556 7.933 1.00 76.69 454 ASN A O 1
ATOM 3603 N N . ALA A 1 455 ? 5.126 8.292 6.218 1.00 80.31 455 ALA A N 1
ATOM 3604 C CA . ALA A 1 455 ? 4.445 7.153 6.804 1.00 80.31 455 ALA A CA 1
ATOM 3605 C C . ALA A 1 455 ? 5.388 5.933 6.827 1.00 80.31 455 ALA A C 1
ATOM 3607 O O . ALA A 1 455 ? 6.166 5.748 5.887 1.00 80.31 455 ALA A O 1
ATOM 3608 N N . PRO A 1 456 ? 5.292 5.056 7.845 1.00 74.19 456 PRO A N 1
ATOM 3609 C CA . PRO A 1 456 ? 6.184 3.901 8.013 1.00 74.19 456 PRO A CA 1
ATOM 3610 C C . PRO A 1 456 ? 6.317 3.027 6.757 1.00 74.19 456 PRO A C 1
ATOM 3612 O O . PRO A 1 456 ? 7.398 2.546 6.422 1.00 74.19 456 PRO A O 1
ATOM 3615 N N . LEU A 1 457 ? 5.213 2.859 6.028 1.00 84.19 457 LEU A N 1
ATOM 3616 C CA . LEU A 1 457 ? 5.125 1.969 4.871 1.00 84.19 457 LEU A CA 1
ATOM 3617 C C . LEU A 1 457 ? 5.521 2.637 3.542 1.00 84.19 457 LEU A C 1
ATOM 3619 O O . LEU A 1 457 ? 5.709 1.954 2.537 1.00 84.19 457 LEU A O 1
ATOM 3623 N N . GLU A 1 458 ? 5.681 3.962 3.512 1.00 88.50 458 GLU A N 1
ATOM 3624 C CA . GLU A 1 458 ? 5.917 4.723 2.277 1.00 88.50 458 GLU A CA 1
ATOM 3625 C C . GLU A 1 458 ? 7.265 4.371 1.625 1.00 88.50 458 GLU A C 1
ATOM 3627 O O . GLU A 1 458 ? 7.374 4.276 0.401 1.00 88.50 458 GLU A O 1
ATOM 3632 N N . SER A 1 459 ? 8.285 4.076 2.438 1.00 92.31 459 SER A N 1
ATOM 3633 C CA . SER A 1 459 ? 9.601 3.646 1.952 1.00 92.31 459 SER A CA 1
ATOM 3634 C C . SER A 1 459 ? 9.543 2.333 1.166 1.00 92.31 459 SER A C 1
ATOM 3636 O O . SER A 1 459 ? 10.279 2.167 0.192 1.00 92.31 459 SER A O 1
ATOM 3638 N N . PHE A 1 460 ? 8.642 1.419 1.535 1.00 93.38 460 PHE A N 1
ATOM 3639 C CA . PHE A 1 460 ? 8.420 0.188 0.779 1.00 93.38 460 PHE A CA 1
ATOM 3640 C C . PHE A 1 460 ? 7.789 0.496 -0.578 1.00 93.38 460 PHE A C 1
ATOM 3642 O O . PHE A 1 460 ? 8.207 -0.076 -1.582 1.00 93.38 460 PHE A O 1
ATOM 3649 N N . ASN A 1 461 ? 6.825 1.418 -0.642 1.00 94.50 461 ASN A N 1
ATOM 3650 C CA . ASN A 1 461 ? 6.186 1.811 -1.902 1.00 94.50 461 ASN A CA 1
ATOM 3651 C C . ASN A 1 461 ? 7.225 2.349 -2.895 1.00 94.50 461 ASN A C 1
ATOM 3653 O O . ASN A 1 461 ? 7.260 1.910 -4.046 1.00 94.50 461 ASN A O 1
ATOM 3657 N N . VAL A 1 462 ? 8.118 3.233 -2.434 1.00 96.31 462 VAL A N 1
ATOM 3658 C CA . VAL A 1 462 ? 9.215 3.775 -3.254 1.00 96.31 462 VAL A CA 1
ATOM 3659 C C . VAL A 1 462 ? 10.182 2.686 -3.690 1.00 96.31 462 VAL A C 1
ATOM 3661 O O . VAL A 1 462 ? 10.545 2.638 -4.864 1.00 96.31 462 VAL A O 1
ATOM 3664 N N . PHE A 1 463 ? 10.577 1.795 -2.777 1.00 95.94 463 PHE A N 1
ATOM 3665 C CA . PHE A 1 463 ? 11.468 0.689 -3.109 1.00 95.94 463 PHE A CA 1
ATOM 3666 C C . PHE A 1 463 ? 10.875 -0.189 -4.220 1.00 95.94 463 PHE A C 1
ATOM 3668 O O . PHE A 1 463 ? 11.526 -0.382 -5.248 1.00 95.94 463 PHE A O 1
ATOM 3675 N N . HIS A 1 464 ? 9.627 -0.653 -4.066 1.00 96.31 464 HIS A N 1
ATOM 3676 C CA . HIS A 1 464 ? 8.942 -1.474 -5.071 1.00 96.31 464 HIS A CA 1
ATOM 3677 C C . HIS A 1 464 ? 8.791 -0.750 -6.404 1.00 96.31 464 HIS A C 1
ATOM 3679 O O . HIS A 1 464 ? 9.122 -1.313 -7.447 1.00 96.31 464 HIS A O 1
ATOM 3685 N N . ALA A 1 465 ? 8.326 0.499 -6.379 1.00 97.81 465 ALA A N 1
ATOM 3686 C CA . ALA A 1 465 ? 8.154 1.297 -7.582 1.00 97.81 465 ALA A CA 1
ATOM 3687 C C . ALA A 1 465 ? 9.481 1.496 -8.326 1.00 97.81 465 ALA A C 1
ATOM 3689 O O . ALA A 1 465 ? 9.538 1.292 -9.536 1.00 97.81 465 ALA A O 1
ATOM 3690 N N . GLY A 1 466 ? 10.561 1.812 -7.610 1.00 97.44 466 GLY A N 1
ATOM 3691 C CA . GLY A 1 466 ? 11.884 2.014 -8.193 1.00 97.44 466 GLY A CA 1
ATOM 3692 C C . GLY A 1 466 ? 12.458 0.759 -8.848 1.00 97.44 466 GLY A C 1
ATOM 3693 O O . GLY A 1 466 ? 12.877 0.806 -10.007 1.00 97.44 466 GLY A O 1
ATOM 3694 N N . VAL A 1 467 ? 12.435 -0.390 -8.156 1.00 95.94 467 VAL A N 1
ATOM 3695 C CA . VAL A 1 467 ? 12.956 -1.649 -8.728 1.00 95.94 467 VAL A CA 1
ATOM 3696 C C . VAL A 1 467 ? 12.098 -2.148 -9.890 1.00 95.94 467 VAL A C 1
ATOM 3698 O O . VAL A 1 467 ? 12.640 -2.607 -10.898 1.00 95.94 467 VAL A O 1
ATOM 3701 N N . VAL A 1 468 ? 10.771 -2.011 -9.797 1.00 97.00 468 VAL A N 1
ATOM 3702 C CA . VAL A 1 468 ? 9.852 -2.390 -10.875 1.00 97.00 468 VAL A CA 1
ATOM 3703 C C . VAL A 1 468 ? 10.034 -1.474 -12.080 1.00 97.00 468 VAL A C 1
ATOM 3705 O O . VAL A 1 468 ? 10.145 -1.973 -13.196 1.00 97.00 468 VAL A O 1
ATOM 3708 N N . LEU A 1 469 ? 10.133 -0.156 -11.896 1.00 97.31 469 LEU A N 1
ATOM 3709 C CA . LEU A 1 469 ? 10.341 0.778 -13.005 1.00 97.31 469 LEU A CA 1
ATOM 3710 C C . LEU A 1 469 ? 11.703 0.568 -13.677 1.00 97.31 469 LEU A C 1
ATOM 3712 O O . LEU A 1 469 ? 11.789 0.586 -14.905 1.00 97.31 469 LEU A O 1
ATOM 3716 N N . CYS A 1 470 ? 12.748 0.284 -12.895 1.00 95.19 470 CYS A N 1
ATOM 3717 C CA . CYS A 1 470 ? 14.062 -0.097 -13.411 1.00 95.19 470 CYS A CA 1
ATOM 3718 C C . CYS A 1 470 ? 13.978 -1.356 -14.293 1.00 95.19 470 CYS A C 1
ATOM 3720 O O . CYS A 1 470 ? 14.539 -1.389 -15.389 1.00 95.19 470 CYS A O 1
ATOM 3722 N N . CYS A 1 471 ? 13.218 -2.365 -13.855 1.00 93.81 471 CYS A N 1
ATOM 3723 C CA . CYS A 1 471 ? 12.915 -3.551 -14.651 1.00 93.81 471 CYS A CA 1
ATOM 3724 C C . CYS A 1 471 ? 12.125 -3.197 -15.926 1.00 93.81 471 CYS A C 1
ATOM 3726 O O . CYS A 1 471 ? 12.431 -3.705 -17.006 1.00 93.81 471 CYS A O 1
ATOM 3728 N N . MET A 1 472 ? 11.130 -2.308 -15.837 1.00 94.69 472 MET A N 1
ATOM 3729 C CA . MET A 1 472 ? 10.323 -1.902 -16.992 1.00 94.69 472 MET A CA 1
ATOM 3730 C C . MET A 1 472 ? 11.148 -1.174 -18.058 1.00 94.69 472 MET A C 1
ATOM 3732 O O . MET A 1 472 ? 10.909 -1.410 -19.237 1.00 94.69 472 MET A O 1
ATOM 3736 N N . CYS A 1 473 ? 12.162 -0.381 -17.690 1.00 92.62 473 CYS A N 1
ATOM 3737 C CA . CYS A 1 473 ? 13.071 0.273 -18.650 1.00 92.62 473 CYS A CA 1
ATOM 3738 C C . CYS A 1 473 ? 13.711 -0.717 -19.645 1.00 92.62 473 CYS A C 1
ATOM 3740 O O . CYS A 1 473 ? 14.054 -0.359 -20.768 1.00 92.62 473 CYS A O 1
ATOM 3742 N N . VAL A 1 474 ? 13.865 -1.980 -19.239 1.00 88.94 474 VAL A N 1
ATOM 3743 C CA . VAL A 1 474 ? 14.449 -3.051 -20.061 1.00 88.94 474 VAL A CA 1
ATOM 3744 C C . VAL A 1 474 ? 13.433 -3.723 -20.970 1.00 88.94 474 VAL A C 1
ATOM 3746 O O . VAL A 1 474 ? 13.774 -4.201 -22.051 1.00 88.94 474 VAL A O 1
ATOM 3749 N N . LEU A 1 475 ? 12.197 -3.816 -20.489 1.00 90.81 475 LEU A N 1
ATOM 3750 C CA . LEU A 1 475 ? 11.110 -4.539 -21.139 1.00 90.81 475 LEU A CA 1
ATOM 3751 C C . LEU A 1 475 ? 10.303 -3.639 -22.076 1.00 90.81 475 LEU A C 1
ATOM 3753 O O . LEU A 1 475 ? 9.619 -4.145 -22.966 1.00 90.81 475 LEU A O 1
ATOM 3757 N N . LEU A 1 476 ? 10.373 -2.319 -21.886 1.00 89.56 476 LEU A N 1
ATOM 3758 C CA . LEU A 1 476 ? 9.769 -1.358 -22.793 1.00 89.56 476 LEU A CA 1
ATOM 3759 C C . LEU A 1 476 ? 10.422 -1.464 -24.184 1.00 89.56 476 LEU A C 1
ATOM 3761 O O . LEU A 1 476 ? 11.650 -1.543 -24.295 1.00 89.56 476 LEU A O 1
ATOM 3765 N N . PRO A 1 477 ? 9.618 -1.468 -25.261 1.00 77.44 477 PRO A N 1
ATOM 3766 C CA . PRO A 1 477 ? 10.139 -1.551 -26.618 1.00 77.44 477 PRO A CA 1
ATOM 3767 C C . PRO A 1 477 ? 11.028 -0.337 -26.910 1.00 77.44 477 PRO A C 1
ATOM 3769 O O . PRO A 1 477 ? 10.622 0.805 -26.710 1.00 77.44 477 PRO A O 1
ATOM 3772 N N . SER A 1 478 ? 12.258 -0.588 -27.364 1.00 68.81 478 SER A N 1
ATOM 3773 C CA . SER A 1 478 ? 13.198 0.471 -27.742 1.00 68.81 478 SER A CA 1
ATOM 3774 C C . SER A 1 478 ? 12.843 1.036 -29.119 1.00 68.81 478 SER A C 1
ATOM 3776 O O . SER A 1 478 ? 12.601 0.278 -30.053 1.00 68.81 478 SER A O 1
ATOM 3778 N N . ASN A 1 479 ? 12.902 2.359 -29.280 1.00 59.28 479 ASN A N 1
ATOM 3779 C CA . ASN A 1 479 ? 12.630 3.049 -30.552 1.00 59.28 479 ASN A CA 1
ATOM 3780 C C . ASN A 1 479 ? 13.767 2.916 -31.598 1.00 59.28 479 ASN A C 1
ATOM 3782 O O . ASN A 1 479 ? 13.810 3.672 -32.563 1.00 59.28 479 ASN A O 1
ATOM 3786 N N . GLN A 1 480 ? 14.706 1.980 -31.425 1.00 52.28 480 GLN A N 1
ATOM 3787 C CA . GLN A 1 480 ? 15.945 1.905 -32.218 1.00 52.28 480 GLN A CA 1
ATOM 3788 C C . GLN A 1 480 ? 15.793 1.256 -33.608 1.00 52.28 480 GLN A C 1
ATOM 3790 O O . GLN A 1 480 ? 16.785 1.107 -34.313 1.00 52.28 480 GLN A O 1
ATOM 3795 N N . THR A 1 481 ? 14.589 0.873 -34.040 1.00 43.25 481 THR A N 1
ATOM 3796 C CA . THR A 1 481 ? 14.384 0.127 -35.299 1.00 43.25 481 THR A CA 1
ATOM 3797 C C . THR A 1 481 ? 14.160 0.970 -36.558 1.00 43.25 481 THR A C 1
ATOM 3799 O O . THR A 1 481 ? 13.769 0.408 -37.574 1.00 43.25 481 THR A O 1
ATOM 3802 N N . SER A 1 482 ? 14.454 2.272 -36.564 1.00 39.81 482 SER A N 1
ATOM 3803 C CA . SER A 1 482 ? 14.407 3.054 -37.809 1.00 39.81 482 SER A CA 1
ATOM 3804 C C . SER A 1 482 ? 15.653 3.920 -37.977 1.00 39.81 482 SER A C 1
ATOM 3806 O O . SER A 1 482 ? 15.760 4.978 -37.367 1.00 39.81 482 SER A O 1
ATOM 3808 N N . GLU A 1 483 ? 16.537 3.535 -38.904 1.00 39.09 483 GLU A N 1
ATOM 3809 C CA . GLU A 1 483 ? 17.541 4.405 -39.560 1.00 39.09 483 GLU A CA 1
ATOM 3810 C C . GLU A 1 483 ? 16.895 5.537 -40.395 1.00 39.09 483 GLU A C 1
ATOM 3812 O O . GLU A 1 483 ? 17.512 6.125 -41.280 1.00 39.09 483 GLU A O 1
ATOM 3817 N N . VAL A 1 484 ? 15.637 5.883 -40.123 1.00 42.50 484 VAL A N 1
ATOM 3818 C CA . VAL A 1 484 ? 15.001 7.067 -40.680 1.00 42.50 484 VAL A CA 1
ATOM 3819 C C . VAL A 1 484 ? 15.257 8.183 -39.682 1.00 42.50 484 VAL A C 1
ATOM 3821 O O . VAL A 1 484 ? 14.713 8.182 -38.579 1.00 42.50 484 VAL A O 1
ATOM 3824 N N . VAL A 1 485 ? 16.126 9.115 -40.068 1.00 39.38 485 VAL A N 1
ATOM 3825 C CA . VAL A 1 485 ? 16.358 10.382 -39.369 1.00 39.38 485 VAL A CA 1
ATOM 3826 C C . VAL A 1 485 ? 15.032 11.142 -39.327 1.00 39.38 485 VAL A C 1
ATOM 3828 O O . VAL A 1 485 ? 14.726 11.946 -40.204 1.00 39.38 485 VAL A O 1
ATOM 3831 N N . PHE A 1 486 ? 14.204 10.859 -38.327 1.00 46.66 486 PHE A N 1
ATOM 3832 C CA . PHE A 1 486 ? 13.071 11.710 -38.016 1.00 46.66 486 PHE A CA 1
ATOM 3833 C C . PHE A 1 486 ? 13.618 12.983 -37.356 1.00 46.66 486 PHE A C 1
ATOM 3835 O O . PHE A 1 486 ? 14.539 12.898 -36.533 1.00 46.66 486 PHE A O 1
ATOM 3842 N N . PRO A 1 487 ? 13.104 14.177 -37.709 1.00 43.09 487 PRO A N 1
ATOM 3843 C CA . PRO A 1 487 ? 13.459 15.402 -37.004 1.00 43.09 487 PRO A CA 1
ATOM 3844 C C . PRO A 1 487 ? 13.222 15.177 -35.511 1.00 43.09 487 PRO A C 1
ATOM 3846 O O . PRO A 1 487 ? 12.225 14.541 -35.171 1.00 43.09 487 PRO A O 1
ATOM 3849 N N . ARG A 1 488 ? 14.130 15.665 -34.646 1.00 46.88 488 ARG A N 1
ATOM 3850 C CA . ARG A 1 488 ? 13.998 15.636 -33.175 1.00 46.88 488 ARG A CA 1
ATOM 3851 C C . ARG A 1 488 ? 12.519 15.698 -32.795 1.00 46.88 488 ARG A C 1
ATOM 3853 O O . ARG A 1 488 ? 11.883 16.711 -33.092 1.00 46.88 488 ARG A O 1
ATOM 3860 N N . ALA A 1 489 ? 11.998 14.613 -32.213 1.00 48.59 489 ALA A N 1
ATOM 3861 C CA . ALA A 1 489 ? 10.615 14.543 -31.758 1.00 48.59 489 ALA A CA 1
ATOM 3862 C C . ALA A 1 489 ? 10.300 15.845 -31.011 1.00 48.59 489 ALA A C 1
ATOM 3864 O O . ALA A 1 489 ? 11.079 16.266 -30.147 1.00 48.59 489 ALA A O 1
ATOM 3865 N N . ARG A 1 490 ? 9.236 16.550 -31.418 1.00 53.12 490 ARG A N 1
ATOM 3866 C CA . ARG A 1 490 ? 8.840 17.788 -30.735 1.00 53.12 490 ARG A CA 1
ATOM 3867 C C . ARG A 1 490 ? 8.593 17.441 -29.265 1.00 53.12 490 ARG A C 1
ATOM 3869 O O . ARG A 1 490 ? 8.206 16.317 -28.963 1.00 53.12 490 ARG A O 1
ATOM 3876 N N . ALA A 1 491 ? 8.788 18.389 -28.348 1.00 53.22 491 ALA A N 1
ATOM 3877 C CA . ALA A 1 491 ? 8.506 18.164 -26.924 1.00 53.22 491 ALA A CA 1
ATOM 3878 C C . ALA A 1 491 ? 7.075 17.619 -26.670 1.00 53.22 491 ALA A C 1
ATOM 3880 O O . ALA A 1 491 ? 6.866 16.912 -25.689 1.00 53.22 491 ALA A O 1
ATOM 3881 N N . ASP A 1 492 ? 6.139 17.871 -27.595 1.00 57.50 492 ASP A N 1
ATOM 3882 C CA . ASP A 1 492 ? 4.765 17.341 -27.616 1.00 57.50 492 ASP A CA 1
ATOM 3883 C C . ASP A 1 492 ? 4.627 15.829 -27.896 1.00 57.50 492 ASP A C 1
ATOM 3885 O O . ASP A 1 492 ? 3.574 15.258 -27.618 1.00 57.50 492 ASP A O 1
ATOM 3889 N N . ASP A 1 493 ? 5.655 15.151 -28.420 1.00 75.12 493 ASP A N 1
ATOM 3890 C CA . ASP A 1 493 ? 5.616 13.704 -28.703 1.00 75.12 493 ASP A CA 1
ATOM 3891 C C . ASP A 1 493 ? 6.075 12.839 -27.514 1.00 75.12 493 ASP A C 1
ATOM 3893 O O . ASP A 1 493 ? 5.975 11.606 -27.558 1.00 75.12 493 ASP A O 1
ATOM 3897 N N . ALA A 1 494 ? 6.579 13.459 -26.441 1.00 86.06 494 ALA A N 1
ATOM 3898 C CA . ALA A 1 494 ? 7.037 12.753 -25.251 1.00 86.06 494 ALA A CA 1
ATOM 3899 C C . ALA A 1 494 ? 5.876 12.423 -24.294 1.00 86.06 494 ALA A C 1
ATOM 3901 O O . ALA A 1 494 ? 5.033 13.262 -23.980 1.00 86.06 494 ALA A O 1
ATOM 3902 N N . VAL A 1 495 ? 5.851 11.192 -23.783 1.00 92.50 495 VAL A N 1
ATOM 3903 C CA . VAL A 1 495 ? 4.876 10.727 -22.788 1.00 92.50 495 VAL A CA 1
ATOM 3904 C C . VAL A 1 495 ? 5.531 10.732 -21.413 1.00 92.50 495 VAL A C 1
ATOM 3906 O O . VAL A 1 495 ? 6.367 9.880 -21.113 1.00 92.50 495 VAL A O 1
ATOM 3909 N N . ARG A 1 496 ? 5.123 11.680 -20.565 1.00 94.62 496 ARG A N 1
ATOM 3910 C CA . ARG A 1 496 ? 5.625 11.820 -19.196 1.00 94.62 496 ARG A CA 1
ATOM 3911 C C . ARG A 1 496 ? 4.799 10.992 -18.211 1.00 94.62 496 ARG A C 1
ATOM 3913 O O . ARG A 1 496 ? 3.729 11.420 -17.793 1.00 94.62 496 ARG A O 1
ATOM 3920 N N . LEU A 1 497 ? 5.288 9.809 -17.834 1.00 96.25 497 LEU A N 1
ATOM 3921 C CA . LEU A 1 497 ? 4.526 8.838 -17.029 1.00 96.25 497 LEU A CA 1
ATOM 3922 C C . LEU A 1 497 ? 4.265 9.271 -15.589 1.00 96.25 497 LEU A C 1
ATOM 3924 O O . LEU A 1 497 ? 3.373 8.723 -14.953 1.00 96.25 497 LEU A O 1
ATOM 3928 N N . ASP A 1 498 ? 5.041 10.215 -15.069 1.00 95.50 498 ASP A N 1
ATOM 3929 C CA . ASP A 1 498 ? 4.958 10.709 -13.694 1.00 95.50 498 ASP A CA 1
ATOM 3930 C C . ASP A 1 498 ? 4.116 12.001 -13.585 1.00 95.50 498 ASP A C 1
ATOM 3932 O O . ASP A 1 498 ? 4.142 12.684 -12.563 1.00 95.50 498 ASP A O 1
ATOM 3936 N N . HIS A 1 499 ? 3.371 12.348 -14.645 1.00 94.62 499 HIS A N 1
ATOM 3937 C CA . HIS A 1 499 ? 2.391 13.438 -14.634 1.00 94.62 499 HIS A CA 1
ATOM 3938 C C . HIS A 1 499 ? 1.177 13.064 -13.780 1.00 94.62 499 HIS A C 1
ATOM 3940 O O . HIS A 1 499 ? 0.570 12.010 -13.983 1.00 94.62 499 HIS A O 1
ATOM 3946 N N . LEU A 1 500 ? 0.807 13.938 -12.848 1.00 92.62 500 LEU A N 1
ATOM 3947 C CA . LEU A 1 500 ? -0.332 13.749 -11.954 1.00 92.62 500 LEU A CA 1
ATOM 3948 C C . LEU A 1 500 ? -1.515 14.574 -12.463 1.00 92.62 500 LEU A C 1
ATOM 3950 O O . LEU A 1 500 ? -1.386 15.779 -12.663 1.00 92.62 500 LEU A O 1
ATOM 3954 N N . ALA A 1 501 ? -2.652 13.919 -12.701 1.00 83.88 501 ALA A N 1
ATOM 3955 C CA . ALA A 1 501 ? -3.789 14.546 -13.369 1.00 83.88 501 ALA A CA 1
ATOM 3956 C C . ALA A 1 501 ? -4.436 15.659 -12.529 1.00 83.88 501 ALA A C 1
ATOM 3958 O O . ALA A 1 501 ? -4.776 15.453 -11.359 1.00 83.88 501 ALA A O 1
ATOM 3959 N N . MET A 1 502 ? -4.682 16.810 -13.161 1.00 73.44 502 MET A N 1
ATOM 3960 C CA . MET A 1 502 ? -5.409 17.928 -12.543 1.00 73.44 502 MET A CA 1
ATOM 3961 C C . MET A 1 502 ? -6.891 17.599 -12.344 1.00 73.44 502 MET A C 1
ATOM 3963 O O . MET A 1 502 ? -7.459 17.907 -11.302 1.00 73.44 502 MET A O 1
ATOM 3967 N N . ASP A 1 503 ? -7.504 16.943 -13.328 1.00 78.50 503 ASP A N 1
ATOM 3968 C CA . ASP A 1 503 ? -8.905 16.532 -13.330 1.00 78.50 503 ASP A CA 1
ATOM 3969 C C . ASP A 1 503 ? -9.119 15.306 -14.244 1.00 78.50 503 ASP A C 1
ATOM 3971 O O . ASP A 1 503 ? -8.170 14.746 -14.800 1.00 78.50 503 ASP A O 1
ATOM 3975 N N . GLN A 1 504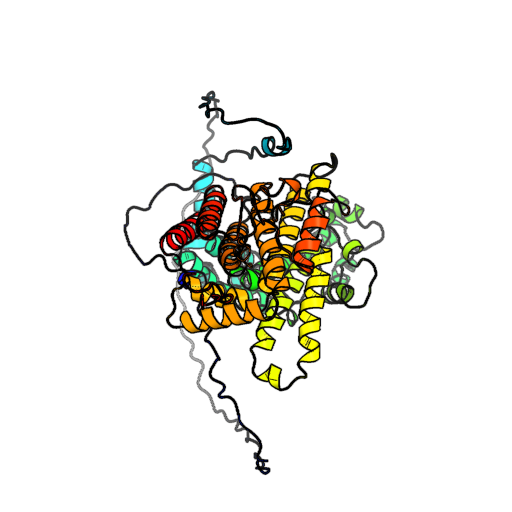 ? -10.373 14.862 -14.386 1.00 72.06 504 GLN A N 1
ATOM 3976 C CA . GLN A 1 504 ? -10.737 13.701 -15.213 1.00 72.06 504 GLN A CA 1
ATOM 3977 C C . GLN A 1 504 ? -10.531 13.923 -16.724 1.00 72.06 504 GLN A C 1
ATOM 3979 O O . GLN A 1 504 ? -10.466 12.951 -17.472 1.00 72.06 504 GLN A O 1
ATOM 3984 N N . ASN A 1 505 ? -10.421 15.174 -17.178 1.00 80.94 505 ASN A N 1
ATOM 3985 C CA . ASN A 1 505 ? -10.316 15.560 -18.585 1.00 80.94 505 ASN A CA 1
ATOM 3986 C C . ASN A 1 505 ? -8.904 16.024 -18.978 1.00 80.94 505 ASN A C 1
ATOM 3988 O O . ASN A 1 505 ? -8.715 16.532 -20.086 1.00 80.94 505 ASN A O 1
ATOM 3992 N N . ASP A 1 506 ? -7.909 15.818 -18.113 1.00 87.00 506 ASP A N 1
ATOM 3993 C CA . ASP A 1 506 ? -6.531 16.228 -18.352 1.00 87.00 506 ASP A CA 1
ATOM 3994 C C . ASP A 1 506 ? -5.983 15.615 -19.665 1.00 87.00 506 ASP A C 1
ATOM 3996 O O . ASP A 1 506 ? -5.823 14.389 -19.776 1.00 87.00 506 ASP A O 1
ATOM 4000 N N . PRO A 1 507 ? -5.663 16.439 -20.686 1.00 89.19 507 PRO A N 1
ATOM 4001 C CA . PRO A 1 507 ? -5.224 15.950 -21.990 1.00 89.19 507 PRO A CA 1
ATOM 4002 C C . PRO A 1 507 ? -3.893 15.192 -21.916 1.00 89.19 507 PRO A C 1
ATOM 4004 O O . PRO A 1 507 ? -3.668 14.270 -22.706 1.00 89.19 507 PRO A O 1
ATOM 4007 N N . ARG A 1 508 ? -3.019 15.522 -20.954 1.00 89.88 508 ARG A N 1
ATOM 4008 C CA . ARG A 1 508 ? -1.753 14.807 -20.749 1.00 89.88 508 ARG A CA 1
ATOM 4009 C C . ARG A 1 508 ? -2.019 13.419 -20.181 1.00 89.88 508 ARG A C 1
ATOM 4011 O O . ARG A 1 508 ? -1.453 12.450 -20.682 1.00 89.88 508 ARG A O 1
ATOM 4018 N N . MET A 1 509 ? -2.931 13.298 -19.214 1.00 91.81 509 MET A N 1
ATOM 4019 C CA . MET A 1 509 ? -3.347 11.991 -18.694 1.00 91.81 509 MET A CA 1
ATOM 4020 C C . MET A 1 509 ? -4.005 11.143 -19.788 1.00 91.81 509 MET A C 1
ATOM 4022 O O . MET A 1 509 ? -3.661 9.973 -19.945 1.00 91.81 509 MET A O 1
ATOM 4026 N N . ASN A 1 510 ? -4.863 11.736 -20.620 1.00 90.81 510 ASN A N 1
ATOM 4027 C CA . ASN A 1 510 ? -5.459 11.049 -21.770 1.00 90.81 510 ASN A CA 1
ATOM 4028 C C . ASN A 1 510 ? -4.400 10.542 -22.764 1.00 90.81 510 ASN A C 1
ATOM 4030 O O . ASN A 1 510 ? -4.494 9.411 -23.245 1.00 90.81 510 ASN A O 1
ATOM 4034 N N . SER A 1 511 ? -3.357 11.337 -23.024 1.00 91.44 511 SER A N 1
ATOM 4035 C CA . SER A 1 511 ? -2.209 10.941 -23.851 1.00 91.44 511 SER A CA 1
ATOM 4036 C C . SER A 1 511 ? -1.432 9.765 -23.240 1.00 91.44 511 SER A C 1
ATOM 4038 O O . SER A 1 511 ? -1.098 8.810 -23.945 1.00 91.44 511 SER A O 1
ATOM 4040 N N . ILE A 1 512 ? -1.210 9.775 -21.920 1.00 94.12 512 ILE A N 1
ATOM 4041 C CA . ILE A 1 512 ? -0.568 8.668 -21.194 1.00 94.12 512 ILE A CA 1
ATOM 4042 C C . ILE A 1 512 ? -1.420 7.400 -21.282 1.00 94.12 512 ILE A C 1
ATOM 4044 O O . ILE A 1 512 ? -0.901 6.345 -21.638 1.00 94.12 512 ILE A O 1
ATOM 4048 N N . GLN A 1 513 ? -2.728 7.487 -21.025 1.00 93.38 513 GLN A N 1
ATOM 4049 C CA . GLN A 1 513 ? -3.638 6.339 -21.097 1.00 93.38 513 GLN A CA 1
ATOM 4050 C C . GLN A 1 513 ? -3.732 5.762 -22.515 1.00 93.38 513 GLN A C 1
ATOM 4052 O O . GLN A 1 513 ? -3.755 4.539 -22.683 1.00 93.38 513 GLN A O 1
ATOM 4057 N N . ALA A 1 514 ? -3.733 6.620 -23.540 1.00 92.94 514 ALA A N 1
ATOM 4058 C CA . ALA A 1 514 ? -3.668 6.194 -24.935 1.00 92.94 514 ALA A CA 1
ATOM 4059 C C . ALA A 1 514 ? -2.363 5.440 -25.226 1.00 92.94 514 ALA A C 1
ATOM 4061 O O . ALA A 1 514 ? -2.409 4.339 -25.768 1.00 92.94 514 ALA A O 1
ATOM 4062 N N . TRP A 1 515 ? -1.210 5.955 -24.786 1.00 94.06 515 TRP A N 1
ATOM 4063 C CA . TRP A 1 515 ? 0.067 5.252 -24.939 1.00 94.06 515 TRP A CA 1
ATOM 4064 C C . TRP A 1 515 ? 0.114 3.934 -24.154 1.00 94.06 515 TRP A C 1
ATOM 4066 O O . TRP A 1 515 ? 0.578 2.918 -24.670 1.00 94.06 515 TRP A O 1
ATOM 4076 N N . VAL A 1 516 ? -0.410 3.889 -22.927 1.00 95.12 516 VAL A N 1
ATOM 4077 C CA . VAL A 1 516 ? -0.489 2.641 -22.155 1.00 95.12 516 VAL A CA 1
ATOM 4078 C C . VAL A 1 516 ? -1.316 1.604 -22.918 1.00 95.12 516 VAL A C 1
ATOM 4080 O O . VAL A 1 516 ? -0.863 0.469 -23.091 1.00 95.12 516 VAL A O 1
ATOM 4083 N N . ARG A 1 517 ? -2.487 1.988 -23.437 1.00 94.38 517 ARG A N 1
ATOM 4084 C CA . ARG A 1 517 ? -3.386 1.101 -24.188 1.00 94.38 517 ARG A CA 1
ATOM 4085 C C . ARG A 1 517 ? -2.781 0.656 -25.520 1.00 94.38 517 ARG A C 1
ATOM 4087 O O . ARG A 1 517 ? -2.618 -0.546 -25.727 1.00 94.38 517 ARG A O 1
ATOM 4094 N N . ASP A 1 518 ? -2.398 1.605 -26.363 1.00 91.62 518 ASP A N 1
ATOM 4095 C CA . ASP A 1 518 ? -2.114 1.381 -27.785 1.00 91.62 518 ASP A CA 1
ATOM 4096 C C . ASP A 1 518 ? -0.608 1.252 -28.074 1.00 91.62 518 ASP A C 1
ATOM 4098 O O . ASP A 1 518 ? -0.203 0.618 -29.045 1.00 91.62 518 ASP A O 1
ATOM 4102 N N . GLY A 1 519 ? 0.247 1.779 -27.196 1.00 88.50 519 GLY A N 1
ATOM 4103 C CA . GLY A 1 519 ? 1.691 1.857 -27.410 1.00 88.50 519 GLY A CA 1
ATOM 4104 C C . GLY A 1 519 ? 2.062 2.948 -28.413 1.00 88.50 519 GLY A C 1
ATOM 4105 O O . GLY A 1 519 ? 1.462 4.021 -28.435 1.00 88.50 519 GLY A O 1
ATOM 4106 N N . GLY A 1 520 ? 3.083 2.675 -29.227 1.00 82.00 520 GLY A N 1
ATOM 4107 C CA . GLY A 1 520 ? 3.555 3.566 -30.289 1.00 82.00 520 GLY A CA 1
ATOM 4108 C C . GLY A 1 520 ? 4.988 4.063 -30.092 1.00 82.00 520 GLY A C 1
ATOM 4109 O O . GLY A 1 520 ? 5.572 3.936 -29.015 1.00 82.00 520 GLY A O 1
ATOM 4110 N N . HIS A 1 521 ? 5.541 4.639 -31.161 1.00 77.38 521 HIS A N 1
ATOM 4111 C CA . HIS A 1 521 ? 6.892 5.203 -31.209 1.00 77.38 521 HIS A CA 1
ATOM 4112 C C . HIS A 1 521 ? 6.926 6.587 -30.563 1.00 77.38 521 HIS A C 1
ATOM 4114 O O . HIS A 1 521 ? 6.972 7.608 -31.243 1.00 77.38 521 HIS A O 1
ATOM 4120 N N . ARG A 1 522 ? 6.850 6.616 -29.234 1.00 82.94 522 ARG A N 1
ATOM 4121 C CA . ARG A 1 522 ? 6.969 7.842 -28.442 1.00 82.94 522 ARG A CA 1
ATOM 4122 C C . ARG A 1 522 ? 8.150 7.744 -27.500 1.00 82.94 522 ARG A C 1
ATOM 4124 O O . ARG A 1 522 ? 8.483 6.656 -27.027 1.00 82.94 522 ARG A O 1
ATOM 4131 N N . THR A 1 523 ? 8.773 8.880 -27.223 1.00 89.50 523 THR A N 1
ATOM 4132 C CA . THR A 1 523 ? 9.761 8.975 -26.150 1.00 89.50 523 THR A CA 1
ATOM 4133 C C . THR A 1 523 ? 9.016 8.948 -24.826 1.00 89.50 523 THR A C 1
ATOM 4135 O O . THR A 1 523 ? 8.077 9.713 -24.628 1.00 89.50 523 THR A O 1
ATOM 4138 N N . VAL A 1 524 ? 9.399 8.052 -23.925 1.00 93.44 524 VAL A N 1
ATOM 4139 C CA . VAL A 1 524 ? 8.724 7.877 -22.634 1.00 93.44 524 VAL A CA 1
ATOM 4140 C C . VAL A 1 524 ? 9.648 8.394 -21.550 1.00 93.44 524 VAL A C 1
ATOM 4142 O O . VAL A 1 524 ? 10.786 7.944 -21.470 1.00 93.44 524 VAL A O 1
ATOM 4145 N N . CYS A 1 525 ? 9.180 9.318 -20.723 1.00 94.88 525 CYS A N 1
ATOM 4146 C CA . CYS A 1 525 ? 10.008 10.008 -19.742 1.00 94.88 525 CYS A CA 1
ATOM 4147 C C . CYS A 1 525 ? 9.349 10.064 -18.361 1.00 94.88 525 CYS A C 1
ATOM 4149 O O . CYS A 1 525 ? 8.151 9.816 -18.200 1.00 94.88 525 CYS A O 1
ATOM 4151 N N . ILE A 1 526 ? 10.157 10.403 -17.362 1.00 96.06 526 ILE A N 1
ATOM 4152 C CA . ILE A 1 526 ? 9.722 10.818 -16.024 1.00 96.06 526 ILE A CA 1
ATOM 4153 C C . ILE A 1 526 ? 10.551 12.033 -15.599 1.00 96.06 526 ILE A C 1
ATOM 4155 O O . ILE A 1 526 ? 11.493 12.421 -16.293 1.00 96.06 526 ILE A O 1
ATOM 4159 N N . PHE A 1 527 ? 10.248 12.640 -14.454 1.00 93.00 527 PHE A N 1
ATOM 4160 C CA . PHE A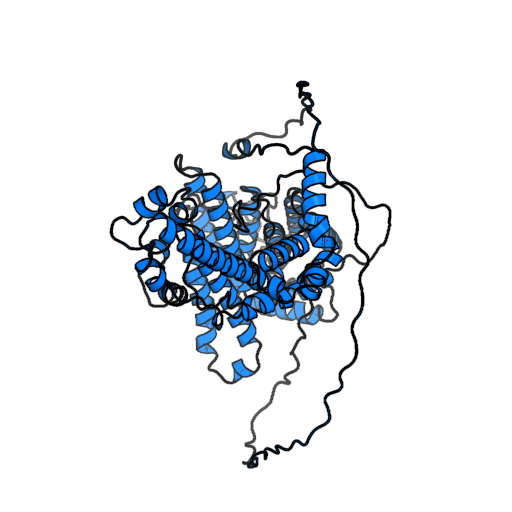 1 527 ? 11.081 13.707 -13.910 1.00 93.00 527 PHE A CA 1
ATOM 4161 C C . PHE A 1 527 ? 12.563 13.309 -13.817 1.00 93.00 527 PHE A C 1
ATOM 4163 O O . PHE A 1 527 ? 12.906 12.273 -13.252 1.00 93.00 527 PHE A O 1
ATOM 4170 N N . GLY A 1 528 ? 13.433 14.146 -14.386 1.00 90.56 528 GLY A N 1
ATOM 4171 C CA . GLY A 1 528 ? 14.884 13.939 -14.401 1.00 90.56 528 GLY A CA 1
ATOM 4172 C C . GLY A 1 528 ? 15.393 12.906 -15.417 1.00 90.56 528 GLY A C 1
ATOM 4173 O O . GLY A 1 528 ? 16.604 12.805 -15.598 1.00 90.56 528 GLY A O 1
ATOM 4174 N N . ILE A 1 529 ? 14.514 12.168 -16.112 1.00 94.12 529 ILE A N 1
ATOM 4175 C CA . ILE A 1 529 ? 14.902 11.116 -17.065 1.00 94.12 529 ILE A CA 1
ATOM 4176 C C . ILE A 1 529 ? 14.132 11.278 -18.374 1.00 94.12 529 ILE A C 1
ATOM 4178 O O . ILE A 1 529 ? 12.938 10.995 -18.455 1.00 94.12 529 ILE A O 1
ATOM 4182 N N . ASN A 1 530 ? 14.844 11.695 -19.420 1.00 90.31 530 ASN A N 1
ATOM 4183 C CA . ASN A 1 530 ? 14.242 12.091 -20.697 1.00 90.31 530 ASN A CA 1
ATOM 4184 C C . ASN A 1 530 ? 13.796 10.921 -21.584 1.00 90.31 530 ASN A C 1
ATOM 4186 O O . ASN A 1 530 ? 12.969 11.129 -22.465 1.00 90.31 530 ASN A O 1
ATOM 4190 N N . ASP A 1 531 ? 14.339 9.720 -21.387 1.00 91.44 531 ASP A N 1
ATOM 4191 C CA . ASP A 1 531 ? 13.961 8.524 -22.141 1.00 91.44 531 ASP A CA 1
ATOM 4192 C C . ASP A 1 531 ? 14.178 7.282 -21.266 1.00 91.44 531 ASP A C 1
ATOM 4194 O O . ASP A 1 531 ? 15.289 7.035 -20.807 1.00 91.44 531 ASP A O 1
ATOM 4198 N N . LEU A 1 532 ? 13.124 6.506 -21.015 1.00 93.12 532 LEU A N 1
ATOM 4199 C CA . LEU A 1 532 ? 13.173 5.278 -20.218 1.00 93.12 532 LEU A CA 1
ATOM 4200 C C . LEU A 1 532 ? 13.690 4.060 -20.999 1.00 93.12 532 LEU A C 1
ATOM 4202 O O . LEU A 1 532 ? 13.919 3.008 -20.407 1.00 93.12 532 LEU A O 1
ATOM 4206 N N . THR A 1 533 ? 13.858 4.164 -22.318 1.00 89.44 533 THR A N 1
ATOM 4207 C CA . THR A 1 533 ? 14.239 3.033 -23.183 1.00 89.44 533 THR A CA 1
ATOM 4208 C C . THR A 1 533 ? 15.748 2.944 -23.434 1.00 89.44 533 THR A C 1
ATOM 4210 O O . THR A 1 533 ? 16.262 1.886 -23.830 1.00 89.44 533 THR A O 1
ATOM 4213 N N . ILE A 1 534 ? 16.492 4.021 -23.152 1.00 87.50 534 ILE A N 1
ATOM 4214 C CA . ILE A 1 534 ? 17.953 4.061 -23.300 1.00 87.50 534 ILE A CA 1
ATOM 4215 C C . ILE A 1 534 ? 18.649 3.150 -22.285 1.00 87.50 534 ILE A C 1
ATOM 4217 O O . ILE A 1 534 ? 18.130 2.845 -21.213 1.00 87.50 534 ILE A O 1
ATOM 4221 N N . THR A 1 535 ? 19.877 2.738 -22.596 1.00 82.88 535 THR A N 1
ATOM 4222 C CA . THR A 1 535 ? 20.670 1.842 -21.738 1.00 82.88 535 THR A CA 1
ATOM 4223 C C . THR A 1 535 ? 20.921 2.420 -20.342 1.00 82.88 535 THR A C 1
ATOM 4225 O O . THR A 1 535 ? 20.910 1.682 -19.364 1.00 82.88 535 THR A O 1
ATOM 4228 N N . MET A 1 536 ? 21.102 3.739 -20.226 1.00 86.31 536 MET A N 1
ATOM 4229 C CA . MET A 1 536 ? 21.380 4.396 -18.940 1.00 86.31 536 MET A CA 1
ATOM 4230 C C . MET A 1 536 ? 20.135 4.604 -18.062 1.00 86.31 536 MET A C 1
ATOM 4232 O O . MET A 1 536 ? 20.286 4.840 -16.863 1.00 86.31 536 MET A O 1
ATOM 4236 N N . ALA A 1 537 ? 18.922 4.467 -18.612 1.00 90.56 537 ALA A N 1
ATOM 4237 C CA . ALA A 1 537 ? 17.676 4.779 -17.909 1.00 90.56 537 ALA A CA 1
ATOM 4238 C C . ALA A 1 537 ? 17.511 3.971 -16.620 1.00 90.56 537 ALA A C 1
ATOM 4240 O O . ALA A 1 537 ? 17.083 4.492 -15.598 1.00 90.56 537 ALA A O 1
ATOM 4241 N N . GLN A 1 538 ? 17.917 2.702 -16.640 1.00 91.94 538 GLN A N 1
ATOM 4242 C CA . GLN A 1 538 ? 17.836 1.816 -15.481 1.00 91.94 538 GLN A CA 1
ATOM 4243 C C . GLN A 1 538 ? 18.606 2.358 -14.282 1.00 91.94 538 GLN A C 1
ATOM 4245 O O . GLN A 1 538 ? 18.100 2.356 -13.162 1.00 91.94 538 GLN A O 1
ATOM 4250 N N . ARG A 1 539 ? 19.835 2.820 -14.533 1.00 92.06 539 ARG A N 1
ATOM 4251 C CA . ARG A 1 539 ? 20.699 3.399 -13.512 1.00 92.06 539 ARG A CA 1
ATOM 4252 C C . ARG A 1 539 ? 20.129 4.725 -13.025 1.00 92.06 539 ARG A C 1
ATOM 4254 O O . ARG A 1 539 ? 20.040 4.915 -11.820 1.00 92.06 539 ARG A O 1
ATOM 4261 N N . GLN A 1 540 ? 19.664 5.572 -13.942 1.00 94.62 540 GLN A N 1
ATOM 4262 C CA . GLN A 1 540 ? 19.042 6.855 -13.607 1.00 94.62 540 GLN A CA 1
ATOM 4263 C C . GLN A 1 540 ? 17.775 6.679 -12.751 1.00 94.62 540 GLN A C 1
ATOM 4265 O O . GLN A 1 540 ? 17.583 7.413 -11.789 1.00 94.62 540 GLN A O 1
ATOM 4270 N N . VAL A 1 541 ? 16.938 5.671 -13.035 1.00 96.75 541 VAL A N 1
ATOM 4271 C CA . VAL A 1 541 ? 15.749 5.349 -12.223 1.00 96.75 541 VAL A CA 1
ATOM 4272 C C . VAL A 1 541 ? 16.144 4.907 -10.815 1.00 96.75 541 VAL A C 1
ATOM 4274 O O . VAL A 1 541 ? 15.521 5.334 -9.843 1.00 96.75 541 VAL A O 1
ATOM 4277 N N . LEU A 1 542 ? 17.176 4.069 -10.677 1.00 96.19 542 LEU A N 1
ATOM 4278 C CA . LEU A 1 542 ? 17.668 3.650 -9.361 1.00 96.19 542 LEU A CA 1
ATOM 4279 C C . LEU A 1 542 ? 18.289 4.824 -8.592 1.00 96.19 542 LEU A C 1
ATOM 4281 O O . LEU A 1 542 ? 18.046 4.959 -7.398 1.00 96.19 542 LEU A O 1
ATOM 4285 N N . GLU A 1 543 ? 19.034 5.705 -9.258 1.00 95.69 543 GLU A N 1
ATOM 4286 C CA . GLU A 1 543 ? 19.592 6.919 -8.648 1.00 95.69 543 GLU A CA 1
ATOM 4287 C C . GLU A 1 543 ? 18.482 7.866 -8.161 1.00 95.69 543 GLU A C 1
ATOM 4289 O O . GLU A 1 543 ? 18.506 8.265 -6.997 1.00 95.69 543 GLU A O 1
ATOM 4294 N N . LEU A 1 544 ? 17.450 8.114 -8.978 1.00 96.69 544 LEU A N 1
ATOM 4295 C CA . LEU A 1 544 ? 16.256 8.870 -8.577 1.00 96.69 544 LEU A CA 1
ATOM 4296 C C . LEU A 1 544 ? 15.536 8.214 -7.387 1.00 96.69 544 LEU A C 1
ATOM 4298 O O . LEU A 1 544 ? 15.122 8.884 -6.445 1.00 96.69 544 LEU A O 1
ATOM 4302 N N . THR A 1 545 ? 15.403 6.887 -7.395 1.00 97.62 545 THR A N 1
ATOM 4303 C CA . THR A 1 545 ? 14.784 6.142 -6.286 1.00 97.62 545 THR A CA 1
ATOM 4304 C C . THR A 1 545 ? 15.594 6.306 -4.995 1.00 97.62 545 THR A C 1
ATOM 4306 O O . THR A 1 545 ? 15.025 6.533 -3.927 1.00 97.62 545 THR A O 1
ATOM 4309 N N . ALA A 1 546 ? 16.925 6.225 -5.077 1.00 97.19 546 ALA A N 1
ATOM 4310 C CA . ALA A 1 546 ? 17.820 6.427 -3.940 1.00 97.19 546 ALA A CA 1
ATOM 4311 C C . ALA A 1 546 ? 17.805 7.873 -3.419 1.00 97.19 546 ALA A C 1
ATOM 4313 O O . ALA A 1 546 ? 18.015 8.083 -2.222 1.00 97.19 546 ALA A O 1
ATOM 4314 N N . GLU A 1 547 ? 17.565 8.856 -4.287 1.00 96.31 547 GLU A N 1
ATOM 4315 C CA . GLU A 1 547 ? 17.345 10.251 -3.901 1.00 96.31 547 GLU A CA 1
ATOM 4316 C C . GLU A 1 547 ? 16.045 10.398 -3.100 1.00 96.31 547 GLU A C 1
ATOM 4318 O O . GLU A 1 547 ? 16.077 10.904 -1.981 1.00 96.31 547 GLU A O 1
ATOM 4323 N N . ILE A 1 548 ? 14.926 9.867 -3.608 1.00 95.75 548 ILE A N 1
ATOM 4324 C CA . ILE A 1 548 ? 13.626 9.918 -2.918 1.00 95.75 548 ILE A CA 1
ATOM 4325 C C . ILE A 1 548 ? 13.714 9.238 -1.543 1.00 95.75 548 ILE A C 1
ATOM 4327 O O . ILE A 1 548 ? 13.322 9.830 -0.538 1.00 95.75 548 ILE A O 1
ATOM 4331 N N . LEU A 1 549 ? 14.288 8.032 -1.467 1.00 95.19 549 LEU A N 1
ATOM 4332 C CA . LEU A 1 549 ? 14.526 7.338 -0.192 1.00 95.19 549 LEU A CA 1
ATOM 4333 C C . LEU A 1 549 ? 15.484 8.118 0.719 1.00 95.19 549 LEU A C 1
ATOM 4335 O O . LEU A 1 549 ? 15.331 8.112 1.937 1.00 95.19 549 LEU A O 1
ATOM 4339 N N . GLY A 1 550 ? 16.463 8.809 0.133 1.00 93.19 550 GLY A N 1
ATOM 4340 C CA . GLY A 1 550 ? 17.387 9.689 0.840 1.00 93.19 550 GLY A CA 1
ATOM 4341 C C . GLY A 1 550 ? 16.713 10.912 1.449 1.00 93.19 550 GLY A C 1
ATOM 4342 O O . GLY A 1 550 ? 17.224 11.433 2.429 1.00 93.19 550 GLY A O 1
ATOM 4343 N N . ASN A 1 551 ? 15.558 11.336 0.943 1.00 91.31 551 ASN A N 1
ATOM 4344 C CA . ASN A 1 551 ? 14.787 12.440 1.516 1.00 91.31 551 ASN A CA 1
ATOM 4345 C C . ASN A 1 551 ? 13.827 11.977 2.628 1.00 91.31 551 ASN A C 1
ATOM 4347 O O . ASN A 1 551 ? 13.351 12.795 3.412 1.00 91.31 551 ASN A O 1
ATOM 4351 N N . MET A 1 552 ? 13.586 10.668 2.758 1.00 89.25 552 MET A N 1
ATOM 4352 C CA . MET A 1 552 ? 12.781 10.085 3.834 1.00 89.25 552 MET A CA 1
ATOM 4353 C C . MET A 1 552 ? 13.628 9.875 5.091 1.00 89.25 552 MET A C 1
ATOM 4355 O O . MET A 1 552 ? 14.378 8.904 5.193 1.00 89.25 552 MET A O 1
ATOM 4359 N N . GLN A 1 553 ? 13.511 10.777 6.063 1.00 81.94 553 GLN A N 1
ATOM 4360 C CA . GLN A 1 553 ? 14.396 10.807 7.240 1.00 81.94 553 GLN A CA 1
ATOM 4361 C C . GLN A 1 553 ? 13.768 10.255 8.528 1.00 81.94 553 GLN A C 1
ATOM 4363 O O . GLN A 1 553 ? 14.456 10.133 9.540 1.00 81.94 553 GLN A O 1
ATOM 4368 N N . VAL A 1 554 ? 12.472 9.926 8.515 1.00 84.06 554 VAL A N 1
ATOM 4369 C CA . VAL A 1 554 ? 11.742 9.529 9.733 1.00 84.06 554 VAL A CA 1
ATOM 4370 C C . VAL A 1 554 ? 11.991 8.068 10.112 1.00 84.06 554 VAL A C 1
ATOM 4372 O O . VAL A 1 554 ? 12.273 7.772 11.272 1.00 84.06 554 VAL A O 1
ATOM 4375 N N . TRP A 1 555 ? 11.926 7.154 9.144 1.00 85.88 555 TRP A N 1
ATOM 4376 C CA . TRP A 1 555 ? 12.019 5.712 9.382 1.00 85.88 555 TRP A CA 1
ATOM 4377 C C . TRP A 1 555 ? 13.317 5.150 8.813 1.00 85.88 555 TRP A C 1
ATOM 4379 O O . TRP A 1 555 ? 13.590 5.302 7.626 1.00 85.88 555 TRP A O 1
ATOM 4389 N N . GLY A 1 556 ? 14.112 4.463 9.639 1.00 86.38 556 GLY A N 1
ATOM 4390 C CA . GLY A 1 556 ? 15.432 3.962 9.237 1.00 86.38 556 GLY A CA 1
ATOM 4391 C C . GLY A 1 556 ? 15.405 2.949 8.085 1.00 86.38 556 GLY A C 1
ATOM 4392 O O . GLY A 1 556 ? 16.415 2.769 7.402 1.00 86.38 556 GLY A O 1
ATOM 4393 N N . VAL A 1 557 ? 14.254 2.320 7.815 1.00 88.94 557 VAL A N 1
ATOM 4394 C CA . VAL A 1 557 ? 14.073 1.414 6.669 1.00 88.94 557 VAL A CA 1
ATOM 4395 C C . VAL A 1 557 ? 14.321 2.110 5.324 1.00 88.94 557 VAL A C 1
ATOM 4397 O O . VAL A 1 557 ? 14.809 1.471 4.392 1.00 88.94 557 VAL A O 1
ATOM 4400 N N . SER A 1 558 ? 14.092 3.426 5.222 1.00 92.44 558 SER A N 1
ATOM 4401 C CA . SER A 1 558 ? 14.390 4.194 4.008 1.00 92.44 558 SER A CA 1
ATOM 4402 C C . SER A 1 558 ? 15.880 4.162 3.664 1.00 92.44 558 SER A C 1
ATOM 4404 O O . SER A 1 558 ? 16.250 3.934 2.513 1.00 92.44 558 SER A O 1
ATOM 4406 N N . GLN A 1 559 ? 16.747 4.315 4.670 1.00 93.06 559 GLN A N 1
ATOM 4407 C CA . GLN A 1 559 ? 18.199 4.302 4.504 1.00 93.06 559 GLN A CA 1
ATOM 4408 C C . GLN A 1 559 ? 18.706 2.900 4.170 1.00 93.06 559 GLN A C 1
ATOM 4410 O O . GLN A 1 559 ? 19.607 2.748 3.342 1.00 93.06 559 GLN A O 1
ATOM 4415 N N . TYR A 1 560 ? 18.083 1.874 4.753 1.00 91.69 560 TYR A N 1
ATOM 4416 C CA . TYR A 1 560 ? 18.355 0.485 4.397 1.00 91.69 560 TYR A CA 1
ATOM 4417 C C . TYR A 1 560 ? 18.010 0.205 2.923 1.00 91.69 560 TYR A C 1
ATOM 4419 O O . TYR A 1 560 ? 18.862 -0.262 2.165 1.00 91.69 560 TYR A O 1
ATOM 4427 N N . PHE A 1 561 ? 16.809 0.581 2.467 1.00 94.00 561 PHE A N 1
ATOM 4428 C CA . PHE A 1 561 ? 16.427 0.447 1.057 1.00 94.00 561 PHE A CA 1
ATOM 4429 C C . PHE A 1 561 ? 17.293 1.283 0.124 1.00 94.00 561 PHE A C 1
ATOM 4431 O O . PHE A 1 561 ? 17.681 0.804 -0.941 1.00 94.00 561 PHE A O 1
ATOM 4438 N N . ARG A 1 562 ? 17.659 2.503 0.523 1.00 95.62 562 ARG A N 1
ATOM 4439 C CA . ARG A 1 562 ? 18.561 3.358 -0.248 1.00 95.62 562 ARG A CA 1
ATOM 4440 C C . ARG A 1 562 ? 19.896 2.666 -0.502 1.00 95.62 562 ARG A C 1
ATOM 4442 O O . ARG A 1 562 ? 20.390 2.709 -1.626 1.00 95.62 562 ARG A O 1
ATOM 4449 N N . LYS A 1 563 ? 20.462 2.008 0.514 1.00 93.31 563 LYS A N 1
ATOM 4450 C CA . LYS A 1 563 ? 21.705 1.240 0.380 1.00 93.31 563 LYS A CA 1
ATOM 4451 C C . LYS A 1 563 ? 21.561 0.125 -0.659 1.00 93.31 563 LYS A C 1
ATOM 4453 O O . LYS A 1 563 ? 22.357 0.074 -1.592 1.00 93.31 563 LYS A O 1
ATOM 4458 N N . ILE A 1 564 ? 20.493 -0.674 -0.568 1.00 92.06 564 ILE A N 1
ATOM 4459 C CA . ILE A 1 564 ? 20.199 -1.741 -1.542 1.00 92.06 564 ILE A CA 1
ATOM 4460 C C . ILE A 1 564 ? 20.091 -1.174 -2.963 1.00 92.06 564 ILE A C 1
ATOM 4462 O O . ILE A 1 564 ? 20.701 -1.703 -3.888 1.00 92.06 564 ILE A O 1
ATOM 4466 N N . ILE A 1 565 ? 19.344 -0.085 -3.155 1.00 94.69 565 ILE A N 1
ATOM 4467 C CA . ILE A 1 565 ? 19.156 0.540 -4.471 1.00 94.69 565 ILE A CA 1
ATOM 4468 C C . ILE A 1 565 ? 20.487 1.040 -5.056 1.00 94.69 565 ILE A C 1
ATOM 4470 O O . ILE A 1 565 ? 20.751 0.830 -6.243 1.00 94.69 565 ILE A O 1
ATOM 4474 N N . LEU A 1 566 ? 21.345 1.658 -4.238 1.00 93.56 566 LEU A N 1
ATOM 4475 C CA . LEU A 1 566 ? 22.675 2.112 -4.659 1.00 93.56 566 LEU A CA 1
ATOM 4476 C C . LEU A 1 566 ? 23.612 0.949 -5.010 1.00 93.56 566 LEU A C 1
ATOM 4478 O O . LEU A 1 566 ? 24.439 1.078 -5.910 1.00 93.56 566 LEU A O 1
ATOM 4482 N N . ASP A 1 567 ? 23.488 -0.193 -4.341 1.00 90.38 567 ASP A N 1
ATOM 4483 C CA . ASP A 1 567 ? 24.263 -1.381 -4.696 1.00 90.38 567 ASP A CA 1
ATOM 4484 C C . ASP A 1 567 ? 23.742 -2.043 -5.978 1.00 90.38 567 ASP A C 1
ATOM 4486 O O . ASP A 1 567 ? 24.537 -2.481 -6.814 1.00 90.38 567 ASP A O 1
ATOM 4490 N N . LEU A 1 568 ? 22.423 -2.052 -6.195 1.00 89.38 568 LEU A N 1
ATOM 4491 C CA . LEU A 1 568 ? 21.821 -2.516 -7.448 1.00 89.38 568 LEU A CA 1
ATOM 4492 C C . LEU A 1 568 ? 22.232 -1.637 -8.638 1.00 89.38 568 LEU A C 1
ATOM 4494 O O . LEU A 1 568 ? 22.500 -2.171 -9.716 1.00 89.38 568 LEU A O 1
ATOM 4498 N N . SER A 1 569 ? 22.340 -0.315 -8.458 1.00 87.75 569 SER A N 1
ATOM 4499 C CA . SER A 1 569 ? 22.723 0.606 -9.540 1.00 87.75 569 SER A CA 1
ATOM 4500 C C . SER A 1 569 ? 24.161 0.397 -10.030 1.00 87.75 569 SER A C 1
ATOM 4502 O O . SER A 1 569 ? 24.464 0.688 -11.188 1.00 87.75 569 SER A O 1
ATOM 4504 N N . ARG A 1 570 ? 25.031 -0.174 -9.185 1.00 85.50 570 ARG A N 1
ATOM 4505 C CA . ARG A 1 570 ? 26.414 -0.544 -9.527 1.00 85.50 570 ARG A CA 1
ATOM 4506 C C . ARG A 1 570 ? 26.526 -1.890 -10.246 1.00 85.50 570 ARG A C 1
ATOM 4508 O O . ARG A 1 570 ? 27.466 -2.076 -11.008 1.00 85.50 570 ARG A O 1
ATOM 4515 N N . LYS A 1 571 ? 25.611 -2.831 -9.976 1.00 75.00 571 LYS A N 1
ATOM 4516 C CA . LYS A 1 571 ? 25.725 -4.252 -10.367 1.00 75.00 571 LYS A CA 1
ATOM 4517 C C . LYS A 1 571 ? 24.938 -4.649 -11.629 1.00 75.00 571 LYS A C 1
ATOM 4519 O O . LYS A 1 571 ? 24.989 -5.820 -11.988 1.00 75.00 571 LYS A O 1
ATOM 4524 N N . THR A 1 572 ? 24.166 -3.734 -12.229 1.00 66.00 572 THR A N 1
ATOM 4525 C CA . THR A 1 572 ? 23.320 -3.969 -13.427 1.00 66.00 572 THR A CA 1
ATOM 4526 C C . THR A 1 572 ? 22.605 -5.340 -13.432 1.00 66.00 572 THR A C 1
ATOM 4528 O O . THR A 1 572 ? 22.778 -6.158 -14.336 1.00 66.00 572 THR A O 1
ATOM 4531 N N . PRO A 1 573 ? 21.737 -5.634 -12.440 1.00 61.47 573 PRO A N 1
ATOM 4532 C CA . PRO A 1 573 ? 21.121 -6.960 -12.265 1.00 61.47 573 PRO A CA 1
ATOM 4533 C C . PRO A 1 573 ? 20.212 -7.397 -13.428 1.00 61.47 573 PRO A C 1
ATOM 4535 O O . PRO A 1 573 ? 19.777 -8.545 -13.488 1.00 61.47 573 PRO A O 1
ATOM 4538 N N . TRP A 1 574 ? 19.936 -6.510 -14.375 1.00 67.94 574 TRP A N 1
ATOM 4539 C CA . TRP A 1 574 ? 19.030 -6.745 -15.492 1.00 67.94 574 TRP A CA 1
ATOM 4540 C C . TRP A 1 574 ? 19.749 -6.978 -16.828 1.00 67.94 574 TRP A C 1
ATOM 4542 O O . TRP A 1 574 ? 19.093 -7.018 -17.873 1.00 67.94 574 TRP A O 1
ATOM 4552 N N . ASP A 1 575 ? 21.078 -7.108 -16.817 1.00 65.25 575 ASP A N 1
ATOM 4553 C CA . ASP A 1 575 ? 21.843 -7.411 -18.022 1.00 65.25 575 ASP A CA 1
ATOM 4554 C C . ASP A 1 575 ? 21.332 -8.699 -18.686 1.00 65.25 575 ASP A C 1
ATOM 4556 O O . ASP A 1 575 ? 21.105 -9.730 -18.055 1.00 65.25 575 ASP A O 1
ATOM 4560 N N . GLY A 1 576 ? 21.067 -8.608 -19.989 1.00 57.16 576 GLY A N 1
ATOM 4561 C CA . GLY A 1 576 ? 20.479 -9.681 -20.782 1.00 57.16 576 GLY A CA 1
ATOM 4562 C C . GLY A 1 576 ? 18.950 -9.774 -20.731 1.00 57.16 576 GLY A C 1
ATOM 4563 O O . GLY A 1 576 ? 18.390 -10.473 -21.567 1.00 57.16 576 GLY A O 1
ATOM 4564 N N . VAL A 1 577 ? 18.225 -9.090 -19.838 1.00 58.59 577 VAL A N 1
ATOM 4565 C CA . VAL A 1 577 ? 16.744 -9.163 -19.800 1.00 58.59 577 VAL A CA 1
ATOM 4566 C C . VAL A 1 577 ? 16.112 -8.554 -21.062 1.00 58.59 577 VAL A C 1
ATOM 4568 O O . VAL A 1 577 ? 15.018 -8.972 -21.440 1.00 58.59 577 VAL A O 1
ATOM 4571 N N . ARG A 1 578 ? 16.806 -7.642 -21.771 1.00 61.00 578 ARG A N 1
ATOM 4572 C CA . ARG A 1 578 ? 16.306 -7.059 -23.033 1.00 61.00 578 ARG A CA 1
ATOM 4573 C C . ARG A 1 578 ? 15.910 -8.181 -24.000 1.00 61.00 578 ARG A C 1
ATOM 4575 O O . ARG A 1 578 ? 16.746 -9.038 -24.301 1.00 61.00 578 ARG A O 1
ATOM 4582 N N . PRO A 1 579 ? 14.664 -8.203 -24.502 1.00 51.78 579 PRO A N 1
ATOM 4583 C CA . PRO A 1 579 ? 14.300 -9.126 -25.561 1.00 51.78 579 PRO A CA 1
ATOM 4584 C C . PRO A 1 579 ? 15.199 -8.856 -26.769 1.00 51.78 579 PRO A C 1
ATOM 4586 O O . PRO A 1 579 ? 15.381 -7.702 -27.159 1.00 51.78 579 PRO A O 1
ATOM 4589 N N . ALA A 1 580 ? 15.751 -9.909 -27.373 1.00 45.00 580 ALA A N 1
ATOM 4590 C CA . ALA A 1 580 ? 16.353 -9.811 -28.695 1.00 45.00 580 ALA A CA 1
ATOM 4591 C C . ALA A 1 580 ? 15.229 -9.513 -29.699 1.00 45.00 580 ALA A C 1
ATOM 4593 O O . ALA A 1 580 ? 14.649 -10.418 -30.293 1.00 45.00 580 ALA A O 1
ATOM 4594 N N . PHE A 1 581 ? 14.846 -8.246 -29.832 1.00 41.03 581 PHE A N 1
ATOM 4595 C CA . PHE A 1 581 ? 14.074 -7.808 -30.982 1.00 41.03 581 PHE A CA 1
ATOM 4596 C C . PHE A 1 581 ? 15.023 -7.896 -32.169 1.00 41.03 581 PHE A C 1
ATOM 4598 O O . PHE A 1 581 ? 16.034 -7.199 -32.177 1.00 41.03 581 PHE A O 1
ATOM 4605 N N . LEU A 1 582 ? 14.741 -8.860 -33.054 1.00 32.78 582 LEU A N 1
ATOM 4606 C CA . LEU A 1 582 ? 15.391 -9.142 -34.336 1.00 32.78 582 LEU A CA 1
ATOM 4607 C C . LEU A 1 582 ? 16.622 -8.262 -34.592 1.00 32.78 582 LEU A C 1
ATOM 4609 O O . LEU A 1 582 ? 16.507 -7.148 -35.102 1.00 32.78 582 LEU A O 1
ATOM 4613 N N . ARG A 1 583 ? 17.818 -8.792 -34.293 1.00 30.33 583 ARG A N 1
ATOM 4614 C CA . ARG A 1 583 ? 18.972 -8.440 -35.123 1.00 30.33 583 ARG A CA 1
ATOM 4615 C C . ARG A 1 583 ? 18.531 -8.797 -36.536 1.00 30.33 583 ARG A C 1
ATOM 4617 O O . ARG A 1 583 ? 18.440 -9.977 -36.855 1.00 30.33 583 ARG A O 1
ATOM 4624 N N . VAL A 1 584 ? 18.185 -7.799 -37.342 1.00 31.92 584 VAL A N 1
ATOM 4625 C CA . VAL A 1 584 ? 18.230 -7.970 -38.787 1.00 31.92 584 VAL A CA 1
ATOM 4626 C C . VAL A 1 584 ? 19.696 -8.270 -39.055 1.00 31.92 584 VAL A C 1
ATOM 4628 O O . VAL A 1 584 ? 20.550 -7.385 -38.967 1.00 31.92 584 VAL A O 1
ATOM 4631 N N . GLU A 1 585 ? 20.007 -9.554 -39.209 1.00 28.09 585 GLU A N 1
ATOM 4632 C CA . GLU A 1 585 ? 21.270 -9.974 -39.784 1.00 28.09 585 GLU A CA 1
ATOM 4633 C C . GLU A 1 585 ? 21.379 -9.228 -41.110 1.00 28.09 585 GLU A C 1
ATOM 4635 O O . GLU A 1 585 ? 20.526 -9.364 -41.987 1.00 28.09 585 GLU A O 1
ATOM 4640 N N . LYS A 1 586 ? 22.378 -8.347 -41.197 1.00 32.44 586 LYS A N 1
ATOM 4641 C CA . LYS A 1 586 ? 22.791 -7.761 -42.465 1.00 32.44 586 LYS A CA 1
ATOM 4642 C C . LYS A 1 586 ? 23.233 -8.927 -43.350 1.00 32.44 586 LYS A C 1
ATOM 4644 O O . LYS A 1 586 ? 24.321 -9.458 -43.134 1.00 32.44 586 LYS A O 1
ATOM 4649 N N . ALA A 1 587 ? 22.361 -9.332 -44.267 1.00 32.00 587 ALA A N 1
ATOM 4650 C CA . ALA A 1 587 ? 22.732 -10.041 -45.482 1.00 32.00 587 ALA A CA 1
ATOM 4651 C C . ALA A 1 587 ? 23.068 -9.008 -46.560 1.00 32.00 587 ALA A C 1
ATOM 4653 O O . ALA A 1 587 ? 22.317 -8.007 -46.654 1.00 32.00 587 ALA A O 1
#

Radius of gyration: 28.4 Å; Cα contacts (8 Å, |Δi|>4): 592; chains: 1; bounding box: 64×82×103 Å